Protein 3SC4 (pdb70)

Solvent-accessible surface area: 21753 Å² total; per-residue (Å²): 109,10,62,53,47,2,0,1,0,2,26,1,12,77,20,38,0,22,16,0,0,77,78,1,0,56,35,36,0,28,0,0,0,9,25,140,61,19,140,98,96,126,120,58,40,23,20,1,118,64,0,10,49,55,0,90,147,34,48,6,111,16,18,32,11,86,5,40,18,86,65,22,117,24,8,51,61,2,2,57,99,0,34,155,106,47,54,4,0,3,4,0,0,2,25,18,68,17,102,44,102,12,20,0,84,127,0,80,24,178,98,3,29,58,2,11,5,29,0,9,40,0,3,0,3,1,0,41,24,0,2,80,68,0,99,76,82,124,42,5,0,0,0,0,4,0,0,22,18,60,60,93,76,136,29,6,131,22,0,1,16,0,9,3,5,0,6,0,0,0,0,0,12,0,0,0,20,23,0,111,147,39,29,1,0,0,0,0,0,21,7,20,0,66,23,13,20,61,14,57,41,76,108,114,71,35,108,118,69,42,46,139,11,2,90,24,84,0,5,4,39,0,0,36,33,0,2,53,60,85,22,91,61,16,30,41,46,23,30,0,0,42,8,3,47,124,61,54,46,107,52,0,15,88,14,8,31,55,91,79,32,152,17,8,69,18,76,6,6,89,47,36,41,9,116,78,33,137,32,106,131,59,4,179,52,44,1,0,0,0,2,19,2,12,73,22,42,1,21,16,0,0,76,78,0,0,57,24,23,0,28,0,0,0,6,24,132,65,30,74,104,94,127,113,54,45,26,16,1,116,71,0,10,47,59,0,94,153,36,44,2,106,17,20,28,11,81,6,35,18,82,68,22,117,26,4,52,63,1,2,58,106,0,37,95,112,44,59,5,0,2,3,0,0,2,26,18,70,11,104,44,103,14,22,0,87,123,1,83,26,184,103,3,43,55,0,10,7,29,0,9,41,0,2,0,4,0,0,43,24,0,3,82,66,0,99,77,81,127,39,5,0,0,0,0,7,0,0,23,16,56,64,88,75,148,32,7,125,21,0,1,14,0,9,3,6,0,7,0,0,0,0,0,11,0,0,0,26,23,0,115,154,43,29,2,0,0,0,0,0,20,7,16,0,68,22,16,24,60,15,56,45,70,108,107,67,39,114,114,62,41,39,140,11,1,86,26,80,0,5,3,35,0,0,33,32,0,3,34,72,82,20,92,55,17,29,51,49,21,29,0,0,27,4,2,51,139,56,54,44,108,52,0,11,87,13,9,40,52,86,76,35,145,21,8,71,20,72,5,4,88,46,36,38,11,118,80,41,129,29,105

B-factor: mean 27.61, std 9.68, range [2.0, 66.62]

Structure (mmCIF, N/CA/C/O backbone):
data_3SC4
#
_entry.id   3SC4
#
_cell.length_a   111.490
_cell.length_b   111.490
_cell.length_c   124.880
_cell.angle_alpha   90.000
_cell.angle_beta   90.000
_cell.angle_gamma   120.000
#
_symmetry.space_group_name_H-M   'P 65'
#
loop_
_entity.id
_entity.type
_entity.pdbx_description
1 polymer 'Short chain dehydrogenase (A0QTM2 homolog)'
2 non-polymer 1,2-ETHANEDIOL
3 non-polymer 'CHLORIDE ION'
4 non-polymer 'UNKNOWN LIGAND'
5 non-polymer 'SULFATE ION'
6 non-polymer GLYCEROL
7 water water
#
loop_
_atom_site.group_PDB
_atom_site.id
_atom_site.type_symbol
_atom_site.label_atom_id
_atom_site.label_alt_id
_atom_site.label_comp_id
_atom_site.label_asym_id
_atom_site.label_entity_id
_atom_site.label_seq_id
_atom_site.pdbx_PDB_ins_code
_atom_site.Cartn_x
_atom_site.Cartn_y
_atom_site.Cartn_z
_atom_site.occupancy
_atom_site.B_iso_or_equiv
_atom_site.auth_seq_id
_atom_site.auth_comp_id
_atom_site.auth_asym_id
_atom_site.auth_atom_id
_atom_site.pdbx_PDB_model_num
ATOM 1 N N . SER A 1 6 ? 38.657 -35.696 52.916 1.00 45.06 2 SER A N 1
ATOM 2 C CA . SER A 1 6 ? 37.373 -34.979 53.242 1.00 45.36 2 SER A CA 1
ATOM 3 C C . SER A 1 6 ? 37.133 -33.689 52.450 1.00 43.71 2 SER A C 1
ATOM 4 O O . SER A 1 6 ? 38.074 -32.948 52.165 1.00 43.61 2 SER A O 1
ATOM 7 N N . LEU A 1 7 ? 35.854 -33.436 52.138 1.00 41.95 3 LEU A N 1
ATOM 8 C CA . LEU A 1 7 ? 35.399 -32.199 51.489 1.00 40.27 3 LEU A CA 1
ATOM 9 C C . LEU A 1 7 ? 34.459 -31.360 52.380 1.00 40.85 3 LEU A C 1
ATOM 10 O O . LEU A 1 7 ? 33.664 -30.578 51.841 1.00 39.74 3 LEU A O 1
ATOM 15 N N . ARG A 1 8 ? 34.544 -31.514 53.719 1.00 42.06 4 ARG A N 1
ATOM 16 C CA . ARG A 1 8 ? 33.770 -30.693 54.668 1.00 42.78 4 ARG A CA 1
ATOM 17 C C . ARG A 1 8 ? 33.992 -29.209 54.398 1.00 42.40 4 ARG A C 1
ATOM 18 O O . ARG A 1 8 ? 35.127 -28.782 54.193 1.00 41.93 4 ARG A O 1
ATOM 20 N N . GLY A 1 9 ? 32.902 -28.440 54.379 1.00 41.93 5 GLY A N 1
ATOM 21 C CA . GLY A 1 9 ? 32.966 -26.982 54.178 1.00 41.78 5 GLY A CA 1
ATOM 22 C C . GLY A 1 9 ? 33.402 -26.488 52.795 1.00 39.78 5 GLY A C 1
ATOM 23 O O . GLY A 1 9 ? 33.728 -25.306 52.638 1.00 39.62 5 GLY A O 1
ATOM 24 N N . LYS A 1 10 ? 33.437 -27.384 51.805 1.00 37.35 6 LYS A N 1
ATOM 25 C CA . LYS A 1 10 ? 33.740 -27.004 50.422 1.00 35.49 6 LYS A CA 1
ATOM 26 C C . LYS A 1 10 ? 32.435 -26.745 49.668 1.00 33.03 6 LYS A C 1
ATOM 27 O O . LYS A 1 10 ? 31.376 -27.273 50.030 1.00 33.30 6 LYS A O 1
ATOM 33 N N . THR A 1 11 ? 32.515 -25.922 48.635 1.00 30.18 7 THR A N 1
ATOM 34 C CA . THR A 1 11 ? 31.345 -25.550 47.861 1.00 28.46 7 THR A CA 1
ATOM 35 C C . THR A 1 11 ? 31.475 -26.028 46.423 1.00 26.31 7 THR A C 1
ATOM 36 O O . THR A 1 11 ? 32.484 -25.737 45.759 1.00 24.64 7 THR A O 1
ATOM 40 N N . MET A 1 12 ? 30.446 -26.745 45.953 1.00 25.27 8 MET A N 1
ATOM 41 C CA . MET A 1 12 ? 30.385 -27.286 44.585 1.00 24.14 8 MET A CA 1
ATOM 42 C C . MET A 1 12 ? 29.256 -26.642 43.792 1.00 23.44 8 MET A C 1
ATOM 43 O O . MET A 1 12 ? 28.153 -26.431 44.305 1.00 23.13 8 MET A O 1
ATOM 48 N N . PHE A 1 13 ? 29.568 -26.320 42.538 1.00 22.27 9 PHE A N 1
ATOM 49 C CA . PHE A 1 13 ? 28.594 -25.910 41.551 1.00 22.05 9 PHE A CA 1
ATOM 50 C C . PHE A 1 13 ? 28.504 -27.015 40.491 1.00 21.16 9 PHE A C 1
ATOM 51 O O . PHE A 1 13 ? 29.511 -27.479 39.969 1.00 20.37 9 PHE A O 1
ATOM 59 N N . ILE A 1 14 ? 27.297 -27.446 40.174 1.00 21.13 10 ILE A N 1
ATOM 60 C CA . ILE A 1 14 ? 27.130 -28.601 39.305 1.00 20.49 10 ILE A CA 1
ATOM 61 C C . ILE A 1 14 ? 25.975 -28.375 38.361 1.00 20.86 10 ILE A C 1
ATOM 62 O O . ILE A 1 14 ? 24.887 -27.960 38.773 1.00 21.32 10 ILE A O 1
ATOM 67 N N . SER A 1 15 ? 26.228 -28.614 37.083 1.00 21.69 11 SER A N 1
ATOM 68 C CA . SER A 1 15 ? 25.173 -28.618 36.056 1.00 22.39 11 SER A CA 1
ATOM 69 C C . SER A 1 15 ? 24.679 -30.041 35.920 1.00 23.62 11 SER A C 1
ATOM 70 O O . SER A 1 15 ? 25.461 -30.975 35.965 1.00 23.76 11 SER A O 1
ATOM 73 N N . GLY A 1 16 ? 23.376 -30.212 35.747 1.00 26.15 12 GLY A N 1
ATOM 74 C CA . GLY A 1 16 ? 22.806 -31.553 35.612 1.00 27.00 12 GLY A CA 1
ATOM 75 C C . GLY A 1 16 ? 22.994 -32.396 36.874 1.00 27.98 12 GLY A C 1
ATOM 76 O O . GLY A 1 16 ? 23.591 -33.488 36.798 1.00 28.99 12 GLY A O 1
ATOM 77 N N . GLY A 1 17 ? 22.521 -31.882 38.021 1.00 27.84 13 GLY A N 1
ATOM 78 C CA . GLY A 1 17 ? 22.529 -32.630 39.274 1.00 27.79 13 GLY A CA 1
ATOM 79 C C . GLY A 1 17 ? 21.152 -33.006 39.826 1.00 28.30 13 GLY A C 1
ATOM 80 O O . GLY A 1 17 ? 21.039 -33.393 40.985 1.00 29.28 13 GLY A O 1
ATOM 81 N N . SER A 1 18 ? 20.112 -32.912 39.004 1.00 27.70 14 SER A N 1
ATOM 82 C CA . SER A 1 18 ? 18.760 -33.304 39.383 1.00 28.37 14 SER A CA 1
ATOM 83 C C . SER A 1 18 ? 18.533 -34.776 39.665 1.00 27.41 14 SER A C 1
ATOM 84 O O . SER A 1 18 ? 17.588 -35.106 40.350 1.00 27.57 14 SER A O 1
ATOM 87 N N . ARG A 1 19 ? 19.345 -35.651 39.077 1.00 26.04 15 ARG A N 1
ATOM 88 C CA . ARG A 1 19 ? 19.031 -37.070 39.037 1.00 25.93 15 ARG A CA 1
ATOM 89 C C . ARG A 1 19 ? 20.254 -37.871 38.571 1.00 24.69 15 ARG A C 1
ATOM 90 O O . ARG A 1 19 ? 21.262 -37.314 38.164 1.00 23.43 15 ARG A O 1
ATOM 98 N N . GLY A 1 20 ? 20.121 -39.192 38.610 1.00 24.35 16 GLY A N 1
ATOM 99 C CA . GLY A 1 20 ? 21.129 -40.112 38.122 1.00 23.08 16 GLY A CA 1
ATOM 100 C C . GLY A 1 20 ? 22.514 -39.829 38.655 1.00 22.35 16 GLY A C 1
ATOM 101 O O . GLY A 1 20 ? 22.726 -39.684 39.871 1.00 22.90 16 GLY A O 1
ATOM 102 N N . ILE A 1 21 ? 23.454 -39.731 37.717 1.00 20.92 17 ILE A N 1
ATOM 103 C CA . ILE A 1 21 ? 24.868 -39.635 38.009 1.00 19.59 17 ILE A CA 1
ATOM 104 C C . ILE A 1 21 ? 25.187 -38.324 38.735 1.00 18.73 17 ILE A C 1
ATOM 105 O O . ILE A 1 21 ? 25.916 -38.300 39.705 1.00 18.31 17 ILE A O 1
ATOM 110 N N . GLY A 1 22 ? 24.611 -37.242 38.263 1.00 18.13 18 GLY A N 1
ATOM 111 C CA . GLY A 1 22 ? 24.873 -35.940 38.845 1.00 18.64 18 GLY A CA 1
ATOM 112 C C . GLY A 1 22 ? 24.391 -35.869 40.267 1.00 19.76 18 GLY A C 1
ATOM 113 O O . GLY A 1 22 ? 25.101 -35.363 41.139 1.00 19.13 18 GLY A O 1
ATOM 114 N N . LEU A 1 23 ? 23.180 -36.386 40.501 1.00 20.46 19 LEU A N 1
ATOM 115 C CA . LEU A 1 23 ? 22.647 -36.437 41.848 1.00 21.65 19 LEU A CA 1
ATOM 116 C C . LEU A 1 23 ? 23.531 -37.323 42.703 1.00 21.75 19 LEU A C 1
ATOM 117 O O . LEU A 1 23 ? 23.865 -36.950 43.823 1.00 22.45 19 LEU A O 1
ATOM 122 N N . ALA A 1 24 ? 23.966 -38.465 42.177 1.00 21.12 20 ALA A N 1
ATOM 123 C CA . ALA A 1 24 ? 24.802 -39.344 43.004 1.00 21.58 20 ALA A CA 1
ATOM 124 C C . ALA A 1 24 ? 26.073 -38.640 43.430 1.00 21.84 20 ALA A C 1
ATOM 125 O O . ALA A 1 24 ? 26.486 -38.769 44.589 1.00 23.33 20 ALA A O 1
ATOM 127 N N . ILE A 1 25 ? 26.678 -37.888 42.510 1.00 21.17 21 ILE A N 1
ATOM 128 C CA . ILE A 1 25 ? 27.875 -37.136 42.820 1.00 21.32 21 ILE A CA 1
ATOM 129 C C . ILE A 1 25 ? 27.575 -36.060 43.882 1.00 22.68 21 ILE A C 1
ATOM 130 O O . ILE A 1 25 ? 28.326 -35.904 44.849 1.00 23.17 21 ILE A O 1
ATOM 135 N N . ALA A 1 26 ? 26.477 -35.337 43.701 1.00 23.18 22 ALA A N 1
ATOM 136 C CA . ALA A 1 26 ? 26.104 -34.267 44.593 1.00 24.41 22 ALA A CA 1
ATOM 137 C C . ALA A 1 26 ? 25.882 -34.824 45.983 1.00 26.41 22 ALA A C 1
ATOM 138 O O . ALA A 1 26 ? 26.287 -34.220 46.968 1.00 27.21 22 ALA A O 1
ATOM 140 N N . LYS A 1 27 ? 25.248 -35.986 46.061 1.00 27.61 23 LYS A N 1
ATOM 141 C CA . LYS A 1 27 ? 24.981 -36.611 47.353 1.00 29.19 23 LYS A CA 1
ATOM 142 C C . LYS A 1 27 ? 26.257 -37.106 48.038 1.00 29.93 23 LYS A C 1
ATOM 143 O O . LYS A 1 27 ? 26.372 -37.031 49.268 1.00 31.39 23 LYS A O 1
ATOM 149 N N . ARG A 1 28 ? 27.219 -37.595 47.263 1.00 29.42 24 ARG A N 1
ATOM 150 C CA . ARG A 1 28 ? 28.471 -38.078 47.846 1.00 30.11 24 ARG A CA 1
ATOM 151 C C . ARG A 1 28 ? 29.301 -36.925 48.406 1.00 29.95 24 ARG A C 1
ATOM 152 O O . ARG A 1 28 ? 29.938 -37.051 49.428 1.00 30.97 24 ARG A O 1
ATOM 160 N N . VAL A 1 29 ? 29.281 -35.796 47.723 1.00 29.24 25 VAL A N 1
ATOM 161 C CA . VAL A 1 29 ? 30.005 -34.615 48.164 1.00 29.12 25 VAL A CA 1
ATOM 162 C C . VAL A 1 29 ? 29.296 -34.012 49.365 1.00 30.25 25 VAL A C 1
ATOM 163 O O . VAL A 1 29 ? 29.929 -33.591 50.332 1.00 32.05 25 VAL A O 1
ATOM 167 N N . ALA A 1 30 ? 27.978 -33.953 49.283 1.00 30.03 26 ALA A N 1
ATOM 168 C CA . ALA A 1 30 ? 27.157 -33.394 50.330 1.00 31.13 26 ALA A CA 1
ATOM 169 C C . ALA A 1 30 ? 27.310 -34.139 51.649 1.00 32.51 26 ALA A C 1
ATOM 170 O O . ALA A 1 30 ? 27.187 -33.522 52.697 1.00 34.11 26 ALA A O 1
ATOM 172 N N . ALA A 1 31 ? 27.600 -35.443 51.607 1.00 32.61 27 ALA A N 1
ATOM 173 C CA . ALA A 1 31 ? 27.703 -36.262 52.833 1.00 34.08 27 ALA A CA 1
ATOM 174 C C . ALA A 1 31 ? 28.860 -35.835 53.727 1.00 35.21 27 ALA A C 1
ATOM 175 O O . ALA A 1 31 ? 28.888 -36.151 54.921 1.00 37.51 27 ALA A O 1
ATOM 177 N N . ASP A 1 32 ? 29.819 -35.127 53.163 1.00 34.62 28 ASP A N 1
ATOM 178 C CA . ASP A 1 32 ? 30.928 -34.590 53.957 1.00 36.03 28 ASP A CA 1
ATOM 179 C C . ASP A 1 32 ? 30.571 -33.251 54.628 1.00 36.88 28 ASP A C 1
ATOM 180 O O . ASP A 1 32 ? 31.405 -32.666 55.316 1.00 38.03 28 ASP A O 1
ATOM 185 N N . GLY A 1 33 ? 29.333 -32.780 54.452 1.00 36.86 29 GLY A N 1
ATOM 186 C CA . GLY A 1 33 ? 28.934 -31.424 54.882 1.00 37.56 29 GLY A CA 1
ATOM 187 C C . GLY A 1 33 ? 29.334 -30.311 53.899 1.00 36.61 29 GLY A C 1
ATOM 188 O O . GLY A 1 33 ? 29.735 -29.214 54.297 1.00 37.97 29 GLY A O 1
ATOM 189 N N . ALA A 1 34 ? 29.232 -30.584 52.608 1.00 34.75 30 ALA A N 1
ATOM 190 C CA . ALA A 1 34 ? 29.577 -29.591 51.601 1.00 33.63 30 ALA A CA 1
ATOM 191 C C . ALA A 1 34 ? 28.329 -28.834 51.146 1.00 33.08 30 ALA A C 1
ATOM 192 O O . ALA A 1 34 ? 27.199 -29.290 51.318 1.00 33.41 30 ALA A O 1
ATOM 194 N N . ASN A 1 35 ? 28.542 -27.658 50.581 1.00 32.54 31 ASN A N 1
ATOM 195 C CA . ASN A 1 35 ? 27.480 -26.916 49.913 1.00 31.55 31 ASN A CA 1
ATOM 196 C C . ASN A 1 35 ? 27.426 -27.390 48.458 1.00 29.46 31 ASN A C 1
ATOM 197 O O . ASN A 1 35 ? 28.451 -27.654 47.857 1.00 28.41 31 ASN A O 1
ATOM 202 N N . VAL A 1 36 ? 26.233 -27.553 47.915 1.00 28.65 32 VAL A N 1
ATOM 203 C CA . VAL A 1 36 ? 26.081 -27.916 46.520 1.00 26.83 32 VAL A CA 1
ATOM 204 C C . VAL A 1 36 ? 25.052 -26.961 45.930 1.00 26.56 32 VAL A C 1
ATOM 205 O O . VAL A 1 36 ? 23.925 -26.870 46.414 1.00 26.65 32 VAL A O 1
ATOM 209 N N . ALA A 1 37 ? 25.487 -26.201 44.931 1.00 25.66 33 ALA A N 1
ATOM 210 C CA . ALA A 1 37 ? 24.611 -25.344 44.167 1.00 25.48 33 ALA A CA 1
ATOM 211 C C . ALA A 1 37 ? 24.373 -26.119 42.880 1.00 24.35 33 ALA A C 1
ATOM 212 O O . ALA A 1 37 ? 25.334 -26.577 42.240 1.00 22.62 33 ALA A O 1
ATOM 214 N N . LEU A 1 38 ? 23.105 -26.298 42.524 1.00 24.85 34 LEU A N 1
ATOM 215 C CA . LEU A 1 38 ? 22.749 -27.083 41.346 1.00 24.61 34 LEU A CA 1
ATOM 216 C C . LEU A 1 38 ? 21.783 -26.327 40.449 1.00 25.51 34 LEU A C 1
ATOM 217 O O . LEU A 1 38 ? 20.815 -25.709 40.916 1.00 26.09 34 LEU A O 1
ATOM 222 N N . VAL A 1 39 ? 22.085 -26.367 39.154 1.00 25.61 35 VAL A N 1
ATOM 223 C CA . VAL A 1 39 ? 21.409 -25.554 38.177 1.00 26.44 35 VAL A CA 1
ATOM 224 C C . VAL A 1 39 ? 20.695 -26.447 37.139 1.00 26.50 35 VAL A C 1
ATOM 225 O O . VAL A 1 39 ? 21.213 -27.482 36.771 1.00 26.71 35 VAL A O 1
ATOM 229 N N . ALA A 1 40 ? 19.495 -26.051 36.712 1.00 27.59 36 ALA A N 1
ATOM 230 C CA . ALA A 1 40 ? 18.750 -26.736 35.627 1.00 27.93 36 ALA A CA 1
ATOM 231 C C . ALA A 1 40 ? 17.786 -25.758 34.952 1.00 29.57 36 ALA A C 1
ATOM 232 O O . ALA A 1 40 ? 17.429 -24.720 35.512 1.00 30.51 36 ALA A O 1
ATOM 234 N N . LYS A 1 41 ? 17.377 -26.096 33.741 1.00 30.82 37 LYS A N 1
ATOM 235 C CA . LYS A 1 41 ? 16.628 -25.196 32.889 1.00 32.50 37 LYS A CA 1
ATOM 236 C C . LYS A 1 41 ? 15.255 -24.887 33.434 1.00 34.15 37 LYS A C 1
ATOM 237 O O . LYS A 1 41 ? 14.789 -23.742 33.330 1.00 35.19 37 LYS A O 1
ATOM 243 N N . SER A 1 42 ? 14.610 -25.920 33.978 1.00 34.63 38 SER A N 1
ATOM 244 C CA . SER A 1 42 ? 13.261 -25.834 34.520 1.00 36.22 38 SER A CA 1
ATOM 245 C C . SER A 1 42 ? 13.214 -26.574 35.856 1.00 36.18 38 SER A C 1
ATOM 246 O O . SER A 1 42 ? 13.963 -27.520 36.072 1.00 35.35 38 SER A O 1
ATOM 249 N N . ALA A 1 43 ? 12.320 -26.150 36.740 1.00 37.27 39 ALA A N 1
ATOM 250 C CA . ALA A 1 43 ? 12.092 -26.832 38.015 1.00 37.63 39 ALA A CA 1
ATOM 251 C C . ALA A 1 43 ? 10.771 -27.647 37.996 1.00 38.22 39 ALA A C 1
ATOM 252 O O . ALA A 1 43 ? 10.280 -28.107 39.040 1.00 38.37 39 ALA A O 1
ATOM 254 N N . GLU A 1 44 ? 10.182 -27.794 36.815 1.00 38.07 40 GLU A N 1
ATOM 255 C CA . GLU A 1 44 ? 8.924 -28.477 36.718 1.00 39.55 40 GLU A CA 1
ATOM 256 C C . GLU A 1 44 ? 9.180 -29.944 36.468 1.00 37.74 40 GLU A C 1
ATOM 257 O O . GLU A 1 44 ? 9.988 -30.300 35.616 1.00 35.69 40 GLU A O 1
ATOM 263 N N . PRO A 1 45 ? 8.473 -30.801 37.220 1.00 37.70 41 PRO A N 1
ATOM 264 C CA . PRO A 1 45 ? 8.630 -32.229 37.056 1.00 36.69 41 PRO A CA 1
ATOM 265 C C . PRO A 1 45 ? 8.251 -32.699 35.656 1.00 35.96 41 PRO A C 1
ATOM 266 O O . PRO A 1 45 ? 7.313 -32.180 35.039 1.00 35.69 41 PRO A O 1
ATOM 270 N N . HIS A 1 46 ? 9.034 -33.654 35.170 1.00 34.89 42 HIS A N 1
ATOM 271 C CA . HIS A 1 46 ? 8.817 -34.270 33.884 1.00 34.69 42 HIS A CA 1
ATOM 272 C C . HIS A 1 46 ? 8.045 -35.547 34.142 1.00 34.35 42 HIS A C 1
ATOM 273 O O . HIS A 1 46 ? 8.281 -36.213 35.149 1.00 34.58 42 HIS A O 1
ATOM 280 N N . PRO A 1 47 ? 7.131 -35.909 33.238 1.00 34.41 43 PRO A N 1
ATOM 281 C CA . PRO A 1 47 ? 6.270 -37.077 33.489 1.00 34.67 43 PRO A CA 1
ATOM 282 C C . PRO A 1 47 ? 7.000 -38.409 33.666 1.00 33.79 43 PRO A C 1
ATOM 283 O O . PRO A 1 47 ? 6.519 -39.282 34.393 1.00 33.63 43 PRO A O 1
ATOM 287 N N . LYS A 1 48 ? 8.136 -38.558 32.996 1.00 32.50 44 LYS A N 1
ATOM 288 C CA . LYS A 1 48 ? 8.848 -39.833 32.948 1.00 32.32 44 LYS A CA 1
ATOM 289 C C . LYS A 1 48 ? 10.234 -39.844 33.651 1.00 31.02 44 LYS A C 1
ATOM 290 O O . LYS A 1 48 ? 10.609 -40.841 34.296 1.00 30.66 44 LYS A O 1
ATOM 296 N N . LEU A 1 49 ? 10.976 -38.743 33.542 1.00 29.81 45 LEU A N 1
ATOM 297 C CA . LEU A 1 49 ? 12.244 -38.597 34.246 1.00 28.96 45 LEU A CA 1
ATOM 298 C C . LEU A 1 49 ? 12.006 -38.186 35.677 1.00 28.95 45 LEU A C 1
ATOM 299 O O . LEU A 1 49 ? 11.261 -37.237 35.918 1.00 30.33 45 LEU A O 1
ATOM 304 N N . PRO A 1 50 ? 12.642 -38.879 36.629 1.00 28.38 46 PRO A N 1
ATOM 305 C CA . PRO A 1 50 ? 12.447 -38.549 38.034 1.00 28.62 46 PRO A CA 1
ATOM 306 C C . PRO A 1 50 ? 13.187 -37.291 38.424 1.00 28.43 46 PRO A C 1
ATOM 307 O O . PRO A 1 50 ? 14.224 -36.981 37.852 1.00 27.13 46 PRO A O 1
ATOM 311 N N . GLY A 1 51 ? 12.640 -36.574 39.394 1.00 29.32 47 GLY A N 1
ATOM 312 C CA . GLY A 1 51 ? 13.364 -35.522 40.065 1.00 29.45 47 GLY A CA 1
ATOM 313 C C . GLY A 1 51 ? 13.214 -34.131 39.497 1.00 29.58 47 GLY A C 1
ATOM 314 O O . GLY A 1 51 ? 12.914 -33.946 38.321 1.00 29.24 47 GLY A O 1
ATOM 315 N N . THR A 1 52 ? 13.422 -33.157 40.381 1.00 30.38 48 THR A N 1
ATOM 316 C CA . THR A 1 52 ? 13.612 -31.758 40.029 1.00 30.05 48 THR A CA 1
ATOM 317 C C . THR A 1 52 ? 14.783 -31.245 40.839 1.00 29.97 48 THR A C 1
ATOM 318 O O . THR A 1 52 ? 15.259 -31.925 41.745 1.00 30.04 48 THR A O 1
ATOM 322 N N . ILE A 1 53 ? 15.234 -30.033 40.543 1.00 30.10 49 ILE A N 1
ATOM 323 C CA . ILE A 1 53 ? 16.268 -29.421 41.347 1.00 30.06 49 ILE A CA 1
ATOM 324 C C . ILE A 1 53 ? 15.836 -29.337 42.811 1.00 31.31 49 ILE A C 1
ATOM 325 O O . ILE A 1 53 ? 16.680 -29.452 43.684 1.00 31.54 49 ILE A O 1
ATOM 330 N N . TYR A 1 54 ? 14.537 -29.156 43.081 1.00 32.62 50 TYR A N 1
ATOM 331 C CA . TYR A 1 54 ? 14.043 -29.033 44.465 1.00 34.18 50 TYR A CA 1
ATOM 332 C C . TYR A 1 54 ? 14.024 -30.365 45.181 1.00 33.92 50 TYR A C 1
ATOM 333 O O . TYR A 1 54 ? 14.332 -30.464 46.366 1.00 34.88 50 TYR A O 1
ATOM 342 N N . THR A 1 55 ? 13.664 -31.399 44.463 1.00 33.24 51 THR A N 1
ATOM 343 C CA . THR A 1 55 ? 13.679 -32.742 45.029 1.00 33.38 51 THR A CA 1
ATOM 344 C C . THR A 1 55 ? 15.099 -33.166 45.330 1.00 32.02 51 THR A C 1
ATOM 345 O O . THR A 1 55 ? 15.407 -33.715 46.406 1.00 32.33 51 THR A O 1
ATOM 349 N N . ALA A 1 56 ? 15.969 -32.879 44.366 1.00 30.28 52 ALA A N 1
ATOM 350 C CA . ALA A 1 56 ? 17.401 -33.159 44.478 1.00 28.67 52 ALA A CA 1
ATOM 351 C C . ALA A 1 56 ? 17.989 -32.376 45.650 1.00 28.66 52 ALA A C 1
ATOM 352 O O . ALA A 1 56 ? 18.828 -32.890 46.383 1.00 28.04 52 ALA A O 1
ATOM 354 N N . ALA A 1 57 ? 17.532 -31.139 45.826 1.00 29.03 53 ALA A N 1
ATOM 355 C CA . ALA A 1 57 ? 17.977 -30.314 46.944 1.00 30.57 53 ALA A CA 1
ATOM 356 C C . ALA A 1 57 ? 17.643 -30.993 48.287 1.00 31.97 53 ALA A C 1
ATOM 357 O O . ALA A 1 57 ? 18.529 -31.067 49.146 1.00 32.13 53 ALA A O 1
ATOM 359 N N . LYS A 1 58 ? 16.415 -31.522 48.451 1.00 33.00 54 LYS A N 1
ATOM 360 C CA . LYS A 1 58 ? 16.022 -32.177 49.721 1.00 35.13 54 LYS A CA 1
ATOM 361 C C . LYS A 1 58 ? 16.964 -33.344 50.007 1.00 35.52 54 LYS A C 1
ATOM 362 O O . LYS A 1 58 ? 17.498 -33.454 51.109 1.00 36.69 54 LYS A O 1
ATOM 364 N N . GLU A 1 59 ? 17.205 -34.177 49.000 1.00 35.46 55 GLU A N 1
ATOM 365 C CA . GLU A 1 59 ? 18.146 -35.299 49.131 1.00 36.11 55 GLU A CA 1
ATOM 366 C C . GLU A 1 59 ? 19.573 -34.901 49.497 1.00 36.80 55 GLU A C 1
ATOM 367 O O . GLU A 1 59 ? 20.255 -35.641 50.211 1.00 37.83 55 GLU A O 1
ATOM 373 N N . ILE A 1 60 ? 20.027 -33.750 49.006 1.00 36.71 56 ILE A N 1
ATOM 374 C CA . ILE A 1 60 ? 21.354 -33.233 49.333 1.00 36.93 56 ILE A CA 1
ATOM 375 C C . ILE A 1 60 ? 21.428 -32.857 50.812 1.00 38.78 56 ILE A C 1
ATOM 376 O O . ILE A 1 60 ? 22.427 -33.118 51.494 1.00 39.42 56 ILE A O 1
ATOM 381 N N . GLU A 1 61 ? 20.373 -32.228 51.304 1.00 39.97 57 GLU A N 1
ATOM 382 C CA . GLU A 1 61 ? 20.292 -31.868 52.718 1.00 41.85 57 GLU A CA 1
ATOM 383 C C . GLU A 1 61 ? 20.180 -33.105 53.578 1.00 42.25 57 GLU A C 1
ATOM 384 O O . GLU A 1 61 ? 20.878 -33.224 54.565 1.00 42.79 57 GLU A O 1
ATOM 390 N N . GLU A 1 62 ? 19.359 -34.056 53.152 1.00 42.12 58 GLU A N 1
ATOM 391 C CA . GLU A 1 62 ? 19.224 -35.333 53.856 1.00 43.22 58 GLU A CA 1
ATOM 392 C C . GLU A 1 62 ? 20.537 -36.118 53.884 1.00 42.38 58 GLU A C 1
ATOM 393 O O . GLU A 1 62 ? 20.789 -36.870 54.811 1.00 43.55 58 GLU A O 1
ATOM 399 N N . ALA A 1 63 ? 21.386 -35.931 52.880 1.00 40.87 59 ALA A N 1
ATOM 400 C CA . ALA A 1 63 ? 22.677 -36.618 52.846 1.00 40.19 59 ALA A CA 1
ATOM 401 C C . ALA A 1 63 ? 23.706 -36.007 53.800 1.00 40.46 59 ALA A C 1
ATOM 402 O O . ALA A 1 63 ? 24.677 -36.668 54.131 1.00 39.81 59 ALA A O 1
ATOM 404 N N . GLY A 1 64 ? 23.477 -34.760 54.228 1.00 41.00 60 GLY A N 1
ATOM 405 C CA . GLY A 1 64 ? 24.351 -34.044 55.181 1.00 42.35 60 GLY A CA 1
ATOM 406 C C . GLY A 1 64 ? 24.842 -32.639 54.784 1.00 42.16 60 GLY A C 1
ATOM 407 O O . GLY A 1 64 ? 25.495 -31.959 55.570 1.00 43.37 60 GLY A O 1
ATOM 408 N N . GLY A 1 65 ? 24.548 -32.196 53.570 1.00 40.75 61 GLY A N 1
ATOM 409 C CA . GLY A 1 65 ? 25.053 -30.926 53.093 1.00 40.18 61 GLY A CA 1
ATOM 410 C C . GLY A 1 65 ? 24.004 -29.837 53.020 1.00 40.33 61 GLY A C 1
ATOM 411 O O . GLY A 1 65 ? 22.883 -29.984 53.506 1.00 41.82 61 GLY A O 1
ATOM 412 N N . GLN A 1 66 ? 24.397 -28.716 52.434 1.00 39.52 62 GLN A N 1
ATOM 413 C CA A GLN A 1 66 ? 23.485 -27.602 52.210 0.50 39.62 62 GLN A CA 1
ATOM 414 C CA B GLN A 1 66 ? 23.509 -27.592 52.222 0.50 39.45 62 GLN A CA 1
ATOM 415 C C . GLN A 1 66 ? 23.288 -27.521 50.712 1.00 37.34 62 GLN A C 1
ATOM 416 O O . GLN A 1 66 ? 24.221 -27.731 49.968 1.00 36.02 62 GLN A O 1
ATOM 427 N N . ALA A 1 67 ? 22.055 -27.250 50.284 1.00 36.26 63 ALA A N 1
ATOM 428 C CA . ALA A 1 67 ? 21.718 -27.227 48.866 1.00 34.33 63 ALA A CA 1
ATOM 429 C C . ALA A 1 67 ? 21.251 -25.850 48.433 1.00 34.03 63 ALA A C 1
ATOM 430 O O . ALA A 1 67 ? 20.604 -25.146 49.214 1.00 35.18 63 ALA A O 1
ATOM 432 N N . LEU A 1 68 ? 21.596 -25.475 47.198 1.00 31.89 64 LEU A N 1
ATOM 433 C CA . LEU A 1 68 ? 21.075 -24.264 46.557 1.00 31.78 64 LEU A CA 1
ATOM 434 C C . LEU A 1 68 ? 20.577 -24.612 45.143 1.00 30.46 64 LEU A C 1
ATOM 435 O O . LEU A 1 68 ? 21.359 -24.698 44.206 1.00 29.90 64 LEU A O 1
ATOM 440 N N . PRO A 1 69 ? 19.275 -24.862 44.993 1.00 30.00 65 PRO A N 1
ATOM 441 C CA . PRO A 1 69 ? 18.753 -25.218 43.678 1.00 28.84 65 PRO A CA 1
ATOM 442 C C . PRO A 1 69 ? 18.476 -23.961 42.864 1.00 28.67 65 PRO A C 1
ATOM 443 O O . PRO A 1 69 ? 17.899 -23.016 43.407 1.00 30.19 65 PRO A O 1
ATOM 447 N N . ILE A 1 70 ? 18.880 -23.932 41.592 1.00 27.06 66 ILE A N 1
ATOM 448 C CA . ILE A 1 70 ? 18.782 -22.710 40.793 1.00 26.96 66 ILE A CA 1
ATOM 449 C C . ILE A 1 70 ? 18.181 -22.993 39.420 1.00 26.75 66 ILE A C 1
ATOM 450 O O . ILE A 1 70 ? 18.667 -23.855 38.693 1.00 25.98 66 ILE A O 1
ATOM 455 N N . VAL A 1 71 ? 17.131 -22.266 39.069 1.00 28.01 67 VAL A N 1
ATOM 456 C CA . VAL A 1 71 ? 16.588 -22.296 37.714 1.00 28.22 67 VAL A CA 1
ATOM 457 C C . VAL A 1 71 ? 17.487 -21.478 36.808 1.00 28.58 67 VAL A C 1
ATOM 458 O O . VAL A 1 71 ? 17.624 -20.249 36.991 1.00 29.50 67 VAL A O 1
ATOM 462 N N . GLY A 1 72 ? 18.120 -22.153 35.849 1.00 28.03 68 GLY A N 1
ATOM 463 C CA . GLY A 1 72 ? 18.972 -21.476 34.863 1.00 27.75 68 GLY A CA 1
ATOM 464 C C . GLY A 1 72 ? 19.244 -22.295 33.614 1.00 27.12 68 GLY A C 1
ATOM 465 O O . GLY A 1 72 ? 19.696 -23.416 33.695 1.00 25.50 68 GLY A O 1
ATOM 466 N N . ASP A 1 73 ? 18.964 -21.708 32.454 1.00 28.48 69 ASP A N 1
ATOM 467 C CA . ASP A 1 73 ? 19.272 -22.325 31.177 1.00 28.66 69 ASP A CA 1
ATOM 468 C C . ASP A 1 73 ? 20.768 -22.185 30.865 1.00 27.72 69 ASP A C 1
ATOM 469 O O . ASP A 1 73 ? 21.261 -21.080 30.642 1.00 27.89 69 ASP A O 1
ATOM 474 N N . ILE A 1 74 ? 21.466 -23.318 30.851 1.00 26.72 70 ILE A N 1
ATOM 475 C CA . ILE A 1 74 ? 22.915 -23.369 30.609 1.00 26.89 70 ILE A CA 1
ATOM 476 C C . ILE A 1 74 ? 23.301 -22.815 29.227 1.00 27.19 70 ILE A C 1
ATOM 477 O O . ILE A 1 74 ? 24.425 -22.348 29.023 1.00 25.78 70 ILE A O 1
ATOM 482 N N . ARG A 1 75 ? 22.349 -22.868 28.289 1.00 28.55 71 ARG A N 1
ATOM 483 C CA . ARG A 1 75 ? 22.517 -22.273 26.970 1.00 29.62 71 ARG A CA 1
ATOM 484 C C . ARG A 1 75 ? 22.369 -20.762 26.961 1.00 30.53 71 ARG A C 1
ATOM 485 O O . ARG A 1 75 ? 22.568 -20.150 25.920 1.00 31.47 71 ARG A O 1
ATOM 493 N N . ASP A 1 76 ? 21.992 -20.169 28.096 1.00 30.68 72 ASP A N 1
ATOM 494 C CA . ASP A 1 76 ? 21.854 -18.730 28.227 1.00 31.36 72 ASP A CA 1
ATOM 495 C C . ASP A 1 76 ? 23.004 -18.214 29.082 1.00 31.02 72 ASP A C 1
ATOM 496 O O . ASP A 1 76 ? 23.048 -18.465 30.285 1.00 30.86 72 ASP A O 1
ATOM 501 N N . GLY A 1 77 ? 23.926 -17.478 28.471 1.00 30.49 73 GLY A N 1
ATOM 502 C CA . GLY A 1 77 ? 25.109 -16.982 29.192 1.00 29.96 73 GLY A CA 1
ATOM 503 C C . GLY A 1 77 ? 24.846 -16.183 30.458 1.00 30.31 73 GLY A C 1
ATOM 504 O O . GLY A 1 77 ? 25.556 -16.320 31.463 1.00 30.11 73 GLY A O 1
ATOM 505 N N . ASP A 1 78 ? 23.833 -15.329 30.403 1.00 30.92 74 ASP A N 1
ATOM 506 C CA . ASP A 1 78 ? 23.470 -14.481 31.533 1.00 31.12 74 ASP A CA 1
ATOM 507 C C . ASP A 1 78 ? 22.859 -15.309 32.648 1.00 29.77 74 ASP A C 1
ATOM 508 O O . ASP A 1 78 ? 23.071 -15.018 33.824 1.00 29.56 74 ASP A O 1
ATOM 513 N N . ALA A 1 79 ? 22.160 -16.381 32.283 1.00 28.26 75 ALA A N 1
ATOM 514 C CA . ALA A 1 79 ? 21.557 -17.266 33.278 1.00 27.50 75 ALA A CA 1
ATOM 515 C C . ALA A 1 79 ? 22.662 -17.991 34.010 1.00 26.40 75 ALA A C 1
ATOM 516 O O . ALA A 1 79 ? 22.591 -18.149 35.230 1.00 27.32 75 ALA A O 1
ATOM 518 N N . VAL A 1 80 ? 23.703 -18.379 33.281 1.00 25.04 76 VAL A N 1
ATOM 519 C CA . VAL A 1 80 ? 24.857 -19.066 33.874 1.00 24.42 76 VAL A CA 1
ATOM 520 C C . VAL A 1 80 ? 25.594 -18.128 34.830 1.00 25.20 76 VAL A C 1
ATOM 521 O O . VAL A 1 80 ? 25.855 -18.481 35.984 1.00 24.99 76 VAL A O 1
ATOM 525 N N . ALA A 1 81 ? 25.914 -16.933 34.338 1.00 25.74 77 ALA A N 1
ATOM 526 C CA . ALA A 1 81 ? 26.479 -15.855 35.170 1.00 26.69 77 ALA A CA 1
ATOM 527 C C . ALA A 1 81 ? 25.690 -15.625 36.449 1.00 27.30 77 ALA A C 1
ATOM 528 O O . ALA A 1 81 ? 26.263 -15.543 37.520 1.00 28.27 77 ALA A O 1
ATOM 530 N N . ALA A 1 82 ? 24.378 -15.515 36.334 1.00 27.75 78 ALA A N 1
ATOM 531 C CA . ALA A 1 82 ? 23.524 -15.242 37.506 1.00 28.47 78 ALA A CA 1
ATOM 532 C C . ALA A 1 82 ? 23.503 -16.452 38.442 1.00 27.44 78 ALA A C 1
ATOM 533 O O . ALA A 1 82 ? 23.525 -16.303 39.644 1.00 27.98 78 ALA A O 1
ATOM 535 N N . ALA A 1 83 ? 23.498 -17.651 37.891 1.00 26.25 79 ALA A N 1
ATOM 536 C CA . ALA A 1 83 ? 23.517 -18.826 38.739 1.00 26.37 79 ALA A CA 1
ATOM 537 C C . ALA A 1 83 ? 24.810 -18.871 39.568 1.00 26.64 79 ALA A C 1
ATOM 538 O O . ALA A 1 83 ? 24.764 -19.162 40.764 1.00 28.07 79 ALA A O 1
ATOM 540 N N . VAL A 1 84 ? 25.945 -18.549 38.957 1.00 26.18 80 VAL A N 1
ATOM 541 C CA . VAL A 1 84 ? 27.216 -18.562 39.678 1.00 26.33 80 VAL A CA 1
ATOM 542 C C . VAL A 1 84 ? 27.265 -17.447 40.736 1.00 27.95 80 VAL A C 1
ATOM 543 O O . VAL A 1 84 ? 27.737 -17.671 41.841 1.00 28.44 80 VAL A O 1
ATOM 547 N N . ALA A 1 85 ? 26.746 -16.264 40.401 1.00 29.48 81 ALA A N 1
ATOM 548 C CA . ALA A 1 85 ? 26.735 -15.091 41.319 1.00 31.20 81 ALA A CA 1
ATOM 549 C C . ALA A 1 85 ? 25.943 -15.418 42.558 1.00 32.36 81 ALA A C 1
ATOM 550 O O . ALA A 1 85 ? 26.401 -15.199 43.672 1.00 33.79 81 ALA A O 1
ATOM 552 N N . LYS A 1 86 ? 24.754 -15.958 42.358 1.00 32.47 82 LYS A N 1
ATOM 553 C CA . LYS A 1 86 ? 23.915 -16.382 43.467 1.00 33.79 82 LYS A CA 1
ATOM 554 C C . LYS A 1 86 ? 24.657 -17.414 44.330 1.00 32.79 82 LYS A C 1
ATOM 555 O O . LYS A 1 86 ? 24.551 -17.384 45.542 1.00 33.81 82 LYS A O 1
ATOM 561 N N . THR A 1 87 ? 25.443 -18.290 43.714 1.00 31.11 83 THR A N 1
ATOM 562 C CA . THR A 1 87 ? 26.131 -19.339 44.459 1.00 30.51 83 THR A CA 1
ATOM 563 C C . THR A 1 87 ? 27.179 -18.735 45.367 1.00 31.89 83 THR A C 1
ATOM 564 O O . THR A 1 87 ? 27.335 -19.152 46.525 1.00 32.04 83 THR A O 1
ATOM 568 N N . VAL A 1 88 ? 27.876 -17.740 44.826 1.00 32.82 84 VAL A N 1
ATOM 569 C CA . VAL A 1 88 ? 28.895 -16.984 45.553 1.00 34.29 84 VAL A CA 1
ATOM 570 C C . VAL A 1 88 ? 28.308 -16.083 46.667 1.00 36.56 84 VAL A C 1
ATOM 571 O O . VAL A 1 88 ? 28.867 -16.018 47.751 1.00 37.32 84 VAL A O 1
ATOM 575 N N . GLU A 1 89 ? 27.207 -15.382 46.401 1.00 38.20 85 GLU A N 1
ATOM 576 C CA . GLU A 1 89 ? 26.549 -14.560 47.442 1.00 41.21 85 GLU A CA 1
ATOM 577 C C . GLU A 1 89 ? 26.143 -15.478 48.601 1.00 41.38 85 GLU A C 1
ATOM 578 O O . GLU A 1 89 ? 26.229 -15.113 49.775 1.00 42.82 85 GLU A O 1
ATOM 584 N N . GLN A 1 90 ? 25.732 -16.687 48.257 1.00 40.00 86 GLN A N 1
ATOM 585 C CA . GLN A 1 90 ? 25.171 -17.606 49.231 1.00 40.74 86 GLN A CA 1
ATOM 586 C C . GLN A 1 90 ? 26.274 -18.302 50.026 1.00 39.97 86 GLN A C 1
ATOM 587 O O . GLN A 1 90 ? 26.239 -18.297 51.249 1.00 40.50 86 GLN A O 1
ATOM 593 N N . PHE A 1 91 ? 27.258 -18.876 49.332 1.00 38.49 87 PHE A N 1
ATOM 594 C CA . PHE A 1 91 ? 28.279 -19.722 49.989 1.00 38.05 87 PHE A CA 1
ATOM 595 C C . PHE A 1 91 ? 29.676 -19.145 50.037 1.00 37.97 87 PHE A C 1
ATOM 596 O O . PHE A 1 91 ? 30.514 -19.653 50.790 1.00 38.03 87 PHE A O 1
ATOM 604 N N . GLY A 1 92 ? 29.944 -18.131 49.212 1.00 37.66 88 GLY A N 1
ATOM 605 C CA . GLY A 1 92 ? 31.173 -17.343 49.326 1.00 38.16 88 GLY A CA 1
ATOM 606 C C . GLY A 1 92 ? 32.337 -17.644 48.400 1.00 37.21 88 GLY A C 1
ATOM 607 O O . GLY A 1 92 ? 33.314 -16.877 48.374 1.00 38.95 88 GLY A O 1
ATOM 608 N N . GLY A 1 93 ? 32.273 -18.715 47.622 1.00 34.86 89 GLY A N 1
ATOM 609 C CA . GLY A 1 93 ? 33.462 -19.139 46.877 1.00 33.29 89 GLY A CA 1
ATOM 610 C C . GLY A 1 93 ? 33.182 -20.510 46.301 1.00 31.42 89 GLY A C 1
ATOM 611 O O . GLY A 1 93 ? 32.260 -21.165 46.754 1.00 31.70 89 GLY A O 1
ATOM 612 N N . ILE A 1 94 ? 33.924 -20.926 45.272 1.00 28.99 90 ILE A N 1
ATOM 613 C CA . ILE A 1 94 ? 33.645 -22.200 44.619 1.00 26.21 90 ILE A CA 1
ATOM 614 C C . ILE A 1 94 ? 34.890 -23.065 44.594 1.00 25.13 90 ILE A C 1
ATOM 615 O O . ILE A 1 94 ? 35.872 -22.712 43.993 1.00 24.97 90 ILE A O 1
ATOM 620 N N . ASP A 1 95 ? 34.833 -24.200 45.263 1.00 24.66 91 ASP A N 1
ATOM 621 C CA . ASP A 1 95 ? 35.923 -25.168 45.252 1.00 24.52 91 ASP A CA 1
ATOM 622 C C . ASP A 1 95 ? 35.896 -26.207 44.131 1.00 23.31 91 ASP A C 1
ATOM 623 O O . ASP A 1 95 ? 36.959 -26.725 43.738 1.00 22.60 91 ASP A O 1
ATOM 628 N N . ILE A 1 96 ? 34.682 -26.523 43.650 1.00 22.20 92 ILE A N 1
ATOM 629 C CA . ILE A 1 96 ? 34.447 -27.622 42.736 1.00 20.56 92 ILE A CA 1
ATOM 630 C C . ILE A 1 96 ? 33.415 -27.214 41.677 1.00 20.56 92 ILE A C 1
ATOM 631 O O . ILE A 1 96 ? 32.318 -26.736 41.994 1.00 20.23 92 ILE A O 1
ATOM 636 N N . CYS A 1 97 ? 33.779 -27.419 40.411 1.00 19.90 93 CYS A N 1
ATOM 637 C CA . CYS A 1 97 ? 32.857 -27.234 39.317 1.00 19.31 93 CYS A CA 1
ATOM 638 C C . CYS A 1 97 ? 32.707 -28.564 38.606 1.00 18.52 93 CYS A C 1
ATOM 639 O O . CYS A 1 97 ? 33.700 -29.088 38.110 1.00 18.51 93 CYS A O 1
ATOM 642 N N . VAL A 1 98 ? 31.486 -29.119 38.591 1.00 17.87 94 VAL A N 1
ATOM 643 C CA . VAL A 1 98 ? 31.211 -30.335 37.858 1.00 17.21 94 VAL A CA 1
ATOM 644 C C . VAL A 1 98 ? 30.291 -30.072 36.679 1.00 17.06 94 VAL A C 1
ATOM 645 O O . VAL A 1 98 ? 29.158 -29.611 36.849 1.00 16.56 94 VAL A O 1
ATOM 649 N N . ASN A 1 99 ? 30.804 -30.361 35.479 1.00 16.95 95 ASN A N 1
ATOM 650 C CA . ASN A 1 99 ? 30.064 -30.197 34.237 1.00 16.55 95 ASN A CA 1
ATOM 651 C C . ASN A 1 99 ? 29.402 -31.524 33.856 1.00 17.51 95 ASN A C 1
ATOM 652 O O . ASN A 1 99 ? 30.042 -32.430 33.294 1.00 16.16 95 ASN A O 1
ATOM 657 N N . AS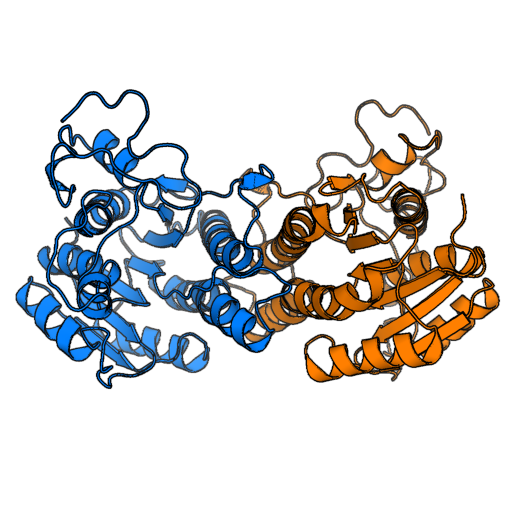N A 1 100 ? 28.119 -31.645 34.163 1.00 19.26 96 ASN A N 1
ATOM 658 C CA . ASN A 1 100 ? 27.403 -32.859 33.828 1.00 20.65 96 ASN A CA 1
ATOM 659 C C . ASN A 1 100 ? 26.186 -32.694 32.940 1.00 20.35 96 ASN A C 1
ATOM 660 O O . ASN A 1 100 ? 25.723 -33.668 32.401 1.00 20.76 96 ASN A O 1
ATOM 665 N N . ALA A 1 101 ? 25.668 -31.487 32.776 1.00 20.90 97 ALA A N 1
ATOM 666 C CA . ALA A 1 101 ? 24.538 -31.272 31.866 1.00 21.27 97 ALA A CA 1
ATOM 667 C C . ALA A 1 101 ? 24.890 -31.922 30.530 1.00 21.07 97 ALA A C 1
ATOM 668 O O . ALA A 1 101 ? 26.000 -31.763 30.013 1.00 21.36 97 ALA A O 1
ATOM 670 N N . SER A 1 102 ? 23.974 -32.700 29.994 1.00 21.09 98 SER A N 1
ATOM 671 C CA . SER A 1 102 ? 24.299 -33.489 28.826 1.00 21.33 98 SER A CA 1
ATOM 672 C C . SER A 1 102 ? 23.118 -33.629 27.921 1.00 20.41 98 SER A C 1
ATOM 673 O O . SER A 1 102 ? 22.033 -33.186 28.237 1.00 21.35 98 SER A O 1
ATOM 676 N N . ALA A 1 103 ? 23.350 -34.212 26.764 1.00 19.82 99 ALA A N 1
ATOM 677 C CA . ALA A 1 103 ? 22.295 -34.338 25.771 1.00 20.05 99 ALA A CA 1
ATOM 678 C C . ALA A 1 103 ? 22.787 -35.337 24.772 1.00 19.99 99 ALA A C 1
ATOM 679 O O . ALA A 1 103 ? 23.974 -35.347 24.457 1.00 19.93 99 ALA A O 1
ATOM 681 N N . ILE A 1 104 ? 21.870 -36.139 24.245 1.00 20.09 100 ILE A N 1
ATOM 682 C CA . ILE A 1 104 ? 22.235 -37.282 23.450 1.00 20.11 100 ILE A CA 1
ATOM 683 C C . ILE A 1 104 ? 21.256 -37.524 22.281 1.00 21.06 100 ILE A C 1
ATOM 684 O O . ILE A 1 104 ? 20.037 -37.304 22.377 1.00 21.38 100 ILE A O 1
ATOM 689 N N . ASN A 1 105 ? 21.841 -37.970 21.175 1.00 21.58 101 ASN A N 1
ATOM 690 C CA . ASN A 1 105 ? 21.147 -38.437 19.976 1.00 22.39 101 ASN A CA 1
ATOM 691 C C . ASN A 1 105 ? 22.250 -39.208 19.276 1.00 22.37 101 ASN A C 1
ATOM 692 O O . ASN A 1 105 ? 23.317 -38.675 19.084 1.00 23.23 101 ASN A O 1
ATOM 697 N N . LEU A 1 106 ? 22.022 -40.468 18.944 1.00 22.92 102 LEU A N 1
ATOM 698 C CA . LEU A 1 106 ? 23.030 -41.313 18.292 1.00 22.73 102 LEU A CA 1
ATOM 699 C C . LEU A 1 106 ? 22.875 -41.393 16.771 1.00 22.24 102 LEU A C 1
ATOM 700 O O . LEU A 1 106 ? 23.458 -42.257 16.125 1.00 22.68 102 LEU A O 1
ATOM 705 N N . GLY A 1 107 ? 22.110 -40.500 16.171 1.00 21.28 103 GLY A N 1
ATOM 706 C CA . GLY A 1 107 ? 22.050 -40.490 14.709 1.00 21.53 103 GLY A CA 1
ATOM 707 C C . GLY A 1 107 ? 23.293 -39.902 14.033 1.00 21.45 103 GLY A C 1
ATOM 708 O O . GLY A 1 107 ? 24.166 -39.253 14.675 1.00 20.30 103 GLY A O 1
ATOM 709 N N . SER A 1 108 ? 23.358 -40.115 12.727 1.00 21.62 104 SER A N 1
ATOM 710 C CA . SER A 1 108 ? 24.433 -39.618 11.908 1.00 21.82 104 SER A CA 1
ATOM 711 C C . SER A 1 108 ? 24.167 -38.187 11.488 1.00 21.96 104 SER A C 1
ATOM 712 O O . SER A 1 108 ? 23.108 -37.623 11.772 1.00 21.18 104 SER A O 1
ATOM 715 N N . ILE A 1 109 ? 25.143 -37.610 10.787 1.00 22.16 105 ILE A N 1
ATOM 716 C CA . ILE A 1 109 ? 24.997 -36.274 10.238 1.00 22.03 105 ILE A CA 1
ATOM 717 C C . ILE A 1 109 ? 23.795 -36.244 9.304 1.00 23.73 105 ILE A C 1
ATOM 718 O O . ILE A 1 109 ? 23.163 -35.206 9.164 1.00 23.58 105 ILE A O 1
ATOM 723 N N . GLU A 1 110 ? 23.469 -37.380 8.682 1.00 24.74 106 GLU A N 1
ATOM 724 C CA . GLU A 1 110 ? 22.299 -37.437 7.796 1.00 26.53 106 GLU A CA 1
ATOM 725 C C . GLU A 1 110 ? 20.965 -37.413 8.543 1.00 26.60 106 GLU A C 1
ATOM 726 O O . GLU A 1 110 ? 19.960 -37.074 7.960 1.00 27.17 106 GLU A O 1
ATOM 732 N N . GLU A 1 111 ? 20.980 -37.732 9.834 1.00 26.37 107 GLU A N 1
ATOM 733 C CA . GLU A 1 111 ? 19.761 -38.002 10.601 1.00 26.94 107 GLU A CA 1
ATOM 734 C C . GLU A 1 111 ? 19.481 -36.955 11.696 1.00 25.80 107 GLU A C 1
ATOM 735 O O . GLU A 1 111 ? 18.342 -36.838 12.136 1.00 25.47 107 GLU A O 1
ATOM 741 N N . VAL A 1 112 ? 20.519 -36.216 12.128 1.00 24.54 108 VAL A N 1
ATOM 742 C CA . VAL A 1 112 ? 20.422 -35.246 13.205 1.00 22.80 108 VAL A CA 1
ATOM 743 C C . VAL A 1 112 ? 20.372 -33.815 12.663 1.00 23.76 108 VAL A C 1
ATOM 744 O O . VAL A 1 112 ? 21.392 -33.248 12.311 1.00 23.14 108 VAL A O 1
ATOM 748 N N . PRO A 1 113 ? 19.176 -33.212 12.615 1.00 24.47 109 PRO A N 1
ATOM 749 C CA . PRO A 1 113 ? 19.093 -31.855 12.102 1.00 25.03 109 PRO A CA 1
ATOM 750 C C . PRO A 1 113 ? 19.815 -30.841 12.957 1.00 24.08 109 PRO A C 1
ATOM 751 O O . PRO A 1 113 ? 20.100 -31.088 14.124 1.00 22.22 109 PRO A O 1
ATOM 755 N N . LEU A 1 114 ? 20.081 -29.691 12.351 1.00 25.24 110 LEU A N 1
ATOM 756 C CA . LEU A 1 114 ? 20.847 -28.628 12.966 1.00 25.70 110 LEU A CA 1
ATOM 757 C C . LEU A 1 114 ? 20.289 -28.256 14.336 1.00 26.60 110 LEU A C 1
ATOM 758 O O . LEU A 1 114 ? 21.033 -28.170 15.313 1.00 25.72 110 LEU A O 1
ATOM 763 N N . LYS A 1 115 ? 18.976 -28.083 14.416 1.00 28.42 111 LYS A N 1
ATOM 764 C CA . LYS A 1 115 ? 18.327 -27.742 15.683 1.00 29.58 111 LYS A CA 1
ATOM 765 C C . LYS A 1 115 ? 18.690 -28.739 16.792 1.00 28.00 111 LYS A C 1
ATOM 766 O O . LYS A 1 115 ? 18.913 -28.361 17.936 1.00 27.81 111 LYS A O 1
ATOM 772 N N . ARG A 1 116 ? 18.767 -30.016 16.447 1.00 27.18 112 ARG A N 1
ATOM 773 C CA . ARG A 1 116 ? 19.142 -31.041 17.396 1.00 25.77 112 ARG A CA 1
ATOM 774 C C . ARG A 1 116 ? 20.626 -30.962 17.752 1.00 23.87 112 ARG A C 1
ATOM 775 O O . ARG A 1 116 ? 21.021 -31.151 18.900 1.00 21.72 112 ARG A O 1
ATOM 783 N N . PHE A 1 117 ? 21.436 -30.737 16.721 1.00 23.10 113 PHE A N 1
ATOM 784 C CA . PHE A 1 117 ? 22.871 -30.552 16.882 1.00 22.32 113 PHE A CA 1
ATOM 785 C C . PHE A 1 117 ? 23.151 -29.424 17.879 1.00 21.74 113 PHE A C 1
ATOM 786 O O . PHE A 1 117 ? 23.954 -29.583 18.802 1.00 19.83 113 PHE A O 1
ATOM 794 N N . ASP A 1 118 ? 22.456 -28.305 17.680 1.00 22.47 114 ASP A N 1
ATOM 795 C CA . ASP A 1 118 ? 22.534 -27.159 18.586 1.00 22.84 114 ASP A CA 1
ATOM 796 C C . ASP A 1 118 ? 22.246 -27.526 20.028 1.00 22.68 114 ASP A C 1
ATOM 797 O O . ASP A 1 118 ? 22.867 -27.001 20.922 1.00 23.45 114 ASP A O 1
ATOM 802 N N . LEU A 1 119 ? 21.322 -28.431 20.267 1.00 22.82 115 LEU A N 1
ATOM 803 C CA . LEU A 1 119 ? 21.009 -28.789 21.637 1.00 22.62 115 LEU A CA 1
ATOM 804 C C . LEU A 1 119 ? 22.226 -29.465 22.251 1.00 21.24 115 LEU A C 1
ATOM 805 O O . LEU A 1 119 ? 22.631 -29.152 23.372 1.00 20.52 115 LEU A O 1
ATOM 810 N N . MET A 1 120 ? 22.849 -30.367 21.502 1.00 20.88 116 MET A N 1
ATOM 811 C CA . MET A 1 120 ? 24.022 -31.080 22.032 1.00 20.06 116 MET A CA 1
ATOM 812 C C . MET A 1 120 ? 25.258 -30.156 22.127 1.00 19.00 116 MET A C 1
ATOM 813 O O . MET A 1 120 ? 25.977 -30.172 23.109 1.00 17.90 116 MET A O 1
ATOM 818 N N . ASN A 1 121 ? 25.473 -29.345 21.100 1.00 18.67 117 ASN A N 1
ATOM 819 C CA . ASN A 1 121 ? 26.588 -28.425 21.067 1.00 18.38 117 ASN A CA 1
ATOM 820 C C . ASN A 1 121 ? 26.423 -27.393 22.178 1.00 17.88 117 ASN A C 1
ATOM 821 O O . ASN A 1 121 ? 27.347 -27.166 22.982 1.00 16.60 117 ASN A O 1
ATOM 826 N N . GLY A 1 122 ? 25.214 -26.833 22.246 1.00 17.96 118 GLY A N 1
ATOM 827 C CA . GLY A 1 122 ? 24.871 -25.781 23.193 1.00 17.48 118 GLY A CA 1
ATOM 828 C C . GLY A 1 122 ? 25.065 -26.212 24.623 1.00 17.24 118 GLY A C 1
ATOM 829 O O . GLY A 1 122 ? 25.708 -25.525 25.398 1.00 17.25 118 GLY A O 1
ATOM 830 N N . ILE A 1 123 ? 24.510 -27.357 24.983 1.00 17.24 119 ILE A N 1
ATOM 831 C CA . ILE A 1 123 ? 24.508 -27.769 26.371 1.00 17.00 119 ILE A CA 1
ATOM 832 C C . ILE A 1 123 ? 25.865 -28.237 26.768 1.00 16.87 119 ILE A C 1
ATOM 833 O O . ILE A 1 123 ? 26.330 -27.949 27.868 1.00 17.67 119 ILE A O 1
ATOM 838 N N . GLN A 1 124 ? 26.524 -28.946 25.870 1.00 16.69 120 GLN A N 1
ATOM 839 C CA . GLN A 1 124 ? 27.700 -29.673 26.260 1.00 17.15 120 GLN A CA 1
ATOM 840 C C . GLN A 1 124 ? 28.999 -28.942 26.000 1.00 17.16 120 GLN A C 1
ATOM 841 O O . GLN A 1 124 ? 29.845 -28.915 26.876 1.00 17.73 120 GLN A O 1
ATOM 847 N N . VAL A 1 125 ? 29.157 -28.377 24.807 1.00 17.02 121 VAL A N 1
ATOM 848 C CA . VAL A 1 125 ? 30.419 -27.768 24.405 1.00 16.34 121 VAL A CA 1
ATOM 849 C C . VAL A 1 125 ? 30.380 -26.324 24.864 1.00 16.51 121 VAL A C 1
ATOM 850 O O . VAL A 1 125 ? 31.143 -25.911 25.726 1.00 15.97 121 VAL A O 1
ATOM 854 N N . ARG A 1 126 ? 29.422 -25.581 24.343 1.00 17.12 122 ARG A N 1
ATOM 855 C CA . ARG A 1 126 ? 29.209 -24.227 24.781 1.00 18.07 122 ARG A CA 1
ATOM 856 C C . ARG A 1 126 ? 28.898 -24.128 26.295 1.00 17.64 122 ARG A C 1
ATOM 857 O O . ARG A 1 126 ? 29.410 -23.237 27.003 1.00 17.96 122 ARG A O 1
ATOM 865 N N . GLY A 1 127 ? 28.098 -25.056 26.798 1.00 16.98 123 GLY A N 1
ATOM 866 C CA . GLY A 1 127 ? 27.731 -25.047 28.202 1.00 16.79 123 GLY A CA 1
ATOM 867 C C . GLY A 1 127 ? 28.910 -25.263 29.125 1.00 16.76 123 GLY A C 1
ATOM 868 O O . GLY A 1 127 ? 29.081 -24.550 30.118 1.00 17.84 123 GLY A O 1
ATOM 869 N N . THR A 1 128 ? 29.729 -26.253 28.815 1.00 15.97 124 THR A N 1
ATOM 870 C CA . THR A 1 128 ? 30.889 -26.545 29.634 1.00 15.52 124 THR A CA 1
ATOM 871 C C . THR A 1 128 ? 31.840 -25.361 29.618 1.00 16.12 124 THR A C 1
ATOM 872 O O . THR A 1 128 ? 32.450 -25.007 30.638 1.00 17.82 124 THR A O 1
ATOM 876 N N . TYR A 1 129 ? 31.959 -24.740 28.462 1.00 15.49 125 TYR A N 1
ATOM 877 C CA . TYR A 1 129 ? 32.732 -23.525 28.362 1.00 15.36 125 TYR A CA 1
ATOM 878 C C . TYR A 1 129 ? 32.182 -22.416 29.259 1.00 15.42 125 TYR A C 1
ATOM 879 O O . TYR A 1 129 ? 32.929 -21.845 30.063 1.00 14.83 125 TYR A O 1
ATOM 888 N N . ALA A 1 130 ? 30.886 -22.120 29.117 1.00 15.32 126 ALA A N 1
ATOM 889 C CA . ALA A 1 130 ? 30.256 -21.035 29.903 1.00 15.84 126 ALA A CA 1
ATOM 890 C C . ALA A 1 130 ? 30.309 -21.261 31.420 1.00 15.44 126 ALA A C 1
ATOM 891 O O . ALA A 1 130 ? 30.629 -20.365 32.182 1.00 15.87 126 ALA A O 1
ATOM 893 N N . VAL A 1 131 ? 29.963 -22.466 31.852 1.00 15.30 127 VAL A N 1
ATOM 894 C CA . VAL A 1 131 ? 29.908 -22.779 33.265 1.00 15.29 127 VAL A CA 1
ATOM 895 C C . VAL A 1 131 ? 31.317 -22.704 33.799 1.00 15.98 127 VAL A C 1
ATOM 896 O O . VAL A 1 131 ? 31.553 -22.036 34.797 1.00 16.90 127 VAL A O 1
ATOM 900 N N . SER A 1 132 ? 32.264 -23.331 33.111 1.00 15.65 128 SER A N 1
ATOM 901 C CA . SER A 1 132 ? 33.632 -23.331 33.600 1.00 16.36 128 SER A CA 1
ATOM 902 C C . SER A 1 132 ? 34.179 -21.923 33.653 1.00 17.48 128 SER A C 1
ATOM 903 O O . SER A 1 132 ? 34.771 -21.532 34.662 1.00 18.16 128 SER A O 1
ATOM 906 N N . GLN A 1 133 ? 33.938 -21.150 32.593 1.00 17.88 129 GLN A N 1
ATOM 907 C CA . GLN A 1 133 ? 34.446 -19.792 32.499 1.00 18.64 129 GLN A CA 1
ATOM 908 C C . GLN A 1 133 ? 33.939 -18.960 33.676 1.00 20.34 129 GLN A C 1
ATOM 909 O O . GLN A 1 133 ? 34.687 -18.185 34.294 1.00 21.12 129 GLN A O 1
ATOM 915 N N . SER A 1 134 ? 32.663 -19.105 33.978 1.00 20.56 130 SER A N 1
ATOM 916 C CA . SER A 1 134 ? 32.059 -18.282 35.009 1.00 22.13 130 SER A CA 1
ATOM 917 C C . SER A 1 134 ? 32.509 -18.687 36.419 1.00 22.73 130 SER A C 1
ATOM 918 O O . SER A 1 134 ? 32.774 -17.825 37.247 1.00 23.64 130 SER A O 1
ATOM 921 N N . CYS A 1 135 ? 32.614 -19.993 36.684 1.00 22.06 131 CYS A N 1
ATOM 922 C CA . CYS A 1 135 ? 33.099 -20.474 37.976 1.00 21.97 131 CYS A CA 1
ATOM 923 C C . CYS A 1 135 ? 34.544 -20.071 38.278 1.00 22.12 131 CYS A C 1
ATOM 924 O O . CYS A 1 135 ? 34.855 -19.718 39.401 1.00 23.10 131 CYS A O 1
ATOM 927 N N . ILE A 1 136 ? 35.413 -20.145 37.279 1.00 21.37 132 ILE A N 1
ATOM 928 C CA . ILE A 1 136 ? 36.874 -19.991 37.448 1.00 21.48 132 ILE A CA 1
ATOM 929 C C . ILE A 1 136 ? 37.389 -18.813 38.315 1.00 23.00 132 ILE A C 1
ATOM 930 O O . ILE A 1 136 ? 38.229 -19.015 39.161 1.00 23.74 132 ILE A O 1
ATOM 935 N N . PRO A 1 137 ? 36.877 -17.595 38.132 1.00 24.00 133 PRO A N 1
ATOM 936 C CA . PRO A 1 137 ? 37.376 -16.518 38.999 1.00 25.63 133 PRO A CA 1
ATOM 937 C C . PRO A 1 137 ? 37.153 -16.753 40.485 1.00 26.38 133 PRO A C 1
ATOM 938 O O . PRO A 1 137 ? 37.920 -16.299 41.305 1.00 27.12 133 PRO A O 1
ATOM 942 N N . HIS A 1 138 ? 36.115 -17.498 40.819 1.00 27.11 134 HIS A N 1
ATOM 943 C CA . HIS A 1 138 ? 35.726 -17.712 42.202 1.00 27.96 134 HIS A CA 1
ATOM 944 C C . HIS A 1 138 ? 36.364 -18.957 42.772 1.00 28.15 134 HIS A C 1
ATOM 945 O O . HIS A 1 138 ? 36.018 -19.366 43.869 1.00 29.80 134 HIS A O 1
ATOM 952 N N . MET A 1 139 ? 37.268 -19.578 42.020 1.00 27.86 135 MET A N 1
ATOM 953 C CA . MET A 1 139 ? 37.962 -20.792 42.448 1.00 28.34 135 MET A CA 1
ATOM 954 C C . MET A 1 139 ? 39.457 -20.531 42.655 1.00 29.30 135 MET A C 1
ATOM 955 O O . MET A 1 139 ? 40.173 -21.383 43.172 1.00 29.65 135 MET A O 1
ATOM 960 N N . LYS A 1 140 ? 39.928 -19.378 42.206 1.00 30.29 136 LYS A N 1
ATOM 961 C CA . LYS A 1 140 ? 41.323 -18.977 42.365 1.00 31.92 136 LYS A CA 1
ATOM 962 C C A LYS A 1 140 ? 41.923 -18.889 43.768 0.50 33.71 136 LYS A C 1
ATOM 963 C C B LYS A 1 140 ? 41.554 -18.755 43.865 0.50 33.11 136 LYS A C 1
ATOM 964 O O A LYS A 1 140 ? 43.122 -19.111 43.928 0.50 34.55 136 LYS A O 1
ATOM 965 O O B LYS A 1 140 ? 40.743 -18.096 44.507 0.50 33.10 136 LYS A O 1
ATOM 971 N N A GLY A 1 141 ? 41.134 -18.605 44.787 0.50 34.94 137 GLY A N 1
ATOM 972 N N B GLY A 1 141 ? 42.620 -19.326 44.425 0.50 34.16 137 GLY A N 1
ATOM 973 C CA A GLY A 1 141 ? 41.732 -18.479 46.118 0.50 37.10 137 GLY A CA 1
ATOM 974 C CA B GLY A 1 141 ? 42.964 -19.121 45.838 0.50 35.87 137 GLY A CA 1
ATOM 975 C C A GLY A 1 141 ? 41.935 -19.786 46.880 0.50 37.55 137 GLY A C 1
ATOM 976 C C B GLY A 1 141 ? 42.119 -19.893 46.853 0.50 37.01 137 GLY A C 1
ATOM 977 O O A GLY A 1 141 ? 42.662 -19.824 47.868 0.50 38.78 137 GLY A O 1
ATOM 978 O O B GLY A 1 141 ? 42.159 -19.594 48.044 0.50 38.33 137 GLY A O 1
ATOM 979 N N . ARG A 1 142 ? 41.331 -20.865 46.392 1.00 36.41 138 ARG A N 1
ATOM 980 C CA . ARG A 1 142 ? 40.822 -21.897 47.277 1.00 36.79 138 ARG A CA 1
ATOM 981 C C . ARG A 1 142 ? 41.877 -22.979 47.534 1.00 36.77 138 ARG A C 1
ATOM 982 O O . ARG A 1 142 ? 42.954 -22.992 46.900 1.00 35.64 138 ARG A O 1
ATOM 990 N N . ASP A 1 143 ? 41.598 -23.853 48.501 1.00 37.01 139 ASP A N 1
ATOM 991 C CA . ASP A 1 143 ? 42.637 -24.758 48.979 1.00 37.99 139 ASP A CA 1
ATOM 992 C C . ASP A 1 143 ? 43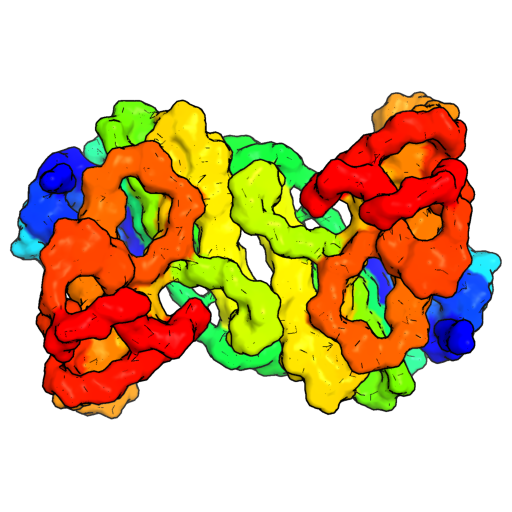.029 -25.718 47.865 1.00 36.26 139 ASP A C 1
ATOM 993 O O . ASP A 1 143 ? 44.217 -25.949 47.622 1.00 36.38 139 ASP A O 1
ATOM 998 N N . ASN A 1 144 ? 42.024 -26.260 47.175 1.00 34.31 140 ASN A N 1
ATOM 999 C CA . ASN A 1 144 ? 42.242 -27.379 46.275 1.00 32.61 140 ASN A CA 1
ATOM 1000 C C . ASN A 1 144 ? 41.221 -27.458 45.113 1.00 29.82 140 ASN A C 1
ATOM 1001 O O . ASN A 1 144 ? 40.553 -28.469 44.912 1.00 28.87 140 ASN A O 1
ATOM 1006 N N . PRO A 1 145 ? 41.117 -26.385 44.328 1.00 27.53 141 PRO A N 1
ATOM 1007 C CA . PRO A 1 145 ? 40.034 -26.286 43.347 1.00 24.95 141 PRO A CA 1
ATOM 1008 C C . PRO A 1 145 ? 40.126 -27.313 42.221 1.00 23.03 141 PRO A C 1
ATOM 1009 O O . PRO A 1 145 ? 41.196 -27.511 41.678 1.00 22.16 141 PRO A O 1
ATOM 1013 N N . HIS A 1 146 ? 39.002 -27.951 41.901 1.00 21.36 142 HIS A N 1
ATOM 1014 C CA . HIS A 1 146 ? 38.891 -28.880 40.791 1.00 20.33 142 HIS A CA 1
ATOM 1015 C C . HIS A 1 146 ? 37.713 -28.552 39.881 1.00 19.09 142 HIS A C 1
ATOM 1016 O O . HIS A 1 146 ? 36.620 -28.256 40.359 1.00 20.21 142 HIS A O 1
ATOM 1023 N N . ILE A 1 147 ? 37.926 -28.664 38.575 1.00 17.22 143 ILE A N 1
ATOM 1024 C CA . ILE A 1 147 ? 36.856 -28.714 37.620 1.00 15.18 143 ILE A CA 1
ATOM 1025 C C . ILE A 1 147 ? 36.822 -30.162 37.126 1.00 15.31 143 ILE A C 1
ATOM 1026 O O . ILE A 1 147 ? 37.858 -30.749 36.792 1.00 14.63 143 ILE A O 1
ATOM 1031 N N . LEU A 1 148 ? 35.631 -30.755 37.112 1.00 15.25 144 LEU A N 1
ATOM 1032 C CA . LEU A 1 148 ? 35.468 -32.151 36.696 1.00 15.19 144 LEU A CA 1
ATOM 1033 C C . LEU A 1 148 ? 34.363 -32.218 35.672 1.00 14.86 144 LEU A C 1
ATOM 1034 O O . LEU A 1 148 ? 33.224 -31.755 35.918 1.00 14.84 144 LEU A O 1
ATOM 1039 N N . THR A 1 149 ? 34.713 -32.765 34.508 1.00 14.96 145 THR A N 1
ATOM 1040 C CA . THR A 1 149 ? 33.851 -32.722 33.337 1.00 14.47 145 THR A CA 1
ATOM 1041 C C . THR A 1 149 ? 33.559 -34.141 32.904 1.00 14.21 145 THR A C 1
ATOM 1042 O O . THR A 1 149 ? 34.469 -34.915 32.714 1.00 14.98 145 THR A O 1
ATOM 1046 N N . LEU A 1 150 ? 32.281 -34.484 32.773 1.00 14.41 146 LEU A N 1
ATOM 1047 C CA . LEU A 1 150 ? 31.861 -35.867 32.583 1.00 14.41 146 LEU A CA 1
ATOM 1048 C C . LEU A 1 150 ? 31.773 -36.187 31.107 1.00 14.48 146 LEU A C 1
ATOM 1049 O O . LEU A 1 150 ? 30.752 -35.946 30.460 1.00 14.96 146 LEU A O 1
ATOM 1054 N N . SER A 1 151 ? 32.877 -36.726 30.576 1.00 14.60 147 SER A N 1
ATOM 1055 C CA . SER A 1 151 ? 33.086 -36.834 29.138 1.00 13.86 147 SER A CA 1
ATOM 1056 C C . SER A 1 151 ? 34.282 -37.753 28.905 1.00 14.88 147 SER A C 1
ATOM 1057 O O . SER A 1 151 ? 35.063 -38.009 29.856 1.00 15.27 147 SER A O 1
ATOM 1060 N N . PRO A 1 152 ? 34.423 -38.282 27.669 1.00 14.72 148 PRO A N 1
ATOM 1061 C CA . PRO A 1 152 ? 35.303 -39.408 27.436 1.00 15.58 148 PRO A CA 1
ATOM 1062 C C . PRO A 1 152 ? 36.681 -39.035 27.000 1.00 15.88 148 PRO A C 1
ATOM 1063 O O . PRO A 1 152 ? 36.880 -37.918 26.543 1.00 16.22 148 PRO A O 1
ATOM 1067 N N . PRO A 1 153 ? 37.639 -39.969 27.128 1.00 16.35 149 PRO A N 1
ATOM 1068 C CA . PRO A 1 153 ? 38.936 -39.809 26.472 1.00 16.82 149 PRO A CA 1
ATOM 1069 C C . PRO A 1 153 ? 38.714 -39.607 24.987 1.00 16.59 149 PRO A C 1
ATOM 1070 O O . PRO A 1 153 ? 37.720 -40.118 24.456 1.00 16.29 149 PRO A O 1
ATOM 1074 N N . ILE A 1 154 ? 39.618 -38.861 24.353 1.00 16.50 150 ILE A N 1
ATOM 1075 C CA . ILE A 1 154 ? 39.572 -38.612 22.923 1.00 16.94 150 ILE A CA 1
ATOM 1076 C C . ILE A 1 154 ? 40.220 -39.789 22.218 1.00 18.33 150 ILE A C 1
ATOM 1077 O O . ILE A 1 154 ? 41.404 -40.007 22.357 1.00 17.66 150 ILE A O 1
ATOM 1082 N N . ARG A 1 155 ? 39.431 -40.532 21.457 1.00 19.81 151 ARG A N 1
ATOM 1083 C CA . ARG A 1 155 ? 39.933 -41.649 20.708 1.00 21.91 151 ARG A CA 1
ATOM 1084 C C . ARG A 1 155 ? 39.738 -41.411 19.213 1.00 22.45 151 ARG A C 1
ATOM 1085 O O . ARG A 1 155 ? 38.617 -41.194 18.750 1.00 22.06 151 ARG A O 1
ATOM 1093 N N . LEU A 1 156 ? 40.836 -41.495 18.470 1.00 23.87 152 LEU A N 1
ATOM 1094 C CA . LEU A 1 156 ? 40.887 -41.036 17.077 1.00 25.12 152 LEU A CA 1
ATOM 1095 C C . LEU A 1 156 ? 40.800 -42.135 16.041 1.00 26.83 152 LEU A C 1
ATOM 1096 O O . LEU A 1 156 ? 40.727 -41.840 14.859 1.00 27.35 152 LEU A O 1
ATOM 1101 N N . GLU A 1 157 ? 40.835 -43.387 16.480 1.00 28.29 153 GLU A N 1
ATOM 1102 C CA . GLU A 1 157 ? 40.634 -44.517 15.584 1.00 30.64 153 GLU A CA 1
ATOM 1103 C C . GLU A 1 157 ? 39.225 -44.402 14.953 1.00 30.24 153 GLU A C 1
ATOM 1104 O O . GLU A 1 157 ? 38.249 -44.130 15.634 1.00 28.44 153 GLU A O 1
ATOM 1110 N N . PRO A 1 158 ? 39.126 -44.602 13.638 1.00 31.77 154 PRO A N 1
ATOM 1111 C CA . PRO A 1 158 ? 37.891 -44.518 12.867 1.00 31.92 154 PRO A CA 1
ATOM 1112 C C . PRO A 1 158 ? 36.636 -45.014 13.561 1.00 31.27 154 PRO A C 1
ATOM 1113 O O . PRO A 1 158 ? 35.596 -44.370 13.487 1.00 30.82 154 PRO A O 1
ATOM 1117 N N . LYS A 1 159 ? 36.716 -46.150 14.230 1.00 31.61 155 LYS A N 1
ATOM 1118 C CA . LYS A 1 159 ? 35.518 -46.737 14.809 1.00 31.73 155 LYS A CA 1
ATOM 1119 C C . LYS A 1 159 ? 34.917 -45.926 15.950 1.00 29.60 155 LYS A C 1
ATOM 1120 O O . LYS A 1 159 ? 33.757 -46.132 16.301 1.00 30.01 155 LYS A O 1
ATOM 1126 N N . TRP A 1 160 ? 35.693 -45.006 16.533 1.00 27.67 156 TRP A N 1
ATOM 1127 C CA . TRP A 1 160 ? 35.216 -44.175 17.629 1.00 25.44 156 TRP A CA 1
ATOM 1128 C C . TRP A 1 160 ? 34.642 -42.843 17.173 1.00 24.61 156 TRP A C 1
ATOM 1129 O O . TRP A 1 160 ? 34.070 -42.095 17.988 1.00 22.34 156 TRP A O 1
ATOM 1140 N N . LEU A 1 161 ? 34.822 -42.525 15.890 1.00 25.04 157 LEU A N 1
ATOM 1141 C CA . LEU A 1 161 ? 34.473 -41.215 15.384 1.00 25.06 157 LEU A CA 1
ATOM 1142 C C . LEU A 1 161 ? 33.025 -41.171 14.909 1.00 26.38 157 LEU A C 1
ATOM 1143 O O . LEU A 1 161 ? 32.636 -40.326 14.126 1.00 26.95 157 LEU A O 1
ATOM 1148 N N . ARG A 1 162 ? 32.203 -42.078 15.401 1.00 28.33 158 ARG A N 1
ATOM 1149 C CA . ARG A 1 162 ? 30.787 -41.943 15.188 1.00 29.42 158 ARG A CA 1
ATOM 1150 C C . ARG A 1 162 ? 29.926 -42.363 16.384 1.00 28.48 158 ARG A C 1
ATOM 1151 O O . ARG A 1 162 ? 30.393 -43.026 17.300 1.00 29.54 158 ARG A O 1
ATOM 1159 N N . PRO A 1 163 ? 28.664 -41.920 16.417 1.00 27.07 159 PRO A N 1
ATOM 1160 C CA . PRO A 1 163 ? 28.005 -41.029 15.482 1.00 25.54 159 PRO A CA 1
ATOM 1161 C C . PRO A 1 163 ? 28.533 -39.607 15.627 1.00 23.87 159 PRO A C 1
ATOM 1162 O O . PRO A 1 163 ? 28.768 -39.120 16.734 1.00 22.38 159 PRO A O 1
ATOM 1166 N N . THR A 1 164 ? 28.713 -38.952 14.496 1.00 22.94 160 THR A N 1
ATOM 1167 C CA . THR A 1 164 ? 29.404 -37.691 14.444 1.00 21.65 160 THR A CA 1
ATOM 1168 C C . THR A 1 164 ? 28.842 -36.621 15.363 1.00 19.35 160 THR A C 1
ATOM 1169 O O . THR A 1 164 ? 29.572 -36.057 16.150 1.00 18.04 160 THR A O 1
ATOM 1173 N N . PRO A 1 165 ? 27.542 -36.355 15.303 1.00 18.74 161 PRO A N 1
ATOM 1174 C CA . PRO A 1 165 ? 27.086 -35.237 16.096 1.00 17.48 161 PRO A CA 1
ATOM 1175 C C . PRO A 1 165 ? 27.388 -35.362 17.573 1.00 16.35 161 PRO A C 1
ATOM 1176 O O . PRO A 1 165 ? 27.851 -34.403 18.196 1.00 16.00 161 PRO A O 1
ATOM 1180 N N . TYR A 1 166 ? 27.112 -36.533 18.131 1.00 15.71 162 TYR A N 1
ATOM 1181 C CA . TYR A 1 166 ? 27.301 -36.756 19.551 1.00 15.06 162 TYR A CA 1
ATOM 1182 C C . TYR A 1 166 ? 28.781 -36.818 19.936 1.00 14.74 162 TYR A C 1
ATOM 1183 O O . TYR A 1 166 ? 29.169 -36.327 20.992 1.00 13.76 162 TYR A O 1
ATOM 1192 N N . MET A 1 167 ? 29.579 -37.468 19.090 1.00 15.42 163 MET A N 1
ATOM 1193 C CA . MET A 1 167 ? 31.018 -37.523 19.273 1.00 15.54 163 MET A CA 1
ATOM 1194 C C . MET A 1 167 ? 31.600 -36.103 19.270 1.00 15.13 163 MET A C 1
ATOM 1195 O O . MET A 1 167 ? 32.454 -35.807 20.084 1.00 15.42 163 MET A O 1
ATOM 1200 N N . MET A 1 168 ? 31.129 -35.224 18.390 1.00 14.72 164 MET A N 1
ATOM 1201 C CA . MET A 1 168 ? 31.615 -33.837 18.389 1.00 14.61 164 MET A CA 1
ATOM 1202 C C . MET A 1 168 ? 31.363 -33.178 19.724 1.00 14.91 164 MET A C 1
ATOM 1203 O O . MET A 1 168 ? 32.170 -32.399 20.219 1.00 15.38 164 MET A O 1
ATOM 1208 N N . ALA A 1 169 ? 30.209 -33.466 20.297 1.00 14.93 165 ALA A N 1
ATOM 1209 C CA . ALA A 1 169 ? 29.769 -32.768 21.485 1.00 14.44 165 ALA A CA 1
ATOM 1210 C C . ALA A 1 169 ? 30.550 -33.290 22.667 1.00 13.67 165 ALA A C 1
ATOM 1211 O O . ALA A 1 169 ? 31.114 -32.496 23.440 1.00 13.58 165 ALA A O 1
ATOM 1213 N N . LYS A 1 170 ? 30.600 -34.612 22.808 1.00 12.86 166 LYS A N 1
ATOM 1214 C CA . LYS A 1 170 ? 31.265 -35.178 23.953 1.00 12.92 166 LYS A CA 1
ATOM 1215 C C . LYS A 1 170 ? 32.773 -34.906 23.899 1.00 12.82 166 LYS A C 1
ATOM 1216 O O . LYS A 1 170 ? 33.365 -34.603 24.944 1.00 12.58 166 LYS A O 1
ATOM 1222 N N . TYR A 1 171 ? 33.376 -35.042 22.711 1.00 12.66 167 TYR A N 1
ATOM 1223 C CA . TYR A 1 171 ? 34.798 -34.737 22.509 1.00 12.63 167 TYR A CA 1
ATOM 1224 C C . TYR A 1 171 ? 35.049 -33.231 22.705 1.00 12.33 167 TYR A C 1
ATOM 1225 O O . TYR A 1 171 ? 36.039 -32.832 23.292 1.00 12.28 167 TYR A O 1
ATOM 1234 N N . GLY A 1 172 ? 34.158 -32.386 22.222 1.00 12.25 168 GLY A N 1
ATOM 1235 C CA . GLY A 1 172 ? 34.325 -30.962 22.446 1.00 13.14 168 GLY A CA 1
ATOM 1236 C C . GLY A 1 172 ? 34.358 -30.644 23.937 1.00 13.62 168 GLY A C 1
ATOM 1237 O O . GLY A 1 172 ? 35.181 -29.861 24.410 1.00 14.29 168 GLY A O 1
ATOM 1238 N N . MET A 1 173 ? 33.467 -31.292 24.674 1.00 13.92 169 MET A N 1
ATOM 1239 C CA . MET A 1 173 ? 33.440 -31.224 26.123 1.00 13.38 169 MET A CA 1
ATOM 1240 C C . MET A 1 173 ? 34.801 -31.568 26.711 1.00 13.41 169 MET A C 1
ATOM 1241 O O . MET A 1 173 ? 35.342 -30.834 27.556 1.00 13.66 169 MET A O 1
ATOM 1246 N N . THR A 1 174 ? 35.375 -32.674 26.263 1.00 13.05 170 THR A N 1
ATOM 1247 C CA . THR A 1 174 ? 36.677 -33.082 26.780 1.00 12.64 170 THR A CA 1
ATOM 1248 C C . THR A 1 174 ? 37.772 -32.084 26.366 1.00 12.89 170 THR A C 1
ATOM 1249 O O . THR A 1 174 ? 38.607 -31.709 27.181 1.00 13.35 170 THR A O 1
ATOM 1253 N N . LEU A 1 175 ? 37.750 -31.602 25.132 1.00 12.60 171 LEU A N 1
ATOM 1254 C CA . LEU A 1 175 ? 38.798 -30.684 24.689 1.00 13.22 171 LEU A CA 1
ATOM 1255 C C . LEU A 1 175 ? 38.794 -29.407 25.545 1.00 13.86 171 LEU A C 1
ATOM 1256 O O . LEU A 1 175 ? 39.840 -28.920 25.928 1.00 12.92 171 LEU A O 1
ATOM 1261 N N . CYS A 1 176 ? 37.593 -28.930 25.897 1.00 14.76 172 CYS A N 1
ATOM 1262 C CA . CYS A 1 176 ? 37.413 -27.783 26.783 1.00 14.97 172 CYS A CA 1
ATOM 1263 C C . CYS A 1 176 ? 38.057 -28.050 28.154 1.00 15.63 172 CYS A C 1
ATOM 1264 O O . CYS A 1 176 ? 38.856 -27.247 28.666 1.00 16.24 172 CYS A O 1
ATOM 1267 N N . ALA A 1 177 ? 37.719 -29.194 28.740 1.00 15.22 173 ALA A N 1
ATOM 1268 C CA . ALA A 1 177 ? 38.278 -29.574 30.012 1.00 15.21 173 ALA A CA 1
ATOM 1269 C C . ALA A 1 177 ? 39.817 -29.607 29.934 1.00 15.84 173 ALA A C 1
ATOM 1270 O O . ALA A 1 177 ? 40.511 -29.140 30.845 1.00 16.03 173 ALA A O 1
ATOM 1272 N N . LEU A 1 178 ? 40.346 -30.145 28.836 1.00 16.24 174 LEU A N 1
ATOM 1273 C CA . LEU A 1 178 ? 41.792 -30.309 28.689 1.00 16.86 174 LEU A CA 1
ATOM 1274 C C . LEU A 1 178 ? 42.521 -28.990 28.416 1.00 17.09 174 LEU A C 1
ATOM 1275 O O . LEU A 1 178 ? 43.632 -28.767 28.910 1.00 16.64 174 LEU A O 1
ATOM 1280 N N . GLY A 1 179 ? 41.878 -28.113 27.660 1.00 16.86 175 GLY A N 1
ATOM 1281 C CA . GLY A 1 179 ? 42.394 -26.771 27.445 1.00 17.71 175 GLY A CA 1
ATOM 1282 C C . GLY A 1 179 ? 42.434 -25.936 28.731 1.00 18.64 175 GLY A C 1
ATOM 1283 O O . GLY A 1 179 ? 43.480 -25.349 29.090 1.00 18.73 175 GLY A O 1
ATOM 1284 N N . ILE A 1 180 ? 41.300 -25.889 29.426 1.00 18.34 176 ILE A N 1
ATOM 1285 C CA . ILE A 1 180 ? 41.259 -25.300 30.751 1.00 19.22 176 ILE A CA 1
ATOM 1286 C C . ILE A 1 180 ? 42.427 -25.832 31.600 1.00 19.11 176 ILE A C 1
ATOM 1287 O O . ILE A 1 180 ? 43.095 -25.063 32.252 1.00 19.49 176 ILE A O 1
ATOM 1292 N N . ALA A 1 181 ? 42.689 -27.133 31.574 1.00 19.00 177 ALA A N 1
ATOM 1293 C CA . ALA A 1 181 ? 43.784 -27.683 32.391 1.00 19.69 177 ALA A CA 1
ATOM 1294 C C . ALA A 1 181 ? 45.084 -26.917 32.135 1.00 20.63 177 ALA A C 1
ATOM 1295 O O . ALA A 1 181 ? 45.788 -26.522 33.069 1.00 21.35 177 ALA A O 1
ATOM 1297 N N . GLU A 1 182 ? 45.399 -26.679 30.867 1.00 20.46 178 GLU A N 1
ATOM 1298 C CA . GLU A 1 182 ? 46.633 -25.990 30.553 1.00 20.91 178 GLU A CA 1
ATOM 1299 C C . GLU A 1 182 ? 46.536 -24.531 30.888 1.00 20.59 178 GLU A C 1
ATOM 1300 O O . GLU A 1 182 ? 47.465 -23.930 31.418 1.00 21.04 178 GLU A O 1
ATOM 1306 N N . GLU A 1 183 ? 45.409 -23.927 30.581 1.00 19.92 179 GLU A N 1
ATOM 1307 C CA . GLU A 1 183 ? 45.331 -22.491 30.743 1.00 19.59 179 GLU A CA 1
ATOM 1308 C C . GLU A 1 183 ? 45.260 -22.111 32.223 1.00 20.71 179 GLU A C 1
ATOM 1309 O O . GLU A 1 183 ? 45.742 -21.046 32.637 1.00 21.39 179 GLU A O 1
ATOM 1315 N N . LEU A 1 184 ? 44.720 -22.994 33.042 1.00 20.91 180 LEU A N 1
ATOM 1316 C CA . LEU A 1 184 ? 44.522 -22.632 34.416 1.00 22.36 180 LEU A CA 1
ATOM 1317 C C . LEU A 1 184 ? 45.563 -23.283 35.328 1.00 23.74 180 LEU A C 1
ATOM 1318 O O . LEU A 1 184 ? 45.490 -23.153 36.540 1.00 23.98 180 LEU A O 1
ATOM 1323 N N . ARG A 1 185 ? 46.572 -23.915 34.742 1.00 24.80 181 ARG A N 1
ATOM 1324 C CA . ARG A 1 185 ? 47.577 -24.626 35.519 1.00 26.83 181 ARG A CA 1
ATOM 1325 C C . ARG A 1 185 ? 48.330 -23.697 36.494 1.00 28.00 181 ARG A C 1
ATOM 1326 O O . ARG A 1 185 ? 48.497 -24.028 37.655 1.00 28.19 181 ARG A O 1
ATOM 1334 N N . ASP A 1 186 ? 48.760 -22.528 36.022 1.00 28.78 182 ASP A N 1
ATOM 1335 C CA . ASP A 1 186 ? 49.432 -21.542 36.889 1.00 30.30 182 ASP A CA 1
ATOM 1336 C C . ASP A 1 186 ? 48.583 -21.133 38.090 1.00 30.14 182 ASP A C 1
ATOM 1337 O O . ASP A 1 186 ? 49.132 -20.879 39.156 1.00 30.53 182 ASP A O 1
ATOM 1342 N N . ALA A 1 187 ? 47.254 -21.153 37.923 1.00 29.18 183 ALA A N 1
ATOM 1343 C CA . ALA A 1 187 ? 46.309 -20.615 38.895 1.00 29.09 183 ALA A CA 1
ATOM 1344 C C . ALA A 1 187 ? 45.985 -21.378 40.206 1.00 29.75 183 ALA A C 1
ATOM 1345 O O . ALA A 1 187 ? 45.354 -20.787 41.093 1.00 31.89 183 ALA A O 1
ATOM 1347 N N . GLY A 1 188 ? 46.331 -22.642 40.425 1.00 29.38 184 GLY A N 1
ATOM 1348 C CA . GLY A 1 188 ? 46.298 -23.745 39.536 1.00 27.63 184 GLY A CA 1
ATOM 1349 C C . GLY A 1 188 ? 44.979 -24.437 39.949 1.00 26.93 184 GLY A C 1
ATOM 1350 O O . GLY A 1 188 ? 44.811 -24.954 41.081 1.00 26.70 184 GLY A O 1
ATOM 1351 N N . ILE A 1 189 ? 44.021 -24.363 39.034 1.00 24.55 185 ILE A N 1
ATOM 1352 C CA . ILE A 1 189 ? 42.734 -25.004 39.162 1.00 23.49 185 ILE A CA 1
ATOM 1353 C C . ILE A 1 189 ? 42.872 -26.279 38.349 1.00 22.09 185 ILE A C 1
ATOM 1354 O O . ILE A 1 189 ? 43.262 -26.224 37.183 1.00 21.65 185 ILE A O 1
ATOM 1359 N N . ALA A 1 190 ? 42.620 -27.430 38.959 1.00 21.00 186 ALA A N 1
ATOM 1360 C CA . ALA A 1 190 ? 42.684 -28.684 38.192 1.00 20.11 186 ALA A CA 1
ATOM 1361 C C . ALA A 1 190 ? 41.474 -28.756 37.243 1.00 18.81 186 ALA A C 1
ATOM 1362 O O . ALA A 1 190 ? 40.394 -28.235 37.567 1.00 17.53 186 ALA A O 1
ATOM 1364 N N . SER A 1 191 ? 41.685 -29.366 36.066 1.00 18.05 187 SER A N 1
ATOM 1365 C CA . SER A 1 191 ? 40.605 -29.737 35.140 1.00 16.46 187 SER A CA 1
ATOM 1366 C C . SER A 1 191 ? 40.844 -31.135 34.622 1.00 16.19 187 SER A C 1
ATOM 1367 O O . SER A 1 191 ? 41.849 -31.396 33.971 1.00 16.26 187 SER A O 1
ATOM 1370 N N . ASN A 1 192 ? 39.910 -32.035 34.905 1.00 15.97 188 ASN A N 1
ATOM 1371 C CA . ASN A 1 192 ? 39.992 -33.421 34.452 1.00 15.85 188 ASN A CA 1
ATOM 1372 C C . ASN A 1 192 ? 38.635 -33.889 33.877 1.00 15.38 188 ASN A C 1
ATOM 1373 O O . ASN A 1 192 ? 37.577 -33.307 34.190 1.00 14.36 188 ASN A O 1
ATOM 1378 N N . THR A 1 193 ? 38.660 -34.968 33.086 1.00 14.88 189 THR A N 1
ATOM 1379 C CA . THR A 1 193 ? 37.434 -35.597 32.651 1.00 14.12 189 THR A CA 1
ATOM 1380 C C . THR A 1 193 ? 37.288 -36.993 33.257 1.00 15.45 189 THR A C 1
ATOM 1381 O O . THR A 1 193 ? 38.252 -37.643 33.618 1.00 15.93 189 THR A O 1
ATOM 1385 N N . LEU A 1 194 ? 36.055 -37.458 33.386 1.00 15.69 190 LEU A N 1
ATOM 1386 C CA . LEU A 1 194 ? 35.816 -38.735 34.008 1.00 16.10 190 LEU A CA 1
ATOM 1387 C C . LEU A 1 194 ? 34.669 -39.448 33.285 1.00 16.14 190 LEU A C 1
ATOM 1388 O O . LEU A 1 194 ? 33.600 -38.839 33.004 1.00 15.98 190 LEU A O 1
ATOM 1393 N N . TRP A 1 195 ? 34.888 -40.728 32.990 1.00 15.95 191 TRP A N 1
ATOM 1394 C CA . TRP A 1 195 ? 33.974 -41.477 32.159 1.00 16.33 191 TRP A CA 1
ATOM 1395 C C . TRP A 1 195 ? 33.854 -42.918 32.676 1.00 17.30 191 TRP A C 1
ATOM 1396 O O . TRP A 1 195 ? 34.819 -43.490 33.145 1.00 18.03 191 TRP A O 1
ATOM 1407 N N . PRO A 1 196 ? 32.660 -43.499 32.627 1.00 17.59 192 PRO A N 1
ATOM 1408 C CA . PRO A 1 196 ? 32.523 -44.834 33.174 1.00 18.68 192 PRO A CA 1
ATOM 1409 C C . PRO A 1 196 ? 32.783 -45.888 32.125 1.00 19.21 192 PRO A C 1
ATOM 1410 O O . PRO A 1 196 ? 32.485 -45.676 30.956 1.00 19.00 192 PRO A O 1
ATOM 1414 N N . ARG A 1 197 ? 33.322 -47.027 32.529 1.00 20.22 193 ARG A N 1
ATOM 1415 C CA . ARG A 1 197 ? 33.669 -48.054 31.544 1.00 21.06 193 ARG A CA 1
ATOM 1416 C C . ARG A 1 197 ? 32.444 -48.759 30.982 1.00 21.45 193 ARG A C 1
ATOM 1417 O O . ARG A 1 197 ? 32.482 -49.250 29.849 1.00 22.15 193 ARG A O 1
ATOM 1425 N N . THR A 1 198 ? 31.381 -48.842 31.776 1.00 21.28 194 THR A N 1
ATOM 1426 C CA . THR A 1 198 ? 30.173 -49.557 31.382 1.00 21.99 194 THR A CA 1
ATOM 1427 C C . THR A 1 198 ? 29.058 -48.539 31.264 1.00 21.47 194 THR A C 1
ATOM 1428 O O . THR A 1 198 ? 29.282 -47.373 31.574 1.00 21.93 194 THR A O 1
ATOM 1432 N N . THR A 1 199 ? 27.869 -48.961 30.835 1.00 21.75 195 THR A N 1
ATOM 1433 C CA . THR A 1 199 ? 26.699 -48.089 30.900 1.00 21.70 195 THR A CA 1
ATOM 1434 C C . THR A 1 199 ? 26.279 -48.028 32.348 1.00 22.78 195 THR A C 1
ATOM 1435 O O . THR A 1 199 ? 26.469 -48.984 33.087 1.00 24.36 195 THR A O 1
ATOM 1439 N N . VAL A 1 200 ? 25.733 -46.896 32.759 1.00 22.83 196 VAL A N 1
ATOM 1440 C CA . VAL A 1 200 ? 25.297 -46.714 34.124 1.00 23.18 196 VAL A CA 1
ATOM 1441 C C . VAL A 1 200 ? 23.774 -46.681 34.142 1.00 23.52 196 VAL A C 1
ATOM 1442 O O . VAL A 1 200 ? 23.163 -45.809 33.526 1.00 24.02 196 VAL A O 1
ATOM 1446 N N . ALA A 1 201 ? 23.160 -47.628 34.842 1.00 23.95 197 ALA A N 1
ATOM 1447 C CA . ALA A 1 201 ? 21.687 -47.730 34.892 1.00 23.92 197 ALA A CA 1
ATOM 1448 C C . ALA A 1 201 ? 21.139 -46.847 35.982 1.00 23.84 197 ALA A C 1
ATOM 1449 O O . ALA A 1 201 ? 21.464 -47.051 37.142 1.00 25.42 197 ALA A O 1
ATOM 1451 N N . THR A 1 202 ? 20.286 -45.899 35.633 1.00 23.05 198 THR A N 1
ATOM 1452 C CA . THR A 1 202 ? 19.751 -44.964 36.614 1.00 22.78 198 THR A CA 1
ATOM 1453 C C . THR A 1 202 ? 18.251 -45.110 36.724 1.00 23.36 198 THR A C 1
ATOM 1454 O O . THR A 1 202 ? 17.626 -45.792 35.938 1.00 24.45 198 THR A O 1
ATOM 1458 N N . ALA A 1 203 ? 17.655 -44.449 37.693 1.00 23.80 199 ALA A N 1
ATOM 1459 C CA . ALA A 1 203 ? 16.205 -44.571 37.888 1.00 24.17 199 ALA A CA 1
ATOM 1460 C C . ALA A 1 203 ? 15.445 -44.235 36.595 1.00 23.40 199 ALA A C 1
ATOM 1461 O O . ALA A 1 203 ? 14.471 -44.903 36.232 1.00 24.73 199 ALA A O 1
ATOM 1463 N N . ALA A 1 204 ? 15.913 -43.221 35.888 1.00 21.92 200 ALA A N 1
ATOM 1464 C CA . ALA A 1 204 ? 15.279 -42.798 34.661 1.00 21.66 200 ALA A CA 1
ATOM 1465 C C . ALA A 1 204 ? 15.119 -43.939 33.655 1.00 21.51 200 ALA A C 1
ATOM 1466 O O . ALA A 1 204 ? 14.099 -44.029 32.971 1.00 21.09 200 ALA A O 1
ATOM 1468 N N . VAL A 1 205 ? 16.137 -44.793 33.567 1.00 21.51 201 VAL A N 1
ATOM 1469 C CA . VAL A 1 205 ? 16.107 -45.956 32.679 1.00 21.65 201 VAL A CA 1
ATOM 1470 C C . VAL A 1 205 ? 14.980 -46.897 33.056 1.00 23.11 201 VAL A C 1
ATOM 1471 O O . VAL A 1 205 ? 14.242 -47.317 32.184 1.00 23.68 201 VAL A O 1
ATOM 1475 N N . GLN A 1 206 ? 14.847 -47.234 34.337 1.00 24.70 202 GLN A N 1
ATOM 1476 C CA . GLN A 1 206 ? 13.763 -48.158 34.772 1.00 26.92 202 GLN A CA 1
ATOM 1477 C C . GLN A 1 206 ? 12.404 -47.527 34.461 1.00 26.42 202 GLN A C 1
ATOM 1478 O O . GLN A 1 206 ? 11.493 -48.187 33.978 1.00 26.39 202 GLN A O 1
ATOM 1484 N N . ASN A 1 207 ? 12.276 -46.244 34.764 1.00 26.09 203 ASN A N 1
ATOM 1485 C CA . ASN A 1 207 ? 11.039 -45.518 34.479 1.00 26.98 203 ASN A CA 1
ATOM 1486 C C . ASN A 1 207 ? 10.617 -45.635 33.002 1.00 27.37 203 ASN A C 1
ATOM 1487 O O . ASN A 1 207 ? 9.452 -45.874 32.706 1.00 27.53 203 ASN A O 1
ATOM 1492 N N . LEU A 1 208 ? 11.561 -45.471 32.084 1.00 27.46 204 LEU A N 1
ATOM 1493 C CA . LEU A 1 208 ? 11.234 -45.489 30.661 1.00 28.86 204 LEU A CA 1
ATOM 1494 C C . LEU A 1 208 ? 10.950 -46.889 30.105 1.00 30.56 204 LEU A C 1
ATOM 1495 O O . LEU A 1 208 ? 10.251 -47.011 29.107 1.00 30.27 204 LEU A O 1
ATOM 1500 N N . LEU A 1 209 ? 11.501 -47.925 30.752 1.00 32.37 205 LEU A N 1
ATOM 1501 C CA . LEU A 1 209 ? 11.149 -49.325 30.465 1.00 34.43 205 LEU A CA 1
ATOM 1502 C C . LEU A 1 209 ? 9.801 -49.728 31.051 1.00 36.87 205 LEU A C 1
ATOM 1503 O O . LEU A 1 209 ? 9.150 -50.651 30.546 1.00 37.20 205 LEU A O 1
ATOM 1508 N N . GLY A 1 210 ? 9.393 -49.061 32.123 1.00 39.27 206 GLY A N 1
ATOM 1509 C CA . GLY A 1 210 ? 8.079 -49.300 32.732 1.00 42.34 206 GLY A CA 1
ATOM 1510 C C . GLY A 1 210 ? 8.060 -50.359 33.816 1.00 45.23 206 GLY A C 1
ATOM 1511 O O . GLY A 1 210 ? 7.001 -50.671 34.368 1.00 46.95 206 GLY A O 1
ATOM 1512 N N . GLY A 1 211 ? 9.221 -50.928 34.119 1.00 47.59 207 GLY A N 1
ATOM 1513 C CA . GLY A 1 211 ? 9.348 -51.942 35.166 1.00 50.24 207 GLY A CA 1
ATOM 1514 C C . GLY A 1 211 ? 10.586 -51.649 35.988 1.00 51.37 207 GLY A C 1
ATOM 1515 O O . GLY A 1 211 ? 11.556 -51.083 35.475 1.00 51.20 207 GLY A O 1
ATOM 1516 N N . ASP A 1 212 ? 10.551 -51.998 37.266 1.00 54.00 208 ASP A N 1
ATOM 1517 C CA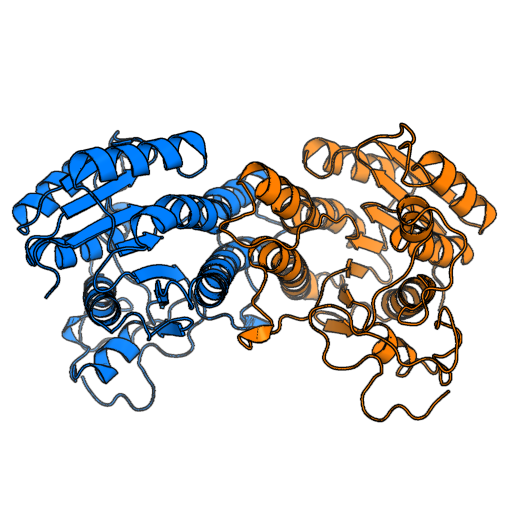 . ASP A 1 212 ? 11.764 -52.007 38.090 1.00 55.22 208 ASP A CA 1
ATOM 1518 C C . ASP A 1 212 ? 12.350 -53.420 37.866 1.00 56.78 208 ASP A C 1
ATOM 1519 O O . ASP A 1 212 ? 11.934 -54.396 38.529 1.00 58.02 208 ASP A O 1
ATOM 1521 N N . GLU A 1 213 ? 13.248 -53.517 36.874 1.00 56.63 209 GLU A N 1
ATOM 1522 C CA . GLU A 1 213 ? 13.933 -54.761 36.534 1.00 57.29 209 GLU A CA 1
ATOM 1523 C C . GLU A 1 213 ? 15.417 -54.470 36.267 1.00 55.94 209 GLU A C 1
ATOM 1524 O O . GLU A 1 213 ? 15.754 -53.785 35.311 1.00 55.07 209 GLU A O 1
ATOM 1530 N N . ALA A 1 214 ? 16.276 -55.004 37.143 1.00 55.48 210 ALA A N 1
ATOM 1531 C CA . ALA A 1 214 ? 17.715 -54.726 37.171 1.00 54.04 210 ALA A CA 1
ATOM 1532 C C . ALA A 1 214 ? 18.439 -55.088 35.862 1.00 52.66 210 ALA A C 1
ATOM 1533 O O . ALA A 1 214 ? 18.022 -55.989 35.101 1.00 52.92 210 ALA A O 1
ATOM 1535 N N . MET A 1 215 ? 19.533 -54.355 35.642 1.00 49.92 211 MET A N 1
ATOM 1536 C CA . MET A 1 215 ? 20.171 -54.214 34.337 1.00 47.89 211 MET A CA 1
ATOM 1537 C C . MET A 1 215 ? 21.533 -54.884 34.374 1.00 46.59 211 MET A C 1
ATOM 1538 O O . MET A 1 215 ? 22.530 -54.285 34.785 1.00 45.26 211 MET A O 1
ATOM 1543 N N . ALA A 1 216 ? 21.550 -56.138 33.932 1.00 45.75 212 ALA A N 1
ATOM 1544 C CA . ALA A 1 216 ? 22.650 -57.044 34.212 1.00 45.11 212 ALA A CA 1
ATOM 1545 C C . ALA A 1 216 ? 23.961 -56.576 33.599 1.00 42.99 212 ALA A C 1
ATOM 1546 O O . ALA A 1 216 ? 25.028 -56.865 34.136 1.00 43.26 212 ALA A O 1
ATOM 1548 N N . ARG A 1 217 ? 23.881 -55.830 32.511 1.00 40.35 213 ARG A N 1
ATOM 1549 C CA . ARG A 1 217 ? 25.072 -55.381 31.816 1.00 39.33 213 ARG A CA 1
ATOM 1550 C C . ARG A 1 217 ? 25.627 -54.031 32.298 1.00 36.72 213 ARG A C 1
ATOM 1551 O O . ARG A 1 217 ? 26.646 -53.543 31.759 1.00 35.33 213 ARG A O 1
ATOM 1559 N N . SER A 1 218 ? 24.973 -53.448 33.309 1.00 34.53 214 SER A N 1
ATOM 1560 C CA . SER A 1 218 ? 25.254 -52.085 33.742 1.00 32.50 214 SER A CA 1
ATOM 1561 C C . SER A 1 218 ? 25.780 -51.998 35.165 1.00 31.84 214 SER A C 1
ATOM 1562 O O . SER A 1 218 ? 25.640 -52.940 35.964 1.00 33.36 214 SER A O 1
ATOM 1565 N N . ARG A 1 219 ? 26.355 -50.844 35.481 1.00 29.58 215 ARG A N 1
ATOM 1566 C CA . ARG A 1 219 ? 26.723 -50.519 36.841 1.00 28.98 215 ARG A CA 1
ATOM 1567 C C . ARG A 1 219 ? 25.858 -49.411 37.464 1.00 27.84 215 ARG A C 1
ATOM 1568 O O . ARG A 1 219 ? 25.164 -48.658 36.760 1.00 25.99 215 ARG A O 1
ATOM 1576 N N . LYS A 1 220 ? 25.896 -49.352 38.798 1.00 27.97 216 LYS A N 1
ATOM 1577 C CA . LYS A 1 220 ? 25.189 -48.346 39.575 1.00 27.96 216 LYS A CA 1
ATOM 1578 C C . LYS A 1 220 ? 25.905 -47.003 39.473 1.00 26.55 216 LYS A C 1
ATOM 1579 O O . LYS A 1 220 ? 27.094 -46.945 39.175 1.00 26.77 216 LYS A O 1
ATOM 1585 N N . PRO A 1 221 ? 25.178 -45.909 39.703 1.00 25.42 217 PRO A N 1
ATOM 1586 C CA . PRO A 1 221 ? 25.785 -44.598 39.549 1.00 24.22 217 PRO A CA 1
ATOM 1587 C C . PRO A 1 221 ? 26.816 -44.271 40.615 1.00 24.68 217 PRO A C 1
ATOM 1588 O O . PRO A 1 221 ? 27.612 -43.336 40.449 1.00 24.12 217 PRO A O 1
ATOM 1592 N N . GLU A 1 222 ? 26.817 -45.042 41.701 1.00 25.62 218 GLU A N 1
ATOM 1593 C CA . GLU A 1 222 ? 27.851 -44.932 42.718 1.00 26.02 218 GLU A CA 1
ATOM 1594 C C . GLU A 1 222 ? 29.248 -45.079 42.143 1.00 24.90 218 GLU A C 1
ATOM 1595 O O . GLU A 1 222 ? 30.162 -44.501 42.689 1.00 25.62 218 GLU A O 1
ATOM 1601 N N . VAL A 1 223 ? 29.436 -45.861 41.082 1.00 23.84 219 VAL A N 1
ATOM 1602 C CA . VAL A 1 223 ? 30.766 -46.001 40.490 1.00 23.32 219 VAL A CA 1
ATOM 1603 C C . VAL A 1 223 ? 31.248 -44.643 39.983 1.00 22.72 219 VAL A C 1
ATOM 1604 O O . VAL A 1 223 ? 32.454 -44.388 39.938 1.00 22.22 219 VAL A O 1
ATOM 1608 N N . TYR A 1 224 ? 30.286 -43.787 39.607 1.00 21.75 220 TYR A N 1
ATOM 1609 C CA . TYR A 1 224 ? 30.581 -42.467 39.104 1.00 20.90 220 TYR A CA 1
ATOM 1610 C C . TYR A 1 224 ? 30.824 -41.565 40.284 1.00 20.93 220 TYR A C 1
ATOM 1611 O O . TYR A 1 224 ? 31.816 -40.834 40.321 1.00 20.83 220 TYR A O 1
ATOM 1620 N N . ALA A 1 225 ? 29.918 -41.625 41.247 1.00 21.12 221 ALA A N 1
ATOM 1621 C CA . ALA A 1 225 ? 29.985 -40.761 42.425 1.00 21.59 221 ALA A CA 1
ATOM 1622 C C . ALA A 1 225 ? 31.283 -40.982 43.204 1.00 22.68 221 ALA A C 1
ATOM 1623 O O . ALA A 1 225 ? 31.983 -40.030 43.561 1.00 22.95 221 ALA A O 1
ATOM 1625 N N . ASP A 1 226 ? 31.605 -42.242 43.463 1.00 23.63 222 ASP A N 1
ATOM 1626 C CA . ASP A 1 226 ? 32.788 -42.587 44.254 1.00 24.64 222 ASP A CA 1
ATOM 1627 C C . ASP A 1 226 ? 34.078 -42.237 43.526 1.00 24.08 222 ASP A C 1
ATOM 1628 O O . ASP A 1 226 ? 35.011 -41.763 44.147 1.00 25.19 222 ASP A O 1
ATOM 1633 N N . ALA A 1 227 ? 34.143 -42.502 42.225 1.00 23.40 223 ALA A N 1
ATOM 1634 C CA . ALA A 1 227 ? 35.307 -42.146 41.419 1.00 22.28 223 ALA A CA 1
ATOM 1635 C C . ALA A 1 227 ? 35.461 -40.636 41.381 1.00 21.61 223 ALA A C 1
ATOM 1636 O O . ALA A 1 227 ? 36.572 -40.124 41.430 1.00 22.03 223 ALA A O 1
ATOM 1638 N N . ALA A 1 228 ? 34.356 -39.910 41.311 1.00 21.02 224 ALA A N 1
ATOM 1639 C CA . ALA A 1 228 ? 34.437 -38.452 41.327 1.00 21.12 224 ALA A CA 1
ATOM 1640 C C . ALA A 1 228 ? 35.054 -37.975 42.640 1.00 22.24 224 ALA A C 1
ATOM 1641 O O . ALA A 1 228 ? 35.948 -37.107 42.649 1.00 22.16 224 ALA A O 1
ATOM 1643 N N . TYR A 1 229 ? 34.582 -38.566 43.737 1.00 22.91 225 TYR A N 1
ATOM 1644 C CA . TYR A 1 229 ? 35.051 -38.217 45.064 1.00 24.05 225 TYR A CA 1
ATOM 1645 C C . TYR A 1 229 ? 36.558 -38.450 45.169 1.00 24.30 225 TYR A C 1
ATOM 1646 O O . TYR A 1 229 ? 37.275 -37.635 45.761 1.00 24.60 225 TYR A O 1
ATOM 1655 N N . VAL A 1 230 ? 37.055 -39.549 44.609 1.00 23.89 226 VAL A N 1
ATOM 1656 C CA . VAL A 1 230 ? 38.496 -39.762 44.649 1.00 25.00 226 VAL A CA 1
ATOM 1657 C C . VAL A 1 230 ? 39.240 -38.653 43.889 1.00 24.74 226 VAL A C 1
ATOM 1658 O O . VAL A 1 230 ? 40.137 -38.038 44.449 1.00 25.46 226 VAL A O 1
ATOM 1662 N N . VAL A 1 231 ? 38.828 -38.362 42.657 1.00 23.33 227 VAL A N 1
ATOM 1663 C CA . VAL A 1 231 ? 39.494 -37.344 41.869 1.00 22.88 227 VAL A CA 1
ATOM 1664 C C . VAL A 1 231 ? 39.437 -35.986 42.543 1.00 23.51 227 VAL A C 1
ATOM 1665 O O . VAL A 1 231 ? 40.404 -35.222 42.492 1.00 24.21 227 VAL A O 1
ATOM 1669 N N . LEU A 1 232 ? 38.308 -35.666 43.162 1.00 23.77 228 LEU A N 1
ATOM 1670 C CA . LEU A 1 232 ? 38.102 -34.319 43.720 1.00 24.05 228 LEU A CA 1
ATOM 1671 C C . LEU A 1 232 ? 38.908 -34.075 44.992 1.00 26.26 228 LEU A C 1
ATOM 1672 O O . LEU A 1 232 ? 39.023 -32.928 45.434 1.00 26.97 228 LEU A O 1
ATOM 1677 N N . ASN A 1 233 ? 39.450 -35.148 45.580 1.00 27.89 229 ASN A N 1
ATOM 1678 C CA . ASN A 1 233 ? 40.325 -35.060 46.759 1.00 29.73 229 ASN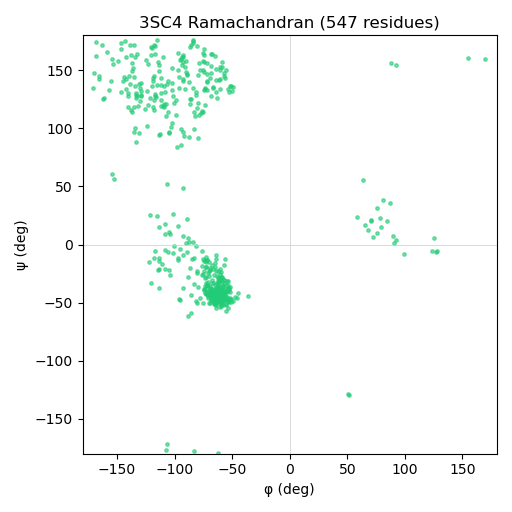 A CA 1
ATOM 1679 C C . ASN A 1 233 ? 41.800 -35.167 46.421 1.00 30.65 229 ASN A C 1
ATOM 1680 O O . ASN A 1 233 ? 42.646 -35.082 47.312 1.00 31.88 229 ASN A O 1
ATOM 1685 N N . LYS A 1 234 ? 42.121 -35.357 45.144 1.00 30.38 230 LYS A N 1
ATOM 1686 C CA . LYS A 1 234 ? 43.513 -35.333 44.739 1.00 31.63 230 LYS A CA 1
ATOM 1687 C C . LYS A 1 234 ? 43.984 -33.890 44.716 1.00 31.10 230 LYS A C 1
ATOM 1688 O O . LYS A 1 234 ? 43.175 -32.971 44.679 1.00 30.28 230 LYS A O 1
ATOM 1694 N N . PRO A 1 235 ? 45.293 -33.679 44.814 1.00 31.79 231 PRO A N 1
ATOM 1695 C CA . PRO A 1 235 ? 45.763 -32.291 44.753 1.00 31.62 231 PRO A CA 1
ATOM 1696 C C . PRO A 1 235 ? 45.467 -31.668 43.408 1.00 29.61 231 PRO A C 1
ATOM 1697 O O . PRO A 1 235 ? 45.435 -32.362 42.410 1.00 29.16 231 PRO A O 1
ATOM 1701 N N . SER A 1 236 ? 45.277 -30.360 43.399 1.00 28.78 232 SER A N 1
ATOM 1702 C CA . SER A 1 236 ? 45.064 -29.595 42.185 1.00 27.64 232 SER A CA 1
ATOM 1703 C C . SER A 1 236 ? 46.164 -29.726 41.103 1.00 26.80 232 SER A C 1
ATOM 1704 O O . SER A 1 236 ? 45.962 -29.288 39.958 1.00 25.81 232 SER A O 1
ATOM 1707 N N . SER A 1 237 ? 47.307 -30.305 41.457 1.00 26.64 233 SER A N 1
ATOM 1708 C CA . SER A 1 237 ? 48.349 -30.599 40.481 1.00 26.85 233 SER A CA 1
ATOM 1709 C C . SER A 1 237 ? 47.943 -31.710 39.507 1.00 26.18 233 SER A C 1
ATOM 1710 O O . SER A 1 237 ? 48.475 -31.775 38.406 1.00 25.01 233 SER A O 1
ATOM 1713 N N . TYR A 1 238 ? 46.978 -32.541 39.919 1.00 26.37 234 TYR A N 1
ATOM 1714 C CA . TYR A 1 238 ? 46.451 -33.634 39.111 1.00 26.32 234 TYR A CA 1
ATOM 1715 C C . TYR A 1 238 ? 45.390 -33.072 38.174 1.00 24.96 234 TYR A C 1
ATOM 1716 O O . TYR A 1 238 ? 44.232 -32.860 38.560 1.00 24.73 234 TYR A O 1
ATOM 1725 N N . THR A 1 239 ? 45.800 -32.842 36.934 1.00 23.84 235 THR A N 1
ATOM 1726 C CA . THR A 1 239 ? 45.017 -32.069 36.007 1.00 22.03 235 THR A CA 1
ATOM 1727 C C . THR A 1 239 ? 45.351 -32.505 34.585 1.00 21.10 235 THR A C 1
ATOM 1728 O O . THR A 1 239 ? 46.422 -33.015 34.323 1.00 21.29 235 THR A O 1
ATOM 1732 N N . GLY A 1 240 ? 44.424 -32.303 33.666 1.00 19.60 236 GLY A N 1
ATOM 1733 C CA . GLY A 1 240 ? 44.681 -32.633 32.281 1.00 19.19 236 GLY A CA 1
ATOM 1734 C C . GLY A 1 240 ? 44.575 -34.116 31.973 1.00 19.25 236 GLY A C 1
ATOM 1735 O O . GLY A 1 240 ? 45.143 -34.569 30.989 1.00 19.23 236 GLY A O 1
ATOM 1736 N N . ASN A 1 241 ? 43.845 -34.859 32.806 1.00 19.04 237 ASN A N 1
ATOM 1737 C CA . ASN A 1 241 ? 43.667 -36.285 32.620 1.00 18.99 237 ASN A CA 1
ATOM 1738 C C . ASN A 1 241 ? 42.281 -36.615 32.102 1.00 18.12 237 ASN A C 1
ATOM 1739 O O . ASN A 1 241 ? 41.286 -36.022 32.519 1.00 17.02 237 ASN A O 1
ATOM 1744 N N . THR A 1 242 ? 42.211 -37.579 31.195 1.00 18.26 238 THR A N 1
ATOM 1745 C CA . THR A 1 242 ? 40.909 -38.108 30.762 1.00 17.17 238 THR A CA 1
ATOM 1746 C C . THR A 1 242 ? 40.731 -39.465 31.403 1.00 17.94 238 THR A C 1
ATOM 1747 O O . THR A 1 242 ? 41.221 -40.476 30.902 1.00 18.61 238 THR A O 1
ATOM 1751 N N . LEU A 1 243 ? 40.017 -39.469 32.517 1.00 18.30 239 LEU A N 1
ATOM 1752 C CA . LEU A 1 243 ? 39.955 -40.608 33.436 1.00 18.86 239 LEU A CA 1
ATOM 1753 C C . LEU A 1 243 ? 38.765 -41.545 33.204 1.00 18.90 239 LEU A C 1
ATOM 1754 O O . LEU A 1 243 ? 37.779 -41.176 32.566 1.00 18.44 239 LEU A O 1
ATOM 1759 N N . LEU A 1 244 ? 38.891 -42.776 33.706 1.00 19.89 240 LEU A N 1
ATOM 1760 C CA . LEU A 1 244 ? 37.809 -43.783 33.668 1.00 19.66 240 LEU A CA 1
ATOM 1761 C C . LEU A 1 244 ? 37.458 -44.172 35.097 1.00 19.85 240 LEU A C 1
ATOM 1762 O O . LEU A 1 244 ? 38.340 -44.372 35.908 1.00 21.27 240 LEU A O 1
ATOM 1767 N N . CYS A 1 245 ? 36.188 -44.275 35.428 1.00 19.56 241 CYS A N 1
ATOM 1768 C CA . CYS A 1 245 ? 35.804 -44.433 36.832 1.00 20.33 241 CYS A CA 1
ATOM 1769 C C . CYS A 1 245 ? 36.506 -45.583 37.519 1.00 21.44 241 CYS A C 1
ATOM 1770 O O . CYS A 1 245 ? 37.147 -45.416 38.556 1.00 21.60 241 CYS A O 1
ATOM 1773 N N . GLU A 1 246 ? 36.369 -46.753 36.919 1.00 22.31 242 GLU A N 1
ATOM 1774 C CA . GLU A 1 246 ? 36.843 -47.979 37.508 1.00 24.18 242 GLU A CA 1
ATOM 1775 C C . GLU A 1 246 ? 38.355 -47.974 37.711 1.00 25.38 242 GLU A C 1
ATOM 1776 O O . GLU A 1 246 ? 38.849 -48.517 38.706 1.00 27.19 242 GLU A O 1
ATOM 1782 N N . ASP A 1 247 ? 39.086 -47.348 36.799 1.00 24.84 243 ASP A N 1
ATOM 1783 C CA . ASP A 1 247 ? 40.536 -47.297 36.908 1.00 25.75 243 ASP A CA 1
ATOM 1784 C C . ASP A 1 247 ? 40.940 -46.395 38.066 1.00 26.14 243 ASP A C 1
ATOM 1785 O O . ASP A 1 247 ? 41.831 -46.732 38.848 1.00 27.54 243 ASP A O 1
ATOM 1790 N N . VAL A 1 248 ? 40.255 -45.265 38.203 1.00 25.48 244 VAL A N 1
ATOM 1791 C CA . VAL A 1 248 ? 40.512 -44.356 39.294 1.00 25.41 244 VAL A CA 1
ATOM 1792 C C . VAL A 1 248 ? 40.308 -45.094 40.595 1.00 27.24 244 VAL A C 1
ATOM 1793 O O . VAL A 1 248 ? 41.084 -44.930 41.521 1.00 28.25 244 VAL A O 1
ATOM 1797 N N . LEU A 1 249 ? 39.283 -45.942 40.641 1.00 28.01 245 LEU A N 1
ATOM 1798 C CA . LEU A 1 249 ? 38.916 -46.617 41.866 1.00 29.17 245 LEU A CA 1
ATOM 1799 C C . LEU A 1 249 ? 39.932 -47.689 42.256 1.00 31.87 245 LEU A C 1
ATOM 1800 O O . LEU A 1 249 ? 40.307 -47.792 43.438 1.00 33.43 245 LEU A O 1
ATOM 1805 N N . LEU A 1 250 ? 40.379 -48.492 41.295 1.00 32.79 246 LEU A N 1
ATOM 1806 C CA . LEU A 1 250 ? 41.438 -49.453 41.591 1.00 34.89 246 LEU A CA 1
ATOM 1807 C C . LEU A 1 250 ? 42.707 -48.752 42.080 1.00 36.07 246 LEU A C 1
ATOM 1808 O O . LEU A 1 250 ? 43.304 -49.191 43.057 1.00 36.77 246 LEU A O 1
ATOM 1813 N N . GLU A 1 251 ? 43.101 -47.659 41.410 1.00 36.33 247 GLU A N 1
ATOM 1814 C CA . GLU A 1 251 ? 44.286 -46.856 41.818 1.00 37.94 247 GLU A CA 1
ATOM 1815 C C . GLU A 1 251 ? 44.187 -46.397 43.286 1.00 37.47 247 GLU A C 1
ATOM 1816 O O . GLU A 1 251 ? 45.173 -46.429 44.008 1.00 38.37 247 GLU A O 1
ATOM 1822 N N . SER A 1 252 ? 42.989 -46.007 43.717 1.00 36.14 248 SER A N 1
ATOM 1823 C CA . SER A 1 252 ? 42.756 -45.551 45.089 1.00 36.64 248 SER A CA 1
ATOM 1824 C C . SER A 1 252 ? 42.773 -46.667 46.151 1.00 38.19 248 SER A C 1
ATOM 1825 O O . SER A 1 252 ? 42.830 -46.353 47.336 1.00 39.06 248 SER A O 1
ATOM 1828 N N . GLY A 1 253 ? 42.683 -47.938 45.739 1.00 38.35 249 GLY A N 1
ATOM 1829 C CA . GLY A 1 253 ? 42.745 -49.072 46.673 1.00 40.16 249 GLY A CA 1
ATOM 1830 C C . GLY A 1 253 ? 41.568 -50.046 46.665 1.00 40.17 249 GLY A C 1
ATOM 1831 O O . GLY A 1 253 ? 41.593 -51.066 47.367 1.00 41.84 249 GLY A O 1
ATOM 1832 N N . VAL A 1 254 ? 40.530 -49.737 45.893 1.00 38.73 250 VAL A N 1
ATOM 1833 C CA . VAL A 1 254 ? 39.359 -50.613 45.792 1.00 38.47 250 VAL A CA 1
ATOM 1834 C C . VAL A 1 254 ? 39.828 -51.889 45.104 1.00 39.59 250 VAL A C 1
ATOM 1835 O O . VAL A 1 254 ? 40.631 -51.839 44.173 1.00 40.15 250 VAL A O 1
ATOM 1839 N N . THR A 1 255 ? 39.415 -53.038 45.618 1.00 40.81 251 THR A N 1
ATOM 1840 C CA . THR A 1 255 ? 39.782 -54.312 45.002 1.00 41.58 251 THR A CA 1
ATOM 1841 C C . THR A 1 255 ? 38.551 -55.075 44.531 1.00 41.88 251 THR A C 1
ATOM 1842 O O . THR A 1 255 ? 38.688 -56.053 43.802 1.00 43.22 251 THR A O 1
ATOM 1846 N N . ASP A 1 256 ? 37.361 -54.641 44.940 1.00 41.01 252 ASP A N 1
ATOM 1847 C CA . ASP A 1 256 ? 36.142 -55.326 44.566 1.00 41.21 252 ASP A CA 1
ATOM 1848 C C . ASP A 1 256 ? 35.209 -54.342 43.872 1.00 39.04 252 ASP A C 1
ATOM 1849 O O . ASP A 1 256 ? 34.541 -53.538 44.523 1.00 38.27 252 ASP A O 1
ATOM 1854 N N . LEU A 1 257 ? 35.165 -54.425 42.547 1.00 37.79 253 LEU A N 1
ATOM 1855 C CA . LEU A 1 257 ? 34.315 -53.553 41.761 1.00 35.75 253 LEU A CA 1
ATOM 1856 C C . LEU A 1 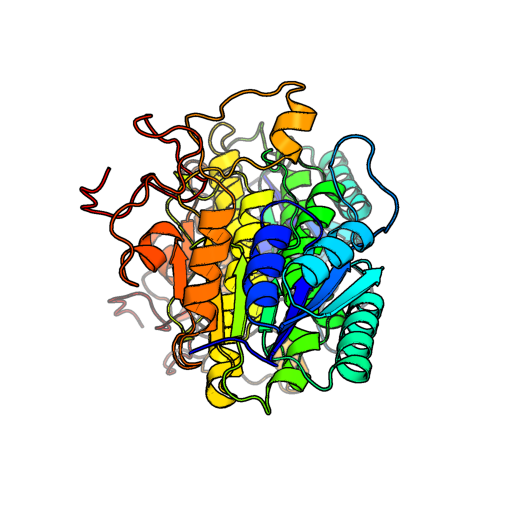257 ? 32.873 -54.079 41.648 1.00 35.49 253 LEU A C 1
ATOM 1857 O O . LEU A 1 257 ? 31.987 -53.332 41.209 1.00 33.39 253 LEU A O 1
ATOM 1862 N N . SER A 1 258 ? 32.635 -55.342 42.041 1.00 36.26 254 SER A N 1
ATOM 1863 C CA . SER A 1 258 ? 31.286 -55.962 41.921 1.00 36.19 254 SER A CA 1
ATOM 1864 C C . SER A 1 258 ? 30.182 -55.248 42.722 1.00 35.38 254 SER A C 1
ATOM 1865 O O . SER A 1 258 ? 29.011 -55.387 42.412 1.00 34.62 254 SER A O 1
ATOM 1868 N N . VAL A 1 259 ? 30.578 -54.480 43.736 1.00 35.53 255 VAL A N 1
ATOM 1869 C CA . VAL A 1 259 ? 29.668 -53.675 44.542 1.00 35.35 255 VAL A CA 1
ATOM 1870 C C . VAL A 1 259 ? 28.998 -52.566 43.737 1.00 34.20 255 VAL A C 1
ATOM 1871 O O . VAL A 1 259 ? 28.047 -51.950 44.207 1.00 34.46 255 VAL A O 1
ATOM 1875 N N . TYR A 1 260 ? 29.542 -52.274 42.561 1.00 33.59 256 TYR A N 1
ATOM 1876 C CA . TYR A 1 260 ? 28.979 -51.287 41.635 1.00 32.21 256 TYR A CA 1
ATOM 1877 C C . TYR A 1 260 ? 28.144 -51.959 40.576 1.00 32.66 256 TYR A C 1
ATOM 1878 O O . TYR A 1 260 ? 27.447 -51.276 39.833 1.00 31.96 256 TYR A O 1
ATOM 1887 N N . ASP A 1 261 ? 28.223 -53.286 40.483 1.00 34.19 257 ASP A N 1
ATOM 1888 C CA . ASP A 1 261 ? 27.442 -54.008 39.488 1.00 34.89 257 ASP A CA 1
ATOM 1889 C C . ASP A 1 261 ? 25.964 -54.043 39.911 1.00 35.48 257 ASP A C 1
ATOM 1890 O O . ASP A 1 261 ? 25.628 -54.297 41.087 1.00 36.04 257 ASP A O 1
ATOM 1895 N N . CYS A 1 262 ? 25.089 -53.765 38.949 1.00 35.34 258 CYS A N 1
ATOM 1896 C CA . CYS A 1 262 ? 23.660 -53.885 39.180 1.00 35.53 258 CYS A CA 1
ATOM 1897 C C . CYS A 1 262 ? 23.354 -55.323 39.509 1.00 37.39 258 CYS A C 1
ATOM 1898 O O . CYS A 1 262 ? 22.534 -55.583 40.369 1.00 38.40 258 CYS A O 1
ATOM 1901 N N . VAL A 1 263 ? 24.013 -56.251 38.816 1.00 38.47 259 VAL A N 1
ATOM 1902 C CA . VAL A 1 263 ? 23.873 -57.679 39.102 1.00 40.19 259 VAL A CA 1
ATOM 1903 C C . VAL A 1 263 ? 25.243 -58.334 39.113 1.00 41.13 259 VAL A C 1
ATOM 1904 O O . VAL A 1 263 ? 25.765 -58.691 38.066 1.00 41.03 259 VAL A O 1
ATOM 1908 N N . PRO A 1 264 ? 25.829 -58.492 40.307 1.00 42.37 260 PRO A N 1
ATOM 1909 C CA . PRO A 1 264 ? 27.121 -59.179 40.432 1.00 43.98 260 PRO A CA 1
ATOM 1910 C C . PRO A 1 264 ? 27.158 -60.551 39.735 1.00 45.59 260 PRO A C 1
ATOM 1911 O O . PRO A 1 264 ? 26.199 -61.316 39.839 1.00 46.31 260 PRO A O 1
ATOM 1915 N N . GLY A 1 265 ? 28.254 -60.825 39.022 1.00 46.55 261 GLY A N 1
ATOM 1916 C CA . GLY A 1 265 ? 28.471 -62.097 38.333 1.00 48.36 261 GLY A CA 1
ATOM 1917 C C . GLY A 1 265 ? 27.961 -62.160 36.898 1.00 48.47 261 GLY A C 1
ATOM 1918 O O . GLY A 1 265 ? 27.968 -63.238 36.285 1.00 48.99 261 GLY A O 1
ATOM 1919 N N . SER A 1 266 ? 27.509 -61.017 36.364 1.00 47.39 262 SER A N 1
ATOM 1920 C CA . SER A 1 266 ? 27.085 -60.924 34.959 1.00 46.96 262 SER A CA 1
ATOM 1921 C C . SER A 1 266 ? 28.239 -60.546 34.042 1.00 46.67 262 SER A C 1
ATOM 1922 O O . SER A 1 266 ? 29.239 -59.965 34.474 1.00 45.99 262 SER A O 1
ATOM 1925 N N . GLU A 1 267 ? 28.086 -60.877 32.766 1.00 47.21 263 GLU A N 1
ATOM 1926 C CA . GLU A 1 267 ? 28.946 -60.324 31.723 1.00 46.88 263 GLU A CA 1
ATOM 1927 C C . GLU A 1 267 ? 28.480 -58.860 31.503 1.00 43.86 263 GLU A C 1
ATOM 1928 O O . GLU A 1 267 ? 27.334 -58.608 31.087 1.00 43.74 263 GLU A O 1
ATOM 1934 N N . LEU A 1 268 ? 29.362 -57.914 31.843 1.00 40.94 264 LEU A N 1
ATOM 1935 C CA . LEU A 1 268 ? 29.078 -56.482 31.741 1.00 37.58 264 LEU A CA 1
ATOM 1936 C C . LEU A 1 268 ? 29.234 -55.979 30.311 1.00 35.80 264 LEU A C 1
ATOM 1937 O O . LEU A 1 268 ? 30.079 -56.478 29.574 1.00 35.39 264 LEU A O 1
ATOM 1942 N N . GLY A 1 269 ? 28.411 -55.001 29.925 1.00 33.59 265 GLY A N 1
ATOM 1943 C CA . GLY A 1 269 ? 28.583 -54.298 28.654 1.00 32.49 265 GLY A CA 1
ATOM 1944 C C . GLY A 1 269 ? 29.606 -53.161 28.787 1.00 31.16 265 GLY A C 1
ATOM 1945 O O . GLY A 1 269 ? 30.072 -52.858 29.901 1.00 31.23 265 GLY A O 1
ATOM 1946 N N . VAL A 1 270 ? 29.940 -52.531 27.660 1.00 29.45 266 VAL A N 1
ATOM 1947 C CA . VAL A 1 270 ? 30.889 -51.416 27.618 1.00 27.96 266 VAL A CA 1
ATOM 1948 C C . VAL A 1 270 ? 30.228 -50.121 27.225 1.00 26.25 266 VAL A C 1
ATOM 1949 O O . VAL A 1 270 ? 29.287 -50.096 26.444 1.00 26.57 266 VAL A O 1
ATOM 1953 N N . ASP A 1 271 ? 30.769 -49.032 27.750 1.00 24.78 267 ASP A N 1
ATOM 1954 C CA . ASP A 1 271 ? 30.323 -47.672 27.446 1.00 23.10 267 ASP A CA 1
ATOM 1955 C C . ASP A 1 271 ? 30.828 -47.325 26.043 1.00 22.80 267 ASP A C 1
ATOM 1956 O O . ASP A 1 271 ? 31.728 -47.976 25.513 1.00 22.92 267 ASP A O 1
ATOM 1961 N N . LEU A 1 272 ? 30.262 -46.295 25.437 1.00 21.92 268 LEU A N 1
ATOM 1962 C CA . LEU A 1 272 ? 30.876 -45.730 24.250 1.00 21.94 268 LEU A CA 1
ATOM 1963 C C . LEU A 1 272 ? 32.301 -45.302 24.580 1.00 21.51 268 LEU A C 1
ATOM 1964 O O . LEU A 1 272 ? 32.589 -44.907 25.712 1.00 20.46 268 LEU A O 1
ATOM 1969 N N . TRP A 1 273 ? 33.183 -45.401 23.594 1.00 21.54 269 TRP A N 1
ATOM 1970 C CA . TRP A 1 273 ? 34.580 -44.999 23.736 1.00 21.82 269 TRP A CA 1
ATOM 1971 C C . TRP A 1 273 ? 35.418 -45.810 24.712 1.00 23.36 269 TRP A C 1
ATOM 1972 O O . TRP A 1 273 ? 36.512 -45.379 25.077 1.00 23.66 269 TRP A O 1
ATOM 1983 N N . VAL A 1 274 ? 34.934 -46.992 25.091 1.00 25.03 270 VAL A N 1
ATOM 1984 C CA . VAL A 1 274 ? 35.673 -47.916 25.936 1.00 26.86 270 VAL A CA 1
ATOM 1985 C C . VAL A 1 274 ? 35.678 -49.350 25.343 1.00 29.23 270 VAL A C 1
ATOM 1986 O O . VAL A 1 274 ? 34.638 -49.839 24.858 1.00 29.43 270 VAL A O 1
ATOM 1990 N N . ASP A 1 275 ? 36.841 -50.010 25.403 1.00 31.19 271 ASP A N 1
ATOM 1991 C CA . ASP A 1 275 ? 37.019 -51.413 24.930 1.00 33.77 271 ASP A CA 1
ATOM 1992 C C . ASP A 1 275 ? 36.538 -52.505 25.883 1.00 33.69 271 ASP A C 1
ATOM 1993 O O . ASP A 1 275 ? 36.053 -53.550 25.440 1.00 34.63 271 ASP A O 1
ATOM 1998 N N . SER A 1 276 ? 36.731 -52.272 27.183 1.00 32.53 272 SER A N 1
ATOM 1999 C CA . SER A 1 276 ? 36.548 -53.303 28.207 1.00 32.69 272 SER A CA 1
ATOM 2000 C C . SER A 1 276 ? 35.782 -52.777 29.407 1.00 30.87 272 SER A C 1
ATOM 2001 O O . SER A 1 276 ? 35.986 -51.632 29.823 1.00 29.74 272 SER A O 1
ATOM 2004 N N . PRO A 1 277 ? 34.938 -53.628 30.002 1.00 30.39 273 PRO A N 1
ATOM 2005 C CA . PRO A 1 277 ? 34.147 -53.221 31.162 1.00 29.66 273 PRO A CA 1
ATOM 2006 C C . PRO A 1 277 ? 34.980 -53.018 32.414 1.00 29.49 273 PRO A C 1
ATOM 2007 O O . PRO A 1 277 ? 34.573 -52.269 33.293 1.00 28.08 273 PRO A O 1
ATOM 2011 N N . ASN A 1 278 ? 36.152 -53.643 32.462 1.00 30.67 274 ASN A N 1
ATOM 2012 C CA . ASN A 1 278 ? 37.048 -53.538 33.605 1.00 31.45 274 ASN A CA 1
ATOM 2013 C C . ASN A 1 278 ? 38.414 -53.040 33.222 1.00 32.07 274 ASN A C 1
ATOM 2014 O O . ASN A 1 278 ? 38.850 -53.231 32.093 1.00 32.62 274 ASN A O 1
ATOM 2019 N N . PRO A 1 279 ? 39.118 -52.437 34.179 1.00 32.77 275 PRO A N 1
ATOM 2020 C CA . PRO A 1 279 ? 40.493 -52.050 33.942 1.00 33.81 275 PRO A CA 1
ATOM 2021 C C . PRO A 1 279 ? 41.377 -53.251 33.610 1.00 36.26 275 PRO A C 1
ATOM 2022 O O . PRO A 1 279 ? 41.086 -54.369 34.050 1.00 37.57 275 PRO A O 1
ATOM 2026 N N . PRO A 1 280 ? 42.463 -53.020 32.853 1.00 37.43 276 PRO A N 1
ATOM 2027 C CA . PRO A 1 280 ? 43.402 -54.061 32.493 1.00 39.14 276 PRO A CA 1
ATOM 2028 C C . PRO A 1 280 ? 43.873 -54.897 33.694 1.00 41.17 276 PRO A C 1
ATOM 2029 O O . PRO A 1 280 ? 44.194 -54.357 34.754 1.00 40.60 276 PRO A O 1
ATOM 2033 N N . GLY A 1 281 ? 43.903 -56.216 33.520 1.00 43.41 277 GLY A N 1
ATOM 2034 C CA . GLY A 1 281 ? 44.401 -57.108 34.561 1.00 45.78 277 GLY A CA 1
ATOM 2035 C C . GLY A 1 281 ? 43.658 -57.006 35.890 1.00 46.11 277 GLY A C 1
ATOM 2036 O O . GLY A 1 281 ? 44.213 -57.335 36.943 1.00 47.47 277 GLY A O 1
ATOM 2037 N N . TYR A 1 282 ? 42.409 -56.530 35.852 1.00 45.28 278 TYR A N 1
ATOM 2038 C CA . TYR A 1 282 ? 41.530 -56.616 37.014 1.00 44.89 278 TYR A CA 1
ATOM 2039 C C . TYR A 1 282 ? 41.116 -58.062 37.116 1.00 47.16 278 TYR A C 1
ATOM 2040 O O . TYR A 1 282 ? 40.511 -58.589 36.165 1.00 47.12 278 TYR A O 1
ATOM 2049 N N . THR A 1 283 ? 41.454 -58.687 38.246 1.00 49.21 279 THR A N 1
ATOM 2050 C CA . THR A 1 283 ? 41.088 -60.081 38.522 1.00 51.69 279 THR A CA 1
ATOM 2051 C C . THR A 1 283 ? 40.250 -60.195 39.801 1.00 52.15 279 THR A C 1
ATOM 2052 O O . THR A 1 283 ? 40.226 -61.242 40.446 1.00 54.24 279 THR A O 1
ATOM 2056 N N . GLY A 1 284 ? 39.557 -59.117 40.157 1.00 50.59 280 GLY A N 1
ATOM 2057 C CA . GLY A 1 284 ? 38.621 -59.129 41.271 1.00 50.76 280 GLY A CA 1
ATOM 2058 C C . GLY A 1 284 ? 37.265 -59.673 40.836 1.00 50.63 280 GLY A C 1
ATOM 2059 O O . GLY A 1 284 ? 37.090 -60.067 39.680 1.00 50.39 280 GLY A O 1
ATOM 2060 N N . PRO A 1 285 ? 36.289 -59.693 41.755 1.00 50.72 281 PRO A N 1
ATOM 2061 C CA . PRO A 1 285 ? 34.989 -60.309 41.458 1.00 51.09 281 PRO A CA 1
ATOM 2062 C C . PRO A 1 285 ? 34.066 -59.413 40.599 1.00 49.12 281 PRO A C 1
ATOM 2063 O O . PRO A 1 285 ? 33.113 -59.861 39.956 1.00 48.32 281 PRO A O 1
ATOM 2068 N N . MET B 1 5 ? 43.872 -36.636 -14.669 1.00 50.09 1 MET B N 1
ATOM 2069 C CA . MET B 1 5 ? 42.612 -36.130 -14.003 1.00 49.16 1 MET B CA 1
ATOM 2070 C C . MET B 1 5 ? 42.558 -34.574 -13.913 1.00 47.81 1 MET B C 1
ATOM 2071 O O . MET B 1 5 ? 43.579 -33.863 -14.037 1.00 47.60 1 MET B O 1
ATOM 2073 N N . SER B 1 6 ? 41.335 -34.085 -13.684 1.00 46.20 2 SER B N 1
ATOM 2074 C CA . SER B 1 6 ? 40.913 -32.727 -14.026 1.00 44.69 2 SER B CA 1
ATOM 2075 C C . SER B 1 6 ? 39.532 -32.481 -13.386 1.00 43.36 2 SER B C 1
ATOM 2076 O O . SER B 1 6 ? 38.713 -33.405 -13.277 1.00 43.56 2 SER B O 1
ATOM 2079 N N . LEU B 1 7 ? 39.264 -31.239 -12.991 1.00 40.99 3 LEU B N 1
ATOM 2080 C CA . LEU B 1 7 ? 37.988 -30.885 -12.376 1.00 39.40 3 LEU B CA 1
ATOM 2081 C C . LEU B 1 7 ? 37.064 -30.202 -13.377 1.00 40.33 3 LEU B C 1
ATOM 2082 O O . LEU B 1 7 ? 36.176 -29.428 -13.008 1.00 39.45 3 LEU B O 1
ATOM 2087 N N . ARG B 1 8 ? 37.264 -30.513 -14.654 1.00 42.06 4 ARG B N 1
ATOM 2088 C CA . ARG B 1 8 ? 36.502 -29.891 -15.727 1.00 43.44 4 ARG B CA 1
ATOM 2089 C C . ARG B 1 8 ? 35.041 -30.289 -15.575 1.00 42.93 4 ARG B C 1
ATOM 2090 O O . ARG B 1 8 ? 34.740 -31.465 -15.368 1.00 42.94 4 ARG B O 1
ATOM 2098 N N . GLY B 1 9 ? 34.149 -29.301 -15.634 1.00 42.14 5 GLY B N 1
ATOM 2099 C CA . GLY B 1 9 ? 32.708 -29.548 -15.521 1.00 42.23 5 GLY B CA 1
ATOM 2100 C C . GLY B 1 9 ? 32.208 -29.915 -14.129 1.00 40.40 5 GLY B C 1
ATOM 2101 O O . GLY B 1 9 ? 31.032 -30.251 -13.950 1.00 40.83 5 GLY B O 1
ATOM 2102 N N . LYS B 1 10 ? 33.089 -29.847 -13.138 1.00 37.87 6 LYS B N 1
ATOM 2103 C CA . LYS B 1 10 ? 32.718 -30.205 -11.794 1.00 36.18 6 LYS B CA 1
ATOM 2104 C C . LYS B 1 10 ? 32.263 -28.953 -11.042 1.00 34.07 6 LYS B C 1
ATOM 2105 O O . LYS B 1 10 ? 32.599 -27.827 -11.434 1.00 34.27 6 LYS B O 1
ATOM 2111 N N . THR B 1 11 ? 31.465 -29.153 -9.995 1.00 31.67 7 THR B N 1
ATOM 2112 C CA . THR B 1 11 ? 30.897 -28.057 -9.235 1.00 29.87 7 THR B CA 1
ATOM 2113 C C . THR B 1 11 ? 31.400 -28.046 -7.802 1.00 27.70 7 THR B C 1
ATOM 2114 O O . THR B 1 11 ? 31.291 -29.045 -7.114 1.00 27.03 7 THR B O 1
ATOM 2118 N N . MET B 1 12 ? 31.933 -26.906 -7.360 1.00 26.46 8 MET B N 1
ATOM 2119 C CA . MET B 1 12 ? 32.352 -26.701 -5.966 1.00 25.17 8 MET B CA 1
ATOM 2120 C C . MET B 1 12 ? 31.459 -25.744 -5.181 1.00 24.64 8 MET B C 1
ATOM 2121 O O . MET B 1 12 ? 31.091 -24.683 -5.677 1.00 25.16 8 MET B O 1
ATOM 2126 N N . PHE B 1 13 ? 31.140 -26.124 -3.945 1.00 23.82 9 PHE B N 1
ATOM 2127 C CA . PHE B 1 13 ? 30.528 -25.233 -2.968 1.00 23.27 9 PHE B CA 1
ATOM 2128 C C . PHE B 1 13 ? 31.566 -24.880 -1.902 1.00 22.23 9 PHE B C 1
ATOM 2129 O O . PHE B 1 13 ? 32.075 -25.760 -1.221 1.00 22.11 9 PHE B O 1
ATOM 2137 N N . ILE B 1 14 ? 31.867 -23.604 -1.739 1.00 21.83 10 ILE B N 1
ATOM 2138 C CA . ILE B 1 14 ? 32.894 -23.201 -0.795 1.00 21.21 10 ILE B CA 1
ATOM 2139 C C . ILE B 1 14 ? 32.377 -22.113 0.145 1.00 21.47 10 ILE B C 1
ATOM 2140 O O . ILE B 1 14 ? 31.777 -21.133 -0.296 1.00 21.43 10 ILE B O 1
ATOM 2145 N N . SER B 1 15 ? 32.543 -22.351 1.448 1.00 21.26 11 SER B N 1
ATOM 2146 C CA . SER B 1 15 ? 32.267 -21.350 2.458 1.00 21.78 11 SER B CA 1
ATOM 2147 C C . SER B 1 15 ? 33.508 -20.482 2.549 1.00 22.31 11 SER B C 1
ATOM 2148 O O . SER B 1 15 ? 34.655 -20.970 2.576 1.00 22.49 11 SER B O 1
ATOM 2151 N N A GLY B 1 16 ? 33.227 -19.194 2.653 0.50 22.82 12 GLY B N 1
ATOM 2152 N N B GLY B 1 16 ? 33.334 -19.175 2.532 0.50 22.93 12 GLY B N 1
ATOM 2153 C CA A GLY B 1 16 ? 34.199 -18.161 2.406 0.50 23.07 12 GLY B CA 1
ATOM 2154 C CA B GLY B 1 16 ? 34.485 -18.277 2.672 0.50 22.96 12 GLY B CA 1
ATOM 2155 C C A GLY B 1 16 ? 34.385 -18.055 0.909 0.50 23.46 12 GLY B C 1
ATOM 2156 C C B GLY B 1 16 ? 35.490 -18.269 1.526 0.50 23.07 12 GLY B C 1
ATOM 2157 O O A GLY B 1 16 ? 33.424 -18.076 0.124 0.50 23.03 12 GLY B O 1
ATOM 2158 O O B GLY B 1 16 ? 36.674 -18.523 1.738 0.50 22.29 12 GLY B O 1
ATOM 2159 N N A GLY B 1 17 ? 35.643 -17.967 0.523 0.50 23.27 13 GLY B N 1
ATOM 2160 N N B GLY B 1 17 ? 35.033 -17.951 0.320 0.50 23.79 13 GLY B N 1
ATOM 2161 C CA A GLY B 1 17 ? 35.975 -17.993 -0.861 0.50 24.30 13 GLY B CA 1
ATOM 2162 C CA B GLY B 1 17 ? 35.913 -17.984 -0.839 0.50 24.42 13 GLY B CA 1
ATOM 2163 C C . GLY B 1 17 ? 36.294 -16.628 -1.391 1.00 25.03 13 GLY B C 1
ATOM 2164 O O . GLY B 1 17 ? 36.839 -16.523 -2.477 1.00 26.14 13 GLY B O 1
ATOM 2165 N N . SER B 1 18 ? 36.012 -15.584 -0.620 1.00 25.90 14 SER B N 1
ATOM 2166 C CA . SER B 1 18 ? 36.082 -14.214 -1.120 1.00 26.74 14 SER B CA 1
ATOM 2167 C C . SER B 1 18 ? 37.465 -13.567 -1.112 1.00 25.96 14 SER B C 1
ATOM 2168 O O . SER B 1 18 ? 37.647 -12.505 -1.685 1.00 27.25 14 SER B O 1
ATOM 2171 N N . ARG B 1 19 ? 38.432 -14.185 -0.449 1.00 25.10 15 ARG B N 1
ATOM 2172 C CA . ARG B 1 19 ? 39.789 -13.631 -0.363 1.00 24.87 15 ARG B CA 1
ATOM 2173 C C . ARG B 1 19 ? 40.804 -14.704 0.081 1.00 23.62 15 ARG B C 1
ATOM 2174 O O . ARG B 1 19 ? 40.444 -15.829 0.419 1.00 21.95 15 ARG B O 1
ATOM 2182 N N . GLY B 1 20 ? 42.075 -14.352 0.031 1.00 23.04 16 GLY B N 1
ATOM 2183 C CA . GLY B 1 20 ? 43.110 -15.197 0.606 1.00 22.34 16 GLY B CA 1
ATOM 2184 C C . GLY B 1 20 ? 43.071 -16.637 0.163 1.00 21.28 16 GLY B C 1
ATOM 2185 O O . GLY B 1 20 ? 42.998 -16.909 -1.034 1.00 21.87 16 GLY B O 1
ATOM 2186 N N . ILE B 1 21 ? 43.104 -17.542 1.146 1.00 19.98 17 ILE B N 1
ATOM 2187 C CA . ILE B 1 21 ? 43.213 -18.996 0.941 1.00 19.05 17 ILE B CA 1
ATOM 2188 C C . ILE B 1 21 ? 42.021 -19.560 0.170 1.00 18.32 17 ILE B C 1
ATOM 2189 O O . ILE B 1 21 ? 42.189 -20.357 -0.749 1.00 18.25 17 ILE B O 1
ATOM 2194 N N . GLY B 1 22 ? 40.819 -19.166 0.561 1.00 17.65 18 GLY B N 1
ATOM 2195 C CA . GLY B 1 22 ? 39.606 -19.609 -0.129 1.00 18.22 18 GLY B CA 1
ATOM 2196 C C . GLY B 1 22 ? 39.560 -19.159 -1.580 1.00 19.38 18 GLY B C 1
ATOM 2197 O O . GLY B 1 22 ? 39.289 -19.937 -2.491 1.00 19.10 18 GLY B O 1
ATOM 2198 N N . LEU B 1 23 ? 39.836 -17.886 -1.797 1.00 20.26 19 LEU B N 1
ATOM 2199 C CA . LEU B 1 23 ? 39.947 -17.407 -3.145 1.00 21.88 19 LEU B CA 1
ATOM 2200 C C . LEU B 1 23 ? 40.975 -18.229 -3.918 1.00 21.76 19 LEU B C 1
ATOM 2201 O O . LEU B 1 23 ? 40.672 -18.694 -4.995 1.00 23.08 19 LEU B O 1
ATOM 2206 N N . ALA B 1 24 ? 42.151 -18.480 -3.368 1.00 21.13 20 ALA B N 1
ATOM 2207 C CA . ALA B 1 24 ? 43.170 -19.212 -4.159 1.00 21.13 20 ALA B CA 1
ATOM 2208 C C . ALA B 1 24 ? 42.711 -20.618 -4.520 1.00 21.30 20 ALA B C 1
ATOM 2209 O O . ALA B 1 24 ? 43.054 -21.122 -5.576 1.00 22.68 20 ALA B O 1
ATOM 2211 N N . ILE B 1 25 ? 41.950 -21.261 -3.642 1.00 21.21 21 ILE B N 1
ATOM 2212 C CA . ILE B 1 25 ? 41.430 -22.606 -3.915 1.00 21.26 21 ILE B CA 1
ATOM 2213 C C . ILE B 1 25 ? 40.379 -22.518 -5.005 1.00 22.52 21 ILE B C 1
ATOM 2214 O O . ILE B 1 25 ? 40.438 -23.257 -5.986 1.00 23.13 21 ILE B O 1
ATOM 2219 N N . ALA B 1 26 ? 39.431 -21.610 -4.821 1.00 22.98 22 ALA B N 1
ATOM 2220 C CA . ALA B 1 26 ? 38.419 -21.325 -5.822 1.00 24.30 22 ALA B CA 1
ATOM 2221 C C . ALA B 1 26 ? 39.056 -21.065 -7.190 1.00 25.74 22 ALA B C 1
ATOM 2222 O O . ALA B 1 26 ? 38.664 -21.669 -8.181 1.00 26.56 22 ALA B O 1
ATOM 2224 N N . LYS B 1 27 ? 40.055 -20.201 -7.241 1.00 26.11 23 LYS B N 1
ATOM 2225 C CA . LYS B 1 27 ? 40.716 -19.897 -8.515 1.00 27.87 23 LYS B CA 1
ATOM 2226 C C . LYS B 1 27 ? 41.351 -21.133 -9.150 1.00 28.42 23 LYS B C 1
ATOM 2227 O O . LYS B 1 27 ? 41.186 -21.386 -10.342 1.00 29.35 23 LYS B O 1
ATOM 2233 N N . ARG B 1 28 ? 42.037 -21.938 -8.351 1.00 28.36 24 ARG B N 1
ATOM 2234 C CA . ARG B 1 28 ? 42.694 -23.123 -8.896 1.00 28.96 24 ARG B CA 1
ATOM 2235 C C . ARG B 1 28 ? 41.705 -24.094 -9.502 1.00 29.19 24 ARG B C 1
ATOM 2236 O O . ARG B 1 28 ? 41.939 -24.643 -10.567 1.00 30.38 24 ARG B O 1
ATOM 2244 N N . VAL B 1 29 ? 40.599 -24.302 -8.813 1.00 28.70 25 VAL B N 1
ATOM 2245 C CA . VAL B 1 29 ? 39.571 -25.213 -9.290 1.00 28.85 25 VAL B CA 1
ATOM 2246 C C . VAL B 1 29 ? 38.885 -24.623 -10.529 1.00 29.86 25 VAL B C 1
ATOM 2247 O O . VAL B 1 29 ? 38.630 -25.325 -11.489 1.00 30.70 25 VAL B O 1
ATOM 2251 N N . ALA B 1 30 ? 38.593 -23.330 -10.486 1.00 29.74 26 ALA B N 1
ATOM 2252 C CA . ALA B 1 30 ? 38.028 -22.619 -11.625 1.00 30.62 26 ALA B CA 1
ATOM 2253 C C . ALA B 1 30 ? 38.884 -22.760 -12.877 1.00 31.37 26 ALA B C 1
ATOM 2254 O O . ALA B 1 30 ? 38.349 -22.834 -13.960 1.00 32.58 26 ALA B O 1
ATOM 2256 N N . ALA B 1 31 ? 40.208 -22.806 -12.731 1.00 31.49 27 ALA B N 1
ATOM 2257 C CA . ALA B 1 31 ? 41.123 -22.789 -13.888 1.00 32.28 27 ALA B CA 1
ATOM 2258 C C . ALA B 1 31 ? 40.981 -24.016 -14.779 1.00 33.64 27 ALA B C 1
ATOM 2259 O O . ALA B 1 31 ? 41.347 -23.964 -15.950 1.00 35.01 27 ALA B O 1
ATOM 2261 N N . ASP B 1 32 ? 40.454 -25.112 -14.219 1.00 33.19 28 ASP B N 1
ATOM 2262 C CA . ASP B 1 32 ? 40.123 -26.306 -14.983 1.00 33.82 28 ASP B CA 1
ATOM 2263 C C . ASP B 1 32 ? 38.767 -26.181 -15.704 1.00 34.92 28 ASP B C 1
ATOM 2264 O O . ASP B 1 32 ? 38.345 -27.098 -16.406 1.00 36.01 28 ASP B O 1
ATOM 2269 N N . GLY B 1 33 ? 38.064 -25.069 -15.533 1.00 34.94 29 GLY B N 1
ATOM 2270 C CA . GLY B 1 33 ? 36.726 -24.916 -16.129 1.00 35.96 29 GLY B CA 1
ATOM 2271 C C . GLY B 1 33 ? 35.605 -25.449 -15.250 1.00 35.70 29 GLY B C 1
ATOM 2272 O O . GLY B 1 33 ? 34.609 -25.996 -15.749 1.00 36.80 29 GLY B O 1
ATOM 2273 N N . ALA B 1 34 ? 35.776 -25.285 -13.935 1.00 34.01 30 ALA B N 1
ATOM 2274 C CA . ALA B 1 34 ? 34.823 -25.780 -12.942 1.00 33.24 30 ALA B CA 1
ATOM 2275 C C . ALA B 1 34 ? 33.826 -24.684 -12.606 1.00 32.62 30 ALA B C 1
ATOM 2276 O O . ALA B 1 34 ? 34.076 -23.509 -12.868 1.00 32.31 30 ALA B O 1
ATOM 2278 N N . ASN B 1 35 ? 32.698 -25.088 -12.034 1.00 32.17 31 ASN B N 1
ATOM 2279 C CA . ASN B 1 35 ? 31.761 -24.156 -11.414 1.00 31.97 31 ASN B CA 1
ATOM 2280 C C . ASN B 1 35 ? 32.089 -24.019 -9.915 1.00 30.32 31 ASN B C 1
ATOM 2281 O O . ASN B 1 35 ? 32.497 -24.989 -9.274 1.00 29.34 31 ASN B O 1
ATOM 2286 N N . VAL B 1 36 ? 31.943 -22.805 -9.383 1.00 29.50 32 VAL B N 1
ATOM 2287 C CA . VAL B 1 36 ? 32.197 -22.536 -7.987 1.00 27.89 32 VAL B CA 1
ATOM 2288 C C . VAL B 1 36 ? 31.123 -21.626 -7.411 1.00 28.00 32 VAL B C 1
ATOM 2289 O O . VAL B 1 36 ? 30.985 -20.496 -7.823 1.00 28.83 32 VAL B O 1
ATOM 2293 N N . ALA B 1 37 ? 30.352 -22.127 -6.461 1.00 27.79 33 ALA B N 1
ATOM 2294 C CA . ALA B 1 37 ? 29.435 -21.294 -5.685 1.00 27.60 33 ALA B CA 1
ATOM 2295 C C . ALA B 1 37 ? 30.151 -20.930 -4.404 1.00 26.43 33 ALA B C 1
ATOM 2296 O O . ALA B 1 37 ? 30.791 -21.783 -3.789 1.00 25.59 33 ALA B O 1
ATOM 2298 N N . LEU B 1 38 ? 30.082 -19.657 -4.028 1.00 26.81 34 LEU B N 1
ATOM 2299 C CA . LEU B 1 38 ? 30.771 -19.164 -2.843 1.00 25.87 34 LEU B CA 1
ATOM 2300 C C . LEU B 1 38 ? 29.758 -18.415 -2.010 1.00 26.43 34 LEU B C 1
ATOM 2301 O O . LEU B 1 38 ? 28.976 -17.615 -2.536 1.00 26.78 34 LEU B O 1
ATOM 2306 N N . VAL B 1 39 ? 29.739 -18.716 -0.717 1.00 26.43 35 VAL B N 1
ATOM 2307 C CA . VAL B 1 39 ? 28.773 -18.110 0.187 1.00 27.53 35 VAL B CA 1
ATOM 2308 C C . VAL B 1 39 ? 29.499 -17.263 1.251 1.00 27.47 35 VAL B C 1
ATOM 2309 O O . VAL B 1 39 ? 30.458 -17.742 1.866 1.00 28.08 35 VAL B O 1
ATOM 2313 N N . ALA B 1 40 ? 29.068 -16.014 1.438 1.00 28.20 36 ALA B N 1
ATOM 2314 C CA . ALA B 1 40 ? 29.547 -15.152 2.542 1.00 28.56 36 ALA B CA 1
ATOM 2315 C C . ALA B 1 40 ? 28.398 -14.373 3.197 1.00 30.20 36 ALA B C 1
ATOM 2316 O O . ALA B 1 40 ? 27.312 -14.248 2.627 1.00 31.20 36 ALA B O 1
ATOM 2318 N N . LYS B 1 41 ? 28.651 -13.857 4.393 1.00 31.37 37 LYS B N 1
ATOM 2319 C CA . LYS B 1 41 ? 27.635 -13.211 5.194 1.00 33.35 37 LYS B CA 1
ATOM 2320 C C . LYS B 1 41 ? 27.150 -11.915 4.569 1.00 35.01 37 LYS B C 1
ATOM 2321 O O . LYS B 1 41 ? 25.949 -11.639 4.575 1.00 35.70 37 LYS B O 1
ATOM 2327 N N . SER B 1 42 ? 28.083 -11.137 4.026 1.00 35.97 38 SER B N 1
ATOM 2328 C CA . SER B 1 42 ? 27.787 -9.819 3.456 1.00 37.84 38 SER B CA 1
ATOM 2329 C C . SER B 1 42 ? 28.530 -9.638 2.127 1.00 38.21 38 SER B C 1
ATOM 2330 O O . SER B 1 42 ? 29.550 -10.280 1.870 1.00 37.93 38 SER B O 1
ATOM 2333 N N . ALA B 1 43 ? 27.989 -8.760 1.298 1.00 39.50 39 ALA B N 1
ATOM 2334 C CA . ALA B 1 43 ? 28.528 -8.423 0.001 1.00 40.23 39 ALA B CA 1
ATOM 2335 C C . ALA B 1 43 ? 29.189 -7.035 0.024 1.00 40.94 39 ALA B C 1
ATOM 2336 O O . ALA B 1 43 ? 29.782 -6.611 -0.976 1.00 41.66 39 ALA B O 1
ATOM 2338 N N . GLU B 1 44 ? 29.056 -6.315 1.139 1.00 41.00 40 GLU B N 1
ATOM 2339 C CA . GLU B 1 44 ? 29.642 -4.972 1.264 1.00 41.33 40 GLU B CA 1
ATOM 2340 C C . GLU B 1 44 ? 31.164 -5.085 1.440 1.00 39.54 40 GLU B C 1
ATOM 2341 O O . GLU B 1 44 ? 31.638 -5.865 2.240 1.00 37.71 40 GLU B O 1
ATOM 2343 N N . PRO B 1 45 ? 31.933 -4.286 0.693 1.00 39.46 41 PRO B N 1
ATOM 2344 C CA . PRO B 1 45 ? 33.382 -4.297 0.908 1.00 38.23 41 PRO B CA 1
ATOM 2345 C C . PRO B 1 45 ? 33.769 -3.875 2.334 1.00 37.23 41 PRO B C 1
ATOM 2346 O O . PRO B 1 45 ? 33.127 -3.006 2.929 1.00 37.90 41 PRO B O 1
ATOM 2350 N N . HIS B 1 46 ? 34.790 -4.513 2.882 1.00 35.51 42 HIS B N 1
ATOM 2351 C CA . HIS B 1 46 ? 35.331 -4.118 4.171 1.00 34.95 42 HIS B CA 1
ATOM 2352 C C . HIS B 1 46 ? 36.414 -3.082 3.925 1.00 34.39 42 HIS B C 1
ATOM 2353 O O . HIS B 1 46 ? 37.116 -3.170 2.957 1.00 33.84 42 HIS B O 1
ATOM 2360 N N . PRO B 1 47 ? 36.567 -2.107 4.820 1.00 34.61 43 PRO B N 1
ATOM 2361 C CA . PRO B 1 47 ? 37.574 -1.067 4.545 1.00 34.58 43 PRO B CA 1
ATOM 2362 C C . PRO B 1 47 ? 39.041 -1.533 4.552 1.00 33.52 43 PRO B C 1
ATOM 2363 O O . PRO B 1 47 ? 39.902 -0.855 3.972 1.00 33.31 43 PRO B O 1
ATOM 2367 N N . LYS B 1 48 ? 39.317 -2.661 5.196 1.00 32.05 44 LYS B N 1
ATOM 2368 C CA . LYS B 1 48 ? 40.686 -3.127 5.387 1.00 31.64 44 LYS B CA 1
ATOM 2369 C C . LYS B 1 48 ? 40.986 -4.510 4.776 1.00 29.83 44 LYS B C 1
ATOM 2370 O O . LYS B 1 48 ? 42.090 -4.757 4.319 1.00 29.02 44 LYS B O 1
ATOM 2376 N N . LEU B 1 49 ? 40.010 -5.400 4.770 1.00 28.76 45 LEU B N 1
ATOM 2377 C CA . LEU B 1 49 ? 40.124 -6.690 4.089 1.00 28.22 45 LEU B CA 1
ATOM 2378 C C . LEU B 1 49 ? 39.716 -6.607 2.598 1.00 28.36 45 LEU B C 1
ATOM 2379 O O . LEU B 1 49 ? 38.603 -6.178 2.279 1.00 29.06 45 LEU B O 1
ATOM 2384 N N . PRO B 1 50 ? 40.592 -7.040 1.681 1.00 28.06 46 PRO B N 1
ATOM 2385 C CA . PRO B 1 50 ? 40.263 -6.900 0.261 1.00 28.65 46 PRO B CA 1
ATOM 2386 C C . PRO B 1 50 ? 39.174 -7.860 -0.144 1.00 28.72 46 PRO B C 1
ATOM 2387 O O . PRO B 1 50 ? 39.008 -8.876 0.508 1.00 27.74 46 PRO B O 1
ATOM 2391 N N . GLY B 1 51 ? 38.455 -7.541 -1.212 1.00 29.55 47 GLY B N 1
ATOM 2392 C CA . GLY B 1 51 ? 37.555 -8.472 -1.852 1.00 29.60 47 GLY B CA 1
ATOM 2393 C C . GLY B 1 51 ? 36.146 -8.498 -1.306 1.00 30.08 47 GLY B C 1
ATOM 2394 O O . GLY B 1 51 ? 35.898 -8.088 -0.186 1.00 29.87 47 GLY B 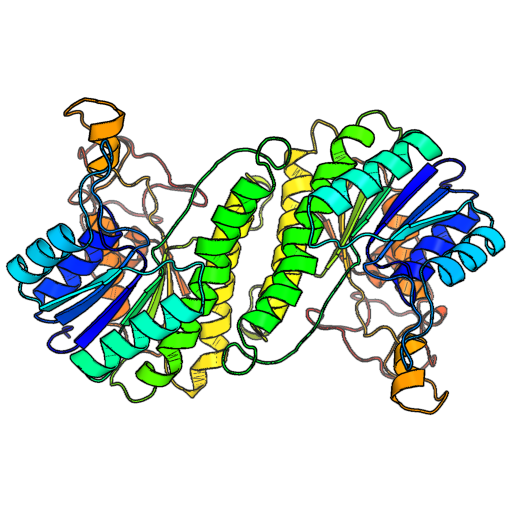O 1
ATOM 2395 N N . THR B 1 52 ? 35.224 -8.940 -2.160 1.00 30.97 48 THR B N 1
ATOM 2396 C CA . THR B 1 52 ? 33.867 -9.345 -1.784 1.00 30.90 48 THR B CA 1
ATOM 2397 C C . THR B 1 52 ? 33.567 -10.599 -2.605 1.00 30.60 48 THR B C 1
ATOM 2398 O O . THR B 1 52 ? 34.342 -10.942 -3.505 1.00 30.73 48 THR B O 1
ATOM 2402 N N . ILE B 1 53 ? 32.456 -11.272 -2.330 1.00 30.46 49 ILE B N 1
ATOM 2403 C CA . ILE B 1 53 ? 32.036 -12.393 -3.191 1.00 30.73 49 ILE B CA 1
ATOM 2404 C C . ILE B 1 53 ? 31.938 -11.993 -4.673 1.00 31.92 49 ILE B C 1
ATOM 2405 O O . ILE B 1 53 ? 32.282 -12.787 -5.537 1.00 32.63 49 ILE B O 1
ATOM 2410 N N . TYR B 1 54 ? 31.534 -10.765 -4.969 1.00 32.77 50 TYR B N 1
ATOM 2411 C CA . TYR B 1 54 ? 31.424 -10.318 -6.366 1.00 34.44 50 TYR B CA 1
ATOM 2412 C C . TYR B 1 54 ? 32.780 -10.187 -7.056 1.00 34.02 50 TYR B C 1
ATOM 2413 O O . TYR B 1 54 ? 32.951 -10.682 -8.172 1.00 33.95 50 TYR B O 1
ATOM 2422 N N . THR B 1 55 ? 33.752 -9.556 -6.397 1.00 33.37 51 THR B N 1
ATOM 2423 C CA . THR B 1 55 ? 35.096 -9.480 -6.977 1.00 33.39 51 THR B CA 1
ATOM 2424 C C . THR B 1 55 ? 35.737 -10.857 -7.010 1.00 32.35 51 THR B C 1
ATOM 2425 O O . THR B 1 55 ? 36.498 -11.158 -7.932 1.00 33.82 51 THR B O 1
ATOM 2429 N N . ALA B 1 56 ? 35.437 -11.701 -6.026 1.00 30.95 52 ALA B N 1
ATOM 2430 C CA . ALA B 1 56 ? 35.854 -13.113 -6.086 1.00 29.78 52 ALA B CA 1
ATOM 2431 C C . ALA B 1 56 ? 35.277 -13.764 -7.330 1.00 29.79 52 ALA B C 1
ATOM 2432 O O . ALA B 1 56 ? 35.972 -14.478 -8.047 1.00 28.50 52 ALA B O 1
ATOM 2434 N N . ALA B 1 57 ? 34.002 -13.487 -7.594 1.00 30.65 53 ALA B N 1
ATOM 2435 C CA . ALA B 1 57 ? 33.339 -14.078 -8.755 1.00 31.80 53 ALA B CA 1
ATOM 2436 C C . ALA B 1 57 ? 34.048 -13.669 -10.036 1.00 32.79 53 ALA B C 1
ATOM 2437 O O . ALA B 1 57 ? 34.354 -14.534 -10.855 1.00 33.23 53 ALA B O 1
ATOM 2439 N N . LYS B 1 58 ? 34.387 -12.389 -10.190 1.00 33.85 54 LYS B N 1
ATOM 2440 C CA . LYS B 1 58 ? 35.075 -11.968 -11.423 1.00 35.50 54 LYS B CA 1
ATOM 2441 C C . LYS B 1 58 ? 36.370 -12.772 -11.555 1.00 35.28 54 LYS B C 1
ATOM 2442 O O . LYS B 1 58 ? 36.633 -13.361 -12.604 1.00 36.07 54 LYS B O 1
ATOM 2444 N N . GLU B 1 59 ? 37.152 -12.845 -10.488 1.00 35.00 55 GLU B N 1
ATOM 2445 C CA . GLU B 1 59 ? 38.437 -13.558 -10.569 1.00 35.40 55 GLU B CA 1
ATOM 2446 C C . GLU B 1 59 ? 38.228 -15.032 -10.942 1.00 35.80 55 GLU B C 1
ATOM 2447 O O . GLU B 1 59 ? 38.983 -15.576 -11.764 1.00 36.40 55 GLU B O 1
ATOM 2453 N N . ILE B 1 60 ? 37.194 -15.661 -10.381 1.00 35.64 56 ILE B N 1
ATOM 2454 C CA . ILE B 1 60 ? 36.861 -17.042 -10.754 1.00 36.19 56 ILE B CA 1
ATOM 2455 C C . ILE B 1 60 ? 36.611 -17.163 -12.265 1.00 37.82 56 ILE B C 1
ATOM 2456 O O . ILE B 1 60 ? 37.074 -18.108 -12.900 1.00 37.56 56 ILE B O 1
ATOM 2461 N N . GLU B 1 61 ? 35.883 -16.201 -12.831 1.00 39.54 57 GLU B N 1
ATOM 2462 C CA . GLU B 1 61 ? 35.531 -16.235 -14.262 1.00 41.71 57 GLU B CA 1
ATOM 2463 C C . GLU B 1 61 ? 36.745 -15.978 -15.133 1.00 42.08 57 GLU B C 1
ATOM 2464 O O . GLU B 1 61 ? 36.990 -16.712 -16.085 1.00 42.78 57 GLU B O 1
ATOM 2470 N N . GLU B 1 62 ? 37.526 -14.965 -14.772 1.00 42.15 58 GLU B N 1
ATOM 2471 C CA . GLU B 1 62 ? 38.787 -14.654 -15.460 1.00 42.84 58 GLU B CA 1
ATOM 2472 C C . GLU B 1 62 ? 39.797 -15.822 -15.413 1.00 41.71 58 GLU B C 1
ATOM 2473 O O . GLU B 1 62 ? 40.693 -15.914 -16.257 1.00 42.40 58 GLU B O 1
ATOM 2479 N N . ALA B 1 63 ? 39.660 -16.703 -14.425 1.00 40.15 59 ALA B N 1
ATOM 2480 C CA . ALA B 1 63 ? 40.506 -17.891 -14.319 1.00 38.91 59 ALA B CA 1
ATOM 2481 C C . ALA B 1 63 ? 40.029 -19.008 -15.244 1.00 39.30 59 ALA B C 1
ATOM 2482 O O . ALA B 1 63 ? 40.810 -19.904 -15.589 1.00 38.79 59 ALA B O 1
ATOM 2484 N N . GLY B 1 64 ? 38.749 -18.964 -15.625 1.00 39.93 60 GLY B N 1
ATOM 2485 C CA . GLY B 1 64 ? 38.167 -19.914 -16.600 1.00 40.91 60 GLY B CA 1
ATOM 2486 C C . GLY B 1 64 ? 36.930 -20.675 -16.149 1.00 40.82 60 GLY B C 1
ATOM 2487 O O . GLY B 1 64 ? 36.439 -21.556 -16.855 1.00 41.52 60 GLY B O 1
ATOM 2488 N N . GLY B 1 65 ? 36.420 -20.344 -14.968 1.00 39.98 61 GLY B N 1
ATOM 2489 C CA . GLY B 1 65 ? 35.289 -21.065 -14.394 1.00 39.26 61 GLY B CA 1
ATOM 2490 C C . GLY B 1 65 ? 34.037 -20.233 -14.434 1.00 39.59 61 GLY B C 1
ATOM 2491 O O . GLY B 1 65 ? 34.024 -19.118 -14.970 1.00 39.91 61 GLY B O 1
ATOM 2492 N N . GLN B 1 66 ? 32.979 -20.796 -13.862 1.00 39.47 62 GLN B N 1
ATOM 2493 C CA . GLN B 1 66 ? 31.701 -20.108 -13.719 1.00 40.14 62 GLN B CA 1
ATOM 2494 C C . GLN B 1 66 ? 31.512 -19.859 -12.216 1.00 37.94 62 GLN B C 1
ATOM 2495 O O . GLN B 1 66 ? 31.817 -20.725 -11.394 1.00 37.15 62 GLN B O 1
ATOM 2501 N N . ALA B 1 67 ? 31.050 -18.664 -11.860 1.00 36.89 63 ALA B N 1
ATOM 2502 C CA . ALA B 1 67 ? 30.946 -18.261 -10.463 1.00 35.19 63 ALA B CA 1
ATOM 2503 C C . ALA B 1 67 ? 29.509 -17.973 -10.077 1.00 35.06 63 ALA B C 1
ATOM 2504 O O . ALA B 1 67 ? 28.739 -17.446 -10.866 1.00 36.08 63 ALA B O 1
ATOM 2506 N N . LEU B 1 68 ? 29.160 -18.331 -8.845 1.00 33.67 64 LEU B N 1
ATOM 2507 C CA . LEU B 1 68 ? 27.845 -18.042 -8.295 1.00 33.42 64 LEU B CA 1
ATOM 2508 C C . LEU B 1 68 ? 28.051 -17.480 -6.889 1.00 31.84 64 LEU B C 1
ATOM 2509 O O . LEU B 1 68 ? 28.076 -18.224 -5.916 1.00 30.90 64 LEU B O 1
ATOM 2514 N N . PRO B 1 69 ? 28.230 -16.162 -6.785 1.00 31.15 65 PRO B N 1
ATOM 2515 C CA . PRO B 1 69 ? 28.351 -15.578 -5.462 1.00 30.01 65 PRO B CA 1
ATOM 2516 C C . PRO B 1 69 ? 26.997 -15.557 -4.807 1.00 29.98 65 PRO B C 1
ATOM 2517 O O . PRO B 1 69 ? 26.036 -15.182 -5.440 1.00 31.31 65 PRO B O 1
ATOM 2521 N N . ILE B 1 70 ? 26.929 -15.973 -3.551 1.00 28.92 66 ILE B N 1
ATOM 2522 C CA . ILE B 1 70 ? 25.674 -16.051 -2.802 1.00 28.57 66 ILE B CA 1
ATOM 2523 C C . ILE B 1 70 ? 25.885 -15.335 -1.463 1.00 28.11 66 ILE B C 1
ATOM 2524 O O . ILE B 1 70 ? 26.857 -15.603 -0.747 1.00 25.80 66 ILE B O 1
ATOM 2529 N N . VAL B 1 71 ? 24.987 -14.413 -1.145 1.00 29.37 67 VAL B N 1
ATOM 2530 C CA . VAL B 1 71 ? 24.941 -13.833 0.183 1.00 29.66 67 VAL B CA 1
ATOM 2531 C C . VAL B 1 71 ? 24.225 -14.778 1.146 1.00 29.97 67 VAL B C 1
ATOM 2532 O O . VAL B 1 71 ? 23.070 -15.148 0.918 1.00 30.65 67 VAL B O 1
ATOM 2536 N N . GLY B 1 72 ? 24.922 -15.176 2.214 1.00 29.18 68 GLY B N 1
ATOM 2537 C CA . GLY B 1 72 ? 24.305 -15.983 3.259 1.00 28.99 68 GLY B CA 1
ATOM 2538 C C . GLY B 1 72 ? 25.156 -16.162 4.496 1.00 27.77 68 GLY B C 1
ATOM 2539 O O . GLY B 1 72 ? 26.313 -16.454 4.413 1.00 26.31 68 GLY B O 1
ATOM 2540 N N . ASP B 1 73 ? 24.539 -16.005 5.650 1.00 29.19 69 ASP B N 1
ATOM 2541 C CA . ASP B 1 73 ? 25.190 -16.207 6.941 1.00 28.95 69 ASP B CA 1
ATOM 2542 C C . ASP B 1 73 ? 25.270 -17.711 7.254 1.00 28.28 69 ASP B C 1
ATOM 2543 O O . ASP B 1 73 ? 24.250 -18.370 7.505 1.00 28.49 69 ASP B O 1
ATOM 2548 N N . ILE B 1 74 ? 26.482 -18.241 7.251 1.00 27.68 70 ILE B N 1
ATOM 2549 C CA . ILE B 1 74 ? 26.725 -19.659 7.578 1.00 28.10 70 ILE B CA 1
ATOM 2550 C C . ILE B 1 74 ? 26.197 -20.063 8.967 1.00 28.34 70 ILE B C 1
ATOM 2551 O O . ILE B 1 74 ? 26.079 -21.242 9.259 1.00 27.39 70 ILE B O 1
ATOM 2556 N N . ARG B 1 75 ? 25.940 -19.077 9.827 1.00 29.36 71 ARG B N 1
ATOM 2557 C CA A ARG B 1 75 ? 25.395 -19.342 11.150 0.50 29.79 71 ARG B CA 1
ATOM 2558 C CA B ARG B 1 75 ? 25.397 -19.315 11.158 0.50 29.52 71 ARG B CA 1
ATOM 2559 C C . ARG B 1 75 ? 23.884 -19.468 11.115 1.00 30.72 71 ARG B C 1
ATOM 2560 O O . ARG B 1 75 ? 23.286 -19.869 12.100 1.00 31.58 71 ARG B O 1
ATOM 2575 N N . ASP B 1 76 ? 23.269 -19.142 9.975 1.00 31.27 72 ASP B N 1
ATOM 2576 C CA . ASP B 1 76 ? 21.822 -19.282 9.796 1.00 31.88 72 ASP B CA 1
ATOM 2577 C C . ASP B 1 76 ? 21.611 -20.495 8.908 1.00 31.06 72 ASP B C 1
ATOM 2578 O O . ASP B 1 76 ? 22.011 -20.504 7.743 1.00 30.94 72 ASP B O 1
ATOM 2583 N N . GLY B 1 77 ? 20.996 -21.520 9.477 1.00 30.27 73 GLY B N 1
ATOM 2584 C CA . GLY B 1 77 ? 20.859 -22.810 8.824 1.00 30.38 73 GLY B CA 1
ATOM 2585 C C . GLY B 1 77 ? 19.980 -22.765 7.594 1.00 31.58 73 GLY B C 1
ATOM 2586 O O . GLY B 1 77 ? 20.206 -23.498 6.626 1.00 31.78 73 GLY B O 1
ATOM 2587 N N . ASP B 1 78 ? 18.972 -21.901 7.631 1.00 32.37 74 ASP B N 1
ATOM 2588 C CA . ASP B 1 78 ? 18.099 -21.709 6.478 1.00 33.41 74 ASP B CA 1
ATOM 2589 C C . ASP B 1 78 ? 18.870 -21.053 5.342 1.00 32.31 74 ASP B C 1
ATOM 2590 O O . ASP B 1 78 ? 18.740 -21.475 4.199 1.00 32.24 74 ASP B O 1
ATOM 2595 N N . ALA B 1 79 ? 19.704 -20.060 5.666 1.00 30.95 75 ALA B N 1
ATOM 2596 C CA . ALA B 1 79 ? 20.505 -19.382 4.643 1.00 30.59 75 ALA B CA 1
ATOM 2597 C C . ALA B 1 79 ? 21.455 -20.370 3.994 1.00 29.68 75 ALA B C 1
ATOM 2598 O O . ALA B 1 79 ? 21.665 -20.317 2.773 1.00 30.24 75 ALA B O 1
ATOM 2600 N N . VAL B 1 80 ? 21.991 -21.294 4.797 1.00 28.37 76 VAL B N 1
ATOM 2601 C CA . VAL B 1 80 ? 22.857 -22.328 4.265 1.00 27.41 76 VAL B CA 1
ATOM 2602 C C . VAL B 1 80 ? 22.081 -23.214 3.305 1.00 28.26 76 VAL B C 1
ATOM 2603 O O . VAL B 1 80 ? 22.540 -23.465 2.170 1.00 28.91 76 VAL B O 1
ATOM 2607 N N . ALA B 1 81 ? 20.904 -23.667 3.732 1.00 28.60 77 ALA B N 1
ATOM 2608 C CA . ALA B 1 81 ? 20.052 -24.511 2.875 1.00 29.39 77 ALA B CA 1
ATOM 2609 C C . ALA B 1 81 ? 19.726 -23.779 1.582 1.00 30.25 77 ALA B C 1
ATOM 2610 O O . ALA B 1 81 ? 19.785 -24.370 0.500 1.00 31.13 77 ALA B O 1
ATOM 2612 N N . ALA B 1 82 ? 19.386 -22.497 1.692 1.00 30.18 78 ALA B N 1
ATOM 2613 C CA . ALA B 1 82 ? 19.037 -21.701 0.512 1.00 31.08 78 ALA B CA 1
ATOM 2614 C C . ALA B 1 82 ? 20.237 -21.544 -0.415 1.00 30.60 78 ALA B C 1
ATOM 2615 O O . ALA B 1 82 ? 20.083 -21.634 -1.632 1.00 31.37 78 ALA B O 1
ATOM 2617 N N . ALA B 1 83 ? 21.438 -21.377 0.139 1.00 29.27 79 ALA B N 1
ATOM 2618 C CA . ALA B 1 83 ? 22.618 -21.264 -0.725 1.00 28.84 79 ALA B CA 1
ATOM 2619 C C . ALA B 1 83 ? 22.913 -22.581 -1.464 1.00 28.89 79 ALA B C 1
ATOM 2620 O O . ALA B 1 83 ? 23.282 -22.582 -2.641 1.00 29.46 79 ALA B O 1
ATOM 2622 N N . VAL B 1 84 ? 22.723 -23.708 -0.796 1.00 28.57 80 VAL B N 1
ATOM 2623 C CA . VAL B 1 84 ? 22.971 -25.001 -1.451 1.00 28.61 80 VAL B CA 1
ATOM 2624 C C . VAL B 1 84 ? 21.933 -25.295 -2.561 1.00 30.28 80 VAL B C 1
ATOM 2625 O O . VAL B 1 84 ? 22.303 -25.648 -3.696 1.00 30.19 80 VAL B O 1
ATOM 2629 N N . ALA B 1 85 ? 20.653 -25.111 -2.228 1.00 31.41 81 ALA B N 1
ATOM 2630 C CA . ALA B 1 85 ? 19.546 -25.195 -3.205 1.00 33.21 81 ALA B CA 1
ATOM 2631 C C . ALA B 1 85 ? 19.777 -24.292 -4.410 1.00 34.64 81 ALA B C 1
ATOM 2632 O O . ALA B 1 85 ? 19.429 -24.653 -5.533 1.00 36.42 81 ALA B O 1
ATOM 2634 N N . LYS B 1 86 ? 20.344 -23.115 -4.181 1.00 34.72 82 LYS B N 1
ATOM 2635 C CA . LYS B 1 86 ? 20.591 -22.190 -5.268 1.00 36.31 82 LYS B CA 1
ATOM 2636 C C . LYS B 1 86 ? 21.736 -22.715 -6.132 1.00 35.77 82 LYS B C 1
ATOM 2637 O O . LYS B 1 86 ? 21.703 -22.591 -7.356 1.00 37.04 82 LYS B O 1
ATOM 2643 N N . THR B 1 87 ? 22.718 -23.340 -5.497 1.00 33.99 83 THR B N 1
ATOM 2644 C CA . THR B 1 87 ? 23.842 -23.927 -6.212 1.00 33.30 83 THR B CA 1
ATOM 2645 C C . THR B 1 87 ? 23.340 -25.090 -7.092 1.00 35.07 83 THR B C 1
ATOM 2646 O O . THR B 1 87 ? 23.709 -25.204 -8.272 1.00 35.68 83 THR B O 1
ATOM 2650 N N . VAL B 1 88 ? 22.483 -25.933 -6.514 1.00 35.64 84 VAL B N 1
ATOM 2651 C CA . VAL B 1 88 ? 21.931 -27.080 -7.213 1.00 36.55 84 VAL B CA 1
ATOM 2652 C C . VAL B 1 88 ? 21.040 -26.680 -8.392 1.00 38.95 84 VAL B C 1
ATOM 2653 O O . VAL B 1 88 ? 21.189 -27.252 -9.460 1.00 39.37 84 VAL B O 1
ATOM 2657 N N . GLU B 1 89 ? 20.151 -25.697 -8.214 1.00 40.37 85 GLU B N 1
ATOM 2658 C CA . GLU B 1 89 ? 19.261 -25.213 -9.303 1.00 42.64 85 GLU B CA 1
ATOM 2659 C C . GLU B 1 89 ? 20.047 -24.611 -10.468 1.00 43.24 85 GLU B C 1
ATOM 2660 O O . GLU B 1 89 ? 19.630 -24.687 -11.607 1.00 44.78 85 GLU B O 1
ATOM 2662 N N . GLN B 1 90 ? 21.189 -24.018 -10.163 1.00 42.40 86 GLN B N 1
ATOM 2663 C CA . GLN B 1 90 ? 22.027 -23.354 -11.155 1.00 42.75 86 GLN B CA 1
ATOM 2664 C C . GLN B 1 90 ? 22.978 -24.345 -11.842 1.00 42.06 86 GLN B C 1
ATOM 2665 O O . GLN B 1 90 ? 23.131 -24.294 -13.057 1.00 43.01 86 GLN B O 1
ATOM 2671 N N . PHE B 1 91 ? 23.609 -25.240 -11.074 1.00 40.21 87 PHE B N 1
ATOM 2672 C CA . PHE B 1 91 ? 24.676 -26.118 -11.616 1.00 39.56 87 PHE B CA 1
ATOM 2673 C C . PHE B 1 91 ? 24.354 -27.605 -11.654 1.00 39.70 87 PHE B C 1
ATOM 2674 O O . PHE B 1 91 ? 25.079 -28.378 -12.285 1.00 39.52 87 PHE B O 1
ATOM 2682 N N . GLY B 1 92 ? 23.311 -28.020 -10.948 1.00 39.91 88 GLY B N 1
ATOM 2683 C CA . GLY B 1 92 ? 22.779 -29.368 -11.112 1.00 40.87 88 GLY B CA 1
ATOM 2684 C C . GLY B 1 92 ? 23.321 -30.441 -10.184 1.00 40.00 88 GLY B C 1
ATOM 2685 O O . GLY B 1 92 ? 22.925 -31.610 -10.330 1.00 41.50 88 GLY B O 1
ATOM 2686 N N . GLY B 1 93 ? 24.179 -30.086 -9.220 1.00 37.37 89 GLY B N 1
ATOM 2687 C CA . GLY B 1 93 ? 24.794 -31.116 -8.375 1.00 36.07 89 GLY B CA 1
ATOM 2688 C C . GLY B 1 93 ? 26.118 -30.653 -7.799 1.00 34.06 89 GLY B C 1
ATOM 2689 O O . GLY B 1 93 ? 26.718 -29.698 -8.313 1.00 35.03 89 GLY B O 1
ATOM 2690 N N . ILE B 1 94 ? 26.574 -31.298 -6.726 1.00 31.09 90 ILE B N 1
ATOM 2691 C CA . ILE B 1 94 ? 27.750 -30.821 -6.031 1.00 28.41 90 ILE B CA 1
ATOM 2692 C C . ILE B 1 94 ? 28.819 -31.901 -5.959 1.00 27.47 90 ILE B C 1
ATOM 2693 O O . ILE B 1 94 ? 28.614 -32.968 -5.399 1.00 27.07 90 ILE B O 1
ATOM 2698 N N . ASP B 1 95 ? 29.971 -31.593 -6.524 1.00 26.45 91 ASP B N 1
ATOM 2699 C CA . ASP B 1 95 ? 31.091 -32.511 -6.534 1.00 26.60 91 ASP B CA 1
ATOM 2700 C C . ASP B 1 95 ? 32.023 -32.296 -5.363 1.00 25.44 91 ASP B C 1
ATOM 2701 O O . ASP B 1 95 ? 32.576 -33.260 -4.843 1.00 25.80 91 ASP B O 1
ATOM 2706 N N . ILE B 1 96 ? 32.212 -31.023 -4.995 1.00 24.11 92 ILE B N 1
ATOM 2707 C CA . ILE B 1 96 ? 33.191 -30.613 -4.028 1.00 22.39 92 ILE B CA 1
ATOM 2708 C C . ILE B 1 96 ? 32.572 -29.625 -3.016 1.00 21.98 92 ILE B C 1
ATOM 2709 O O . ILE B 1 96 ? 31.917 -28.654 -3.392 1.00 21.94 92 ILE B O 1
ATOM 2714 N N . CYS B 1 97 ? 32.751 -29.927 -1.732 1.00 20.83 93 CYS B N 1
ATOM 2715 C CA . CYS B 1 97 ? 32.362 -29.053 -0.651 1.00 20.21 93 CYS B CA 1
ATOM 2716 C C . CYS B 1 97 ? 33.625 -28.687 0.115 1.00 19.00 93 CYS B C 1
ATOM 2717 O O . CYS B 1 97 ? 34.287 -29.569 0.658 1.00 18.52 93 CYS B O 1
ATOM 2720 N N . VAL B 1 98 ? 33.993 -27.412 0.111 1.00 18.28 94 VAL B N 1
ATOM 2721 C CA . VAL B 1 98 ? 35.145 -26.962 0.876 1.00 17.54 94 VAL B CA 1
ATOM 2722 C C . VAL B 1 98 ? 34.673 -26.110 2.034 1.00 17.13 94 VAL B C 1
ATOM 2723 O O . VAL B 1 98 ? 34.057 -25.093 1.832 1.00 16.82 94 VAL B O 1
ATOM 2727 N N . ASN B 1 99 ? 34.973 -26.547 3.249 1.00 17.14 95 ASN B N 1
ATOM 2728 C CA . ASN B 1 99 ? 34.681 -25.784 4.454 1.00 17.08 95 ASN B CA 1
ATOM 2729 C C . ASN B 1 99 ? 35.886 -24.944 4.825 1.00 17.61 95 ASN B C 1
ATOM 2730 O O . ASN B 1 99 ? 36.834 -25.433 5.451 1.00 16.07 95 ASN B O 1
ATOM 2735 N N . ASN B 1 100 ? 35.840 -23.680 4.404 1.00 19.80 96 ASN B N 1
ATOM 2736 C CA . ASN B 1 100 ? 36.934 -22.726 4.637 1.00 21.17 96 ASN B CA 1
ATOM 2737 C C . ASN B 1 100 ? 36.564 -21.555 5.563 1.00 20.74 96 ASN B C 1
ATOM 2738 O O . ASN B 1 100 ? 37.431 -20.972 6.138 1.00 21.05 96 ASN B O 1
ATOM 2743 N N . ALA B 1 101 ? 35.296 -21.227 5.727 1.00 21.39 97 ALA B N 1
ATOM 2744 C CA . ALA B 1 101 ? 34.903 -20.119 6.607 1.00 21.93 97 ALA B CA 1
ATOM 2745 C C . ALA B 1 101 ? 35.543 -20.300 7.972 1.00 22.19 97 ALA B C 1
ATOM 2746 O O . ALA B 1 101 ? 35.570 -21.406 8.510 1.00 22.32 97 ALA B O 1
ATOM 2748 N N . SER B 1 102 ? 36.071 -19.216 8.528 1.00 22.58 98 SER B N 1
ATOM 2749 C CA . SER B 1 102 ? 36.816 -19.322 9.755 1.00 22.50 98 SER B CA 1
ATOM 2750 C C . SER B 1 102 ? 36.664 -18.122 10.642 1.00 21.35 98 SER B C 1
ATOM 2751 O O . SER B 1 102 ? 36.095 -17.118 10.270 1.00 21.95 98 SER B O 1
ATOM 2754 N N . ALA B 1 103 ? 37.132 -18.278 11.859 1.00 20.10 99 ALA B N 1
ATOM 2755 C CA . ALA B 1 103 ? 37.087 -17.224 12.835 1.00 19.89 99 ALA B CA 1
ATOM 2756 C C . ALA B 1 103 ? 38.205 -17.516 13.833 1.00 19.24 99 ALA B C 1
ATOM 2757 O O . ALA B 1 103 ? 38.441 -18.666 14.191 1.00 18.03 99 ALA B O 1
ATOM 2759 N N . ILE B 1 104 ? 38.884 -16.471 14.271 1.00 19.39 100 ILE B N 1
ATOM 2760 C CA . ILE B 1 104 ? 40.069 -16.634 15.086 1.00 19.74 100 ILE B CA 1
ATOM 2761 C C . ILE B 1 104 ? 40.121 -15.614 16.232 1.00 20.49 100 ILE B C 1
ATOM 2762 O O . ILE B 1 104 ? 39.742 -14.474 16.069 1.00 20.34 100 ILE B O 1
ATOM 2767 N N . ASN B 1 105 ? 40.520 -16.096 17.403 1.00 20.62 101 ASN B N 1
ATOM 2768 C CA . ASN B 1 105 ? 40.883 -15.297 18.553 1.00 21.33 101 ASN B CA 1
ATOM 2769 C C . ASN B 1 105 ? 41.781 -16.238 19.363 1.00 21.20 101 ASN B C 1
ATOM 2770 O O . ASN B 1 105 ? 41.428 -17.402 19.539 1.00 20.63 101 ASN B O 1
ATOM 2775 N N . LEU B 1 106 ? 42.935 -15.743 19.817 1.00 20.83 102 LEU B N 1
ATOM 2776 C CA . LEU B 1 106 ? 43.957 -16.624 20.379 1.00 20.99 102 LEU B CA 1
ATOM 2777 C C . LEU B 1 106 ? 44.045 -16.444 21.892 1.00 20.37 102 LEU B C 1
ATOM 2778 O O . LEU B 1 106 ? 45.040 -16.832 22.523 1.00 20.78 102 LEU B O 1
ATOM 2783 N N . GLY B 1 107 ? 43.011 -15.854 22.480 1.00 19.14 103 GLY B N 1
ATOM 2784 C CA . GLY B 1 107 ? 42.987 -15.664 23.927 1.00 19.03 103 GLY B CA 1
ATOM 2785 C C . GLY B 1 107 ? 42.572 -16.928 24.651 1.00 18.61 103 GLY B C 1
ATOM 2786 O O . GLY B 1 107 ? 42.117 -17.898 24.027 1.00 17.52 103 GLY B O 1
ATOM 2787 N N . SER B 1 108 ? 42.715 -16.898 25.972 1.00 18.99 104 SER B N 1
ATOM 2788 C CA . SER B 1 108 ? 42.318 -17.989 26.828 1.00 19.34 104 SER B CA 1
ATOM 2789 C C . SER B 1 108 ? 40.833 -17.926 27.177 1.00 19.60 104 SER B C 1
ATOM 2790 O O . SER B 1 108 ? 40.153 -16.977 26.841 1.00 20.03 104 SER B O 1
ATOM 2793 N N . ILE B 1 109 ? 40.342 -18.948 27.877 1.00 19.61 105 ILE B N 1
ATOM 2794 C CA . ILE B 1 109 ? 38.976 -18.974 28.379 1.00 18.78 105 ILE B CA 1
ATOM 2795 C C . ILE B 1 109 ? 38.688 -17.770 29.284 1.00 20.49 105 ILE B C 1
ATOM 2796 O O . ILE B 1 109 ? 37.552 -17.279 29.375 1.00 20.87 105 ILE B O 1
ATOM 2801 N N . GLU B 1 110 ? 39.718 -17.298 29.971 1.00 21.67 106 GLU B N 1
ATOM 2802 C CA . GLU B 1 110 ? 39.581 -16.136 30.831 1.00 23.20 106 GLU B CA 1
ATOM 2803 C C . GLU B 1 110 ? 39.394 -14.847 30.030 1.00 23.85 106 GLU B C 1
ATOM 2804 O O . GLU B 1 110 ? 38.839 -13.914 30.546 1.00 25.28 106 GLU B O 1
ATOM 2810 N N . GLU B 1 111 ? 39.856 -14.812 28.783 1.00 23.82 107 GLU B N 1
ATOM 2811 C CA . G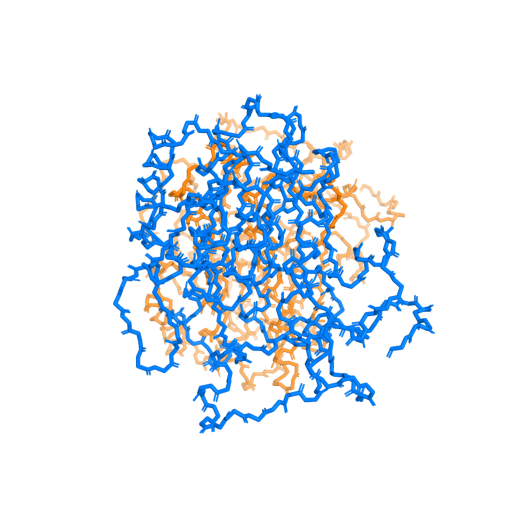LU B 1 111 ? 39.892 -13.597 27.961 1.00 24.52 107 GLU B CA 1
ATOM 2812 C C . GLU B 1 111 ? 38.830 -13.531 26.866 1.00 24.27 107 GLU B C 1
ATOM 2813 O O . GLU B 1 111 ? 38.535 -12.429 26.389 1.00 25.33 107 GLU B O 1
ATOM 2819 N N . VAL B 1 112 ? 38.282 -14.689 26.449 1.00 22.99 108 VAL B N 1
ATOM 2820 C CA . VAL B 1 112 ? 37.383 -14.775 25.296 1.00 21.44 108 VAL B CA 1
ATOM 2821 C C . VAL B 1 112 ? 35.931 -14.892 25.781 1.00 22.09 108 VAL B C 1
ATOM 2822 O O . VAL B 1 112 ? 35.508 -15.943 26.263 1.00 22.29 108 VAL B O 1
ATOM 2826 N N . PRO B 1 113 ? 35.156 -13.799 25.682 1.00 22.61 109 PRO B N 1
ATOM 2827 C CA . PRO B 1 113 ? 33.770 -13.920 26.181 1.00 22.99 109 PRO B CA 1
ATOM 2828 C C . PRO B 1 113 ? 32.921 -14.861 25.349 1.00 22.42 109 PRO B C 1
ATOM 2829 O O . PRO B 1 113 ? 33.261 -15.196 24.204 1.00 21.67 109 PRO B O 1
ATOM 2833 N N . LEU B 1 114 ? 31.810 -15.252 25.925 1.00 22.68 110 LEU B N 1
ATOM 2834 C CA . LEU B 1 114 ? 30.912 -16.201 25.311 1.00 23.34 110 LEU B CA 1
ATOM 2835 C C . LEU B 1 114 ? 30.504 -15.774 23.887 1.00 23.94 110 LEU B C 1
ATOM 2836 O O . LEU B 1 114 ? 30.419 -16.593 22.988 1.00 23.52 110 LEU B O 1
ATOM 2841 N N . LYS B 1 115 ? 30.293 -14.481 23.674 1.00 25.99 111 LYS B N 1
ATOM 2842 C CA . LYS B 1 115 ? 29.864 -13.964 22.366 1.00 26.68 111 LYS B CA 1
ATOM 2843 C C . LYS B 1 115 ? 30.936 -14.216 21.298 1.00 25.18 111 LYS B C 1
ATOM 2844 O O . LYS B 1 115 ? 30.641 -14.541 20.156 1.00 23.96 111 LYS B O 1
ATOM 2850 N N . ARG B 1 116 ? 32.192 -14.077 21.681 1.00 24.55 112 ARG B N 1
ATOM 2851 C CA . ARG B 1 116 ? 33.278 -14.365 20.762 1.00 24.27 112 ARG B CA 1
ATOM 2852 C C . ARG B 1 116 ? 33.402 -15.867 20.528 1.00 22.35 112 ARG B C 1
ATOM 2853 O O . ARG B 1 116 ? 33.614 -16.304 19.408 1.00 20.96 112 ARG B O 1
ATOM 2861 N N . PHE B 1 117 ? 33.273 -16.639 21.602 1.00 21.49 113 PHE B N 1
ATOM 2862 C CA . PHE B 1 117 ? 33.268 -18.093 21.505 1.00 20.96 113 PHE B CA 1
ATOM 2863 C C . PHE B 1 117 ? 32.226 -18.558 20.501 1.00 20.40 113 PHE B C 1
ATOM 2864 O O . PHE B 1 117 ? 32.530 -19.379 19.655 1.00 18.30 113 PHE B O 1
ATOM 2872 N N . ASP B 1 118 ? 31.002 -18.031 20.617 1.00 21.27 114 ASP B N 1
ATOM 2873 C CA . ASP B 1 118 ? 29.895 -18.425 19.739 1.00 21.89 114 ASP B CA 1
ATOM 2874 C C . ASP B 1 118 ? 30.169 -18.093 18.291 1.00 22.06 114 ASP B C 1
ATOM 2875 O O . ASP B 1 118 ? 29.765 -18.802 17.380 1.00 23.01 114 ASP B O 1
ATOM 2880 N N . LEU B 1 119 ? 30.885 -17.032 18.049 1.00 22.37 115 LEU B N 1
ATOM 2881 C CA . LEU B 1 119 ? 31.170 -16.716 16.688 1.00 22.39 115 LEU B CA 1
ATOM 2882 C C . LEU B 1 119 ? 32.132 -17.770 16.123 1.00 21.35 115 LEU B C 1
ATOM 2883 O O . LEU B 1 119 ? 31.961 -18.251 14.982 1.00 21.24 115 LEU B O 1
ATOM 2888 N N . MET B 1 120 ? 33.095 -18.199 16.932 1.00 20.29 116 MET B N 1
ATOM 2889 C CA . MET B 1 120 ? 34.039 -19.233 16.490 1.00 19.67 116 MET B CA 1
ATOM 2890 C C . MET B 1 120 ? 33.383 -20.629 16.329 1.00 18.84 116 MET B C 1
ATOM 2891 O O . MET B 1 120 ? 33.586 -21.314 15.335 1.00 17.62 116 MET B O 1
ATOM 2896 N N . ASN B 1 121 ? 32.657 -21.053 17.357 1.00 18.59 117 ASN B N 1
ATOM 2897 C CA . ASN B 1 121 ? 31.956 -22.315 17.363 1.00 18.43 117 ASN B CA 1
ATOM 2898 C C . ASN B 1 121 ? 30.915 -22.260 16.241 1.00 19.18 117 ASN B C 1
ATOM 2899 O O . ASN B 1 121 ? 30.791 -23.204 15.436 1.00 19.35 117 ASN B O 1
ATOM 2904 N N . GLY B 1 122 ? 30.218 -21.125 16.128 1.00 19.17 118 GLY B N 1
ATOM 2905 C CA . GLY B 1 122 ? 29.139 -20.991 15.148 1.00 19.20 118 GLY B CA 1
ATOM 2906 C C . GLY B 1 122 ? 29.607 -21.181 13.729 1.00 18.81 118 GLY B C 1
ATOM 2907 O O . GLY B 1 122 ? 29.064 -21.991 12.984 1.00 19.36 118 GLY B O 1
ATOM 2908 N N . ILE B 1 123 ? 30.630 -20.437 13.352 1.00 18.03 119 ILE B N 1
ATOM 2909 C CA . ILE B 1 123 ? 31.066 -20.459 11.984 1.00 17.58 119 ILE B CA 1
ATOM 2910 C C . ILE B 1 123 ? 31.807 -21.760 11.660 1.00 17.00 119 ILE B C 1
ATOM 2911 O O . ILE B 1 123 ? 31.637 -22.314 10.583 1.00 17.02 119 ILE B O 1
ATOM 2916 N N . GLN B 1 124 ? 32.607 -22.259 12.583 1.00 16.26 120 GLN B N 1
ATOM 2917 C CA . GLN B 1 124 ? 33.521 -23.356 12.261 1.00 16.94 120 GLN B CA 1
ATOM 2918 C C . GLN B 1 124 ? 33.002 -24.761 12.581 1.00 16.93 120 GLN B C 1
ATOM 2919 O O . GLN B 1 124 ? 33.127 -25.674 11.752 1.00 17.46 120 GLN B O 1
ATOM 2925 N N . VAL B 1 125 ? 32.459 -24.952 13.774 1.00 16.95 121 VAL B N 1
ATOM 2926 C CA . VAL B 1 125 ? 32.015 -26.277 14.184 1.00 16.87 121 VAL B CA 1
ATOM 2927 C C . VAL B 1 125 ? 30.610 -26.459 13.674 1.00 16.99 121 VAL B C 1
ATOM 2928 O O . VAL B 1 125 ? 30.352 -27.339 12.886 1.00 17.36 121 VAL B O 1
ATOM 2932 N N . ARG B 1 126 ? 29.717 -25.581 14.083 1.00 17.30 122 ARG B N 1
ATOM 2933 C CA . ARG B 1 126 ? 28.346 -25.625 13.615 1.00 17.83 122 ARG B CA 1
ATOM 2934 C C . ARG B 1 126 ? 28.282 -25.393 12.102 1.00 17.40 122 ARG B C 1
ATOM 2935 O O . ARG B 1 126 ? 27.596 -26.116 11.382 1.00 17.32 122 ARG B O 1
ATOM 2943 N N . GLY B 1 127 ? 29.016 -24.399 11.622 1.00 16.60 123 GLY B N 1
ATOM 2944 C CA . GLY B 1 127 ? 29.032 -24.088 10.205 1.00 16.84 123 GLY B CA 1
ATOM 2945 C C . GLY B 1 127 ? 29.518 -25.229 9.326 1.00 16.70 123 GLY B C 1
ATOM 2946 O O . GLY B 1 127 ? 28.906 -25.531 8.284 1.00 17.35 123 GLY B O 1
ATOM 2947 N N . THR B 1 128 ? 30.609 -25.878 9.724 1.00 15.73 124 THR B N 1
ATOM 2948 C CA . THR B 1 128 ? 31.118 -27.003 8.934 1.00 15.63 124 THR B CA 1
ATOM 2949 C C . THR B 1 128 ? 30.090 -28.125 8.900 1.00 16.37 124 THR B C 1
ATOM 2950 O O . THR B 1 128 ? 29.926 -28.788 7.864 1.00 17.08 124 THR B O 1
ATOM 2954 N N . TYR B 1 129 ? 29.394 -28.316 10.023 1.00 16.03 125 TYR B N 1
ATOM 2955 C CA . TYR B 1 129 ? 28.351 -29.318 10.124 1.00 16.70 125 TYR B CA 1
ATOM 2956 C C . TYR B 1 129 ? 27.188 -28.966 9.166 1.00 17.72 125 TYR B C 1
ATOM 2957 O O . TYR B 1 129 ? 26.805 -29.772 8.319 1.00 18.16 125 TYR B O 1
ATOM 2966 N N . ALA B 1 130 ? 26.650 -27.753 9.288 1.00 17.46 126 ALA B N 1
ATOM 2967 C CA . ALA B 1 130 ? 25.479 -27.336 8.486 1.00 18.15 126 ALA B CA 1
ATOM 2968 C C . ALA B 1 130 ? 25.774 -27.341 6.973 1.00 18.01 126 ALA B C 1
ATOM 2969 O O . ALA B 1 130 ? 25.017 -27.892 6.178 1.00 17.97 126 ALA B O 1
ATOM 2971 N N . VAL B 1 131 ? 26.890 -26.742 6.589 1.00 17.54 127 VAL B N 1
ATOM 2972 C CA . VAL B 1 131 ? 27.284 -26.724 5.189 1.00 18.20 127 VAL B CA 1
ATOM 2973 C C . VAL B 1 131 ? 27.468 -28.152 4.648 1.00 18.79 127 VAL B C 1
ATOM 2974 O O . VAL B 1 131 ? 26.947 -28.463 3.568 1.00 19.61 127 VAL B O 1
ATOM 2978 N N . SER B 1 132 ? 28.194 -29.004 5.391 1.00 17.97 128 SER B N 1
ATOM 2979 C CA . SER B 1 132 ? 28.465 -30.361 4.943 1.00 18.56 128 SER B CA 1
ATOM 2980 C C . SER B 1 132 ? 27.178 -31.158 4.856 1.00 19.82 128 SER B C 1
ATOM 2981 O O . SER B 1 132 ? 26.945 -31.830 3.883 1.00 20.58 128 SER B O 1
ATOM 2984 N N . GLN B 1 133 ? 26.327 -31.059 5.869 1.00 20.64 129 GLN B N 1
ATOM 2985 C CA . GLN B 1 133 ? 25.080 -31.786 5.900 1.00 21.61 129 GLN B CA 1
ATOM 2986 C C . GLN B 1 133 ? 24.218 -31.414 4.729 1.00 23.41 129 GLN B C 1
ATOM 2987 O O . GLN B 1 133 ? 23.562 -32.267 4.103 1.00 25.04 129 GLN B O 1
ATOM 2993 N N . SER B 1 134 ? 24.181 -30.129 4.442 1.00 23.69 130 SER B N 1
ATOM 2994 C CA . SER B 1 134 ? 23.283 -29.660 3.412 1.00 25.01 130 SER B CA 1
ATOM 2995 C C . SER B 1 134 ? 23.796 -30.065 2.024 1.00 25.54 130 SER B C 1
ATOM 2996 O O . SER B 1 134 ? 22.996 -30.350 1.131 1.00 26.91 130 SER B O 1
ATOM 2999 N N . CYS B 1 135 ? 25.119 -30.120 1.857 1.00 24.74 131 CYS B N 1
ATOM 3000 C CA . CYS B 1 135 ? 25.716 -30.550 0.594 1.00 24.93 131 CYS B CA 1
ATOM 3001 C C . CYS B 1 135 ? 25.573 -32.056 0.318 1.00 25.42 131 CYS B C 1
ATOM 3002 O O . CYS B 1 135 ? 25.391 -32.463 -0.836 1.00 26.04 131 CYS B O 1
ATOM 3005 N N . ILE B 1 136 ? 25.634 -32.875 1.369 1.00 24.64 132 ILE B N 1
ATOM 3006 C CA . ILE B 1 136 ? 25.780 -34.315 1.210 1.00 24.98 132 ILE B CA 1
ATOM 3007 C C . ILE B 1 136 ? 24.782 -34.987 0.237 1.00 27.19 132 ILE B C 1
ATOM 3008 O O . ILE B 1 136 ? 25.218 -35.740 -0.631 1.00 28.17 132 ILE B O 1
ATOM 3013 N N . PRO B 1 137 ? 23.478 -34.688 0.337 1.00 27.91 133 PRO B N 1
ATOM 3014 C CA . PRO B 1 137 ? 22.526 -35.328 -0.584 1.00 29.86 133 PRO B CA 1
ATOM 3015 C C . PRO B 1 137 ? 22.784 -35.039 -2.075 1.00 31.20 133 PRO B C 1
ATOM 3016 O O . PRO B 1 137 ? 22.495 -35.875 -2.947 1.00 31.96 133 PRO B O 1
ATOM 3020 N N . HIS B 1 138 ? 23.337 -33.868 -2.359 1.00 31.16 134 HIS B N 1
ATOM 3021 C CA . HIS B 1 138 ? 23.555 -33.461 -3.731 1.00 32.17 134 HIS B CA 1
ATOM 3022 C C . HIS B 1 138 ? 24.907 -33.956 -4.253 1.00 32.48 134 HIS B C 1
ATOM 3023 O O . HIS B 1 138 ? 25.243 -33.701 -5.406 1.00 33.59 134 HIS B O 1
ATOM 3030 N N . MET B 1 139 ? 25.646 -34.699 -3.423 1.00 31.90 135 MET B N 1
ATOM 3031 C CA . MET B 1 139 ? 26.944 -35.228 -3.802 1.00 32.02 135 MET B CA 1
ATOM 3032 C C . MET B 1 139 ? 26.931 -36.731 -4.034 1.00 33.35 135 MET B C 1
ATOM 3033 O O . MET B 1 139 ? 27.804 -37.256 -4.699 1.00 33.86 135 MET B O 1
ATOM 3038 N N . LYS B 1 140 ? 25.954 -37.422 -3.475 1.00 34.96 136 LYS B N 1
ATOM 3039 C CA . LYS B 1 140 ? 25.862 -38.878 -3.574 1.00 36.64 136 LYS B CA 1
ATOM 3040 C C . LYS B 1 140 ? 25.949 -39.460 -4.996 1.00 39.03 136 LYS B C 1
ATOM 3041 O O . LYS B 1 140 ? 26.592 -40.498 -5.229 1.00 39.78 136 LYS B O 1
ATOM 3047 N N . GLY B 1 141 ? 25.315 -38.824 -5.963 1.00 40.54 137 GLY B N 1
ATOM 3048 C CA . GLY B 1 141 ? 25.358 -39.425 -7.310 1.00 42.83 137 GLY B CA 1
ATOM 3049 C C . GLY B 1 141 ? 26.704 -39.359 -8.049 1.00 42.53 137 GLY B C 1
ATOM 3050 O O . GLY B 1 141 ? 26.892 -40.029 -9.061 1.00 43.25 137 GLY B O 1
ATOM 3051 N N . ARG B 1 142 ? 27.640 -38.548 -7.556 1.00 40.70 138 ARG B N 1
ATOM 3052 C CA . ARG B 1 142 ? 28.641 -37.952 -8.447 1.00 40.37 138 ARG B CA 1
ATOM 3053 C C . ARG B 1 142 ? 29.831 -38.866 -8.675 1.00 39.78 138 ARG B C 1
ATOM 3054 O O . ARG B 1 142 ? 29.954 -39.896 -8.004 1.00 38.96 138 ARG B O 1
ATOM 3062 N N . ASP B 1 143 ? 30.705 -38.470 -9.605 1.00 39.43 139 ASP B N 1
ATOM 3063 C CA . ASP B 1 143 ? 31.795 -39.334 -10.050 1.00 40.25 139 ASP B CA 1
ATOM 3064 C C . ASP B 1 143 ? 32.821 -39.572 -8.953 1.00 38.46 139 ASP B C 1
ATOM 3065 O O . ASP B 1 143 ? 33.228 -40.717 -8.712 1.00 39.66 139 ASP B O 1
ATOM 3070 N N . ASN B 1 144 ? 33.209 -38.513 -8.265 1.00 35.82 140 ASN B N 1
ATOM 3071 C CA . ASN B 1 144 ? 34.296 -38.600 -7.318 1.00 34.03 140 ASN B CA 1
ATOM 3072 C C . ASN B 1 144 ? 34.188 -37.516 -6.208 1.00 30.55 140 ASN B C 1
ATOM 3073 O O . ASN B 1 144 ? 35.061 -36.696 -6.051 1.00 28.88 140 ASN B O 1
ATOM 3078 N N . PRO B 1 145 ? 33.104 -37.532 -5.429 1.00 28.52 141 PRO B N 1
ATOM 3079 C CA . PRO B 1 145 ? 32.791 -36.409 -4.530 1.00 26.76 141 PRO B CA 1
ATOM 3080 C C . PRO B 1 145 ? 33.703 -36.270 -3.308 1.00 24.84 141 PRO B C 1
ATOM 3081 O O . PRO B 1 145 ? 34.053 -37.274 -2.685 1.00 24.45 141 PRO B O 1
ATOM 3085 N N . HIS B 1 146 ? 34.040 -35.027 -2.962 1.00 22.78 142 HIS B N 1
ATOM 3086 C CA . HIS B 1 146 ? 34.978 -34.733 -1.891 1.00 21.38 142 HIS B CA 1
ATOM 3087 C C . HIS B 1 146 ? 34.469 -33.650 -0.980 1.00 20.18 142 HIS B C 1
ATOM 3088 O O . HIS B 1 146 ? 34.084 -32.585 -1.450 1.00 19.87 142 HIS B O 1
ATOM 3095 N N . ILE B 1 147 ? 34.509 -33.899 0.325 1.00 18.89 143 ILE B N 1
ATOM 3096 C CA . ILE B 1 147 ? 34.416 -32.811 1.276 1.00 17.46 143 ILE B CA 1
ATOM 3097 C C . ILE B 1 147 ? 35.815 -32.531 1.800 1.00 17.48 143 ILE B C 1
ATOM 3098 O O . ILE B 1 147 ? 36.517 -33.446 2.176 1.00 17.96 143 ILE B O 1
ATOM 3103 N N . LEU B 1 148 ? 36.211 -31.268 1.833 1.00 17.41 144 LEU B N 1
ATOM 3104 C CA . LEU B 1 148 ? 37.547 -30.897 2.295 1.00 17.23 144 LEU B CA 1
ATOM 3105 C C . LEU B 1 148 ? 37.412 -29.748 3.264 1.00 16.84 144 LEU B C 1
ATOM 3106 O O . LEU B 1 148 ? 36.792 -28.718 2.938 1.00 17.46 144 LEU B O 1
ATOM 3111 N N . THR B 1 149 ? 38.010 -29.916 4.442 1.00 16.17 145 THR B N 1
ATOM 3112 C CA . THR B 1 149 ? 37.782 -29.023 5.561 1.00 15.58 145 THR B CA 1
ATOM 3113 C C . THR B 1 149 ? 39.123 -28.495 5.986 1.00 15.05 145 THR B C 1
ATOM 3114 O O . THR B 1 149 ? 40.080 -29.231 6.104 1.00 15.31 145 THR B O 1
ATOM 3118 N N . LEU B 1 150 ? 39.188 -27.193 6.162 1.00 15.66 146 LEU B N 1
ATOM 3119 C CA . LEU B 1 150 ? 40.450 -26.492 6.334 1.00 15.27 146 LEU B CA 1
ATOM 3120 C C . LEU B 1 150 ? 40.713 -26.351 7.825 1.00 14.63 146 LEU B C 1
ATOM 3121 O O . LEU B 1 150 ? 40.353 -25.329 8.457 1.00 14.52 146 LEU B O 1
ATOM 3126 N N . SER B 1 151 ? 41.321 -27.408 8.385 1.00 14.18 147 SER B N 1
ATOM 3127 C CA . SER B 1 151 ? 41.474 -27.545 9.834 1.00 13.73 147 SER B CA 1
ATOM 3128 C C . SER B 1 151 ? 42.606 -28.510 10.108 1.00 14.60 147 SER B C 1
ATOM 3129 O O . SER B 1 151 ? 43.040 -29.203 9.201 1.00 15.25 147 SER B O 1
ATOM 3132 N N . PRO B 1 152 ? 43.099 -28.556 11.358 1.00 14.94 148 PRO B N 1
ATOM 3133 C CA . PRO B 1 152 ? 44.361 -29.216 11.629 1.00 15.07 148 PRO B CA 1
ATOM 3134 C C . PRO B 1 152 ? 44.189 -30.627 12.128 1.00 15.40 148 PRO B C 1
ATOM 3135 O O . PRO B 1 152 ? 43.091 -30.990 12.551 1.00 16.14 148 PRO B O 1
ATOM 3139 N N . PRO B 1 153 ? 45.264 -31.414 12.113 1.00 15.43 149 PRO B N 1
ATOM 3140 C CA . PRO B 1 153 ? 45.268 -32.703 12.819 1.00 15.83 149 PRO B CA 1
ATOM 3141 C C . PRO B 1 153 ? 45.044 -32.492 14.294 1.00 15.05 149 PRO B C 1
ATOM 3142 O O . PRO B 1 153 ? 45.430 -31.435 14.827 1.00 14.13 149 PRO B O 1
ATOM 3146 N N . ILE B 1 154 ? 44.430 -33.495 14.917 1.00 14.86 150 ILE B N 1
ATOM 3147 C CA . ILE B 1 154 ? 44.120 -33.500 16.320 1.00 14.89 150 ILE B CA 1
ATOM 3148 C C . ILE B 1 154 ? 45.391 -33.931 17.014 1.00 17.05 150 ILE B C 1
ATOM 3149 O O . ILE B 1 154 ? 45.807 -35.088 16.920 1.00 17.64 150 ILE B O 1
ATOM 3154 N N . ARG B 1 155 ? 45.993 -32.975 17.716 1.00 18.79 151 ARG B N 1
ATOM 3155 C CA . ARG B 1 155 ? 47.198 -33.180 18.514 1.00 20.60 151 ARG B CA 1
ATOM 3156 C C . ARG B 1 155 ? 46.811 -33.034 19.995 1.00 20.85 151 ARG B C 1
ATOM 3157 O O . ARG B 1 155 ? 46.268 -32.008 20.401 1.00 19.61 151 ARG B O 1
ATOM 3165 N N . LEU B 1 156 ? 47.109 -34.058 20.787 1.00 22.01 152 LEU B N 1
ATOM 3166 C CA . LEU B 1 156 ? 46.589 -34.180 22.149 1.00 22.84 152 LEU B CA 1
ATOM 3167 C C . LEU B 1 156 ? 47.620 -33.962 23.243 1.00 24.76 152 LEU B C 1
ATOM 3168 O O . LEU B 1 156 ? 47.270 -33.977 24.438 1.00 25.37 152 LEU B O 1
ATOM 3173 N N . GLU B 1 157 ? 48.878 -33.781 22.844 1.00 26.18 153 GLU B N 1
ATOM 3174 C CA . GLU B 1 157 ? 49.922 -33.421 23.786 1.00 28.35 153 GLU B CA 1
ATOM 3175 C C . GLU B 1 157 ? 49.572 -32.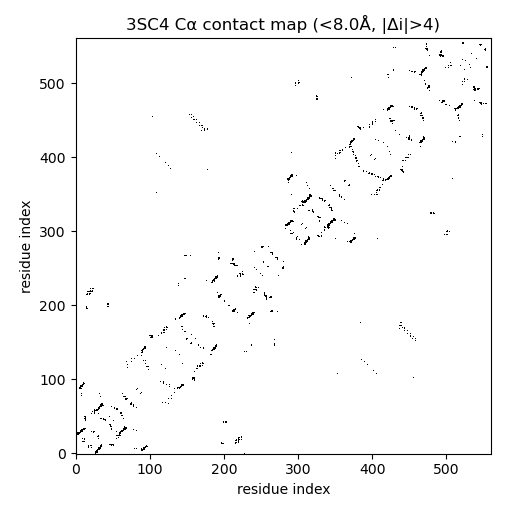032 24.358 1.00 27.84 153 GLU B C 1
ATOM 3176 O O . GLU B 1 157 ? 49.028 -31.175 23.654 1.00 26.20 153 GLU B O 1
ATOM 3182 N N . PRO B 1 158 ? 49.830 -31.833 25.655 1.00 28.86 154 PRO B N 1
ATOM 3183 C CA . PRO B 1 158 ? 49.466 -30.592 26.361 1.00 28.72 154 PRO B CA 1
ATOM 3184 C C . PRO B 1 158 ? 49.780 -29.275 25.647 1.00 28.03 154 PRO B C 1
ATOM 3185 O O . PRO B 1 158 ? 48.955 -28.364 25.659 1.00 26.95 154 PRO B O 1
ATOM 3189 N N . LYS B 1 159 ? 50.948 -29.172 25.025 1.00 28.56 155 LYS B N 1
ATOM 3190 C CA . LYS B 1 159 ? 51.332 -27.912 24.388 1.00 28.76 155 LYS B CA 1
ATOM 3191 C C . LYS B 1 159 ? 50.320 -27.496 23.322 1.00 26.28 155 LYS B C 1
ATOM 3192 O O . LYS B 1 159 ? 50.136 -26.309 23.083 1.00 26.10 155 LYS B O 1
ATOM 3198 N N . TRP B 1 160 ? 49.645 -28.464 22.714 1.00 24.40 156 TRP B N 1
ATOM 3199 C CA . TRP B 1 160 ? 48.737 -28.186 21.599 1.00 22.74 156 TRP B CA 1
ATOM 3200 C C . TRP B 1 160 ? 47.307 -27.888 22.020 1.00 22.12 156 TRP B C 1
ATOM 3201 O O . TRP B 1 160 ? 46.502 -27.532 21.180 1.00 20.75 156 TRP B O 1
ATOM 3212 N N . LEU B 1 161 ? 46.989 -28.040 23.303 1.00 22.61 157 LEU B N 1
ATOM 3213 C CA . LEU B 1 161 ? 45.621 -27.913 23.765 1.00 23.16 157 LEU B CA 1
ATOM 3214 C C . LEU B 1 161 ? 45.325 -26.483 24.216 1.00 23.99 157 LEU B C 1
ATOM 3215 O O . LEU B 1 161 ? 44.707 -26.254 25.214 1.00 25.13 157 LEU B O 1
ATOM 3220 N N . ARG B 1 162 ? 45.685 -25.534 23.387 1.00 25.60 158 ARG B N 1
ATOM 3221 C CA . ARG B 1 162 ? 45.829 -24.143 23.775 1.00 27.33 158 ARG B CA 1
ATOM 3222 C C . ARG B 1 162 ? 45.891 -23.362 22.458 1.00 26.77 158 ARG B C 1
ATOM 3223 O O . ARG B 1 162 ? 46.452 -23.874 21.477 1.00 29.33 158 ARG B O 1
ATOM 3231 N N . PRO B 1 163 ? 45.284 -22.169 22.381 1.00 24.82 159 PRO B N 1
ATOM 3232 C CA . PRO B 1 163 ? 44.368 -21.602 23.357 1.00 23.06 159 PRO B CA 1
ATOM 3233 C C . PRO B 1 163 ? 43.030 -22.251 23.160 1.00 20.55 159 PRO B C 1
ATOM 3234 O O . PRO B 1 163 ? 42.684 -22.620 22.066 1.00 19.21 159 PRO B O 1
ATOM 3238 N N . THR B 1 164 ? 42.275 -22.352 24.230 1.00 20.01 160 THR B N 1
ATOM 3239 C CA . THR B 1 164 ? 41.135 -23.265 24.318 1.00 18.96 160 THR B CA 1
ATOM 3240 C C . THR B 1 164 ? 39.979 -22.976 23.358 1.00 17.27 160 THR B C 1
ATOM 3241 O O . THR B 1 164 ? 39.562 -23.838 22.618 1.00 16.99 160 THR B O 1
ATOM 3245 N N . PRO B 1 165 ? 39.483 -21.754 23.336 1.00 16.48 161 PRO B N 1
ATOM 3246 C CA . PRO B 1 165 ? 38.377 -21.479 22.417 1.00 15.72 161 PRO B CA 1
ATOM 3247 C C . PRO B 1 165 ? 38.682 -21.830 20.974 1.00 14.76 161 PRO B C 1
ATOM 3248 O O . PRO B 1 165 ? 37.903 -22.521 20.306 1.00 15.89 161 PRO B O 1
ATOM 3252 N N . TYR B 1 166 ? 39.798 -21.345 20.476 1.00 14.48 162 TYR B N 1
ATOM 3253 C CA . TYR B 1 166 ? 40.180 -21.574 19.087 1.00 13.80 162 TYR B CA 1
ATOM 3254 C C . TYR B 1 166 ? 40.514 -23.036 18.833 1.00 12.88 162 TYR B C 1
ATOM 3255 O O . TYR B 1 166 ? 40.111 -23.575 17.826 1.00 11.82 162 TYR B O 1
ATOM 3264 N N . MET B 1 167 ? 41.244 -23.678 19.743 1.00 13.65 163 MET B N 1
ATOM 3265 C CA . MET B 1 167 ? 41.544 -25.102 19.595 1.00 13.51 163 MET B CA 1
ATOM 3266 C C . MET B 1 167 ? 40.256 -25.896 19.547 1.00 13.79 163 MET B C 1
ATOM 3267 O O . MET B 1 167 ? 40.119 -26.809 18.743 1.00 14.16 163 MET B O 1
ATOM 3272 N N . MET B 1 168 ? 39.304 -25.553 20.405 1.00 13.89 164 MET B N 1
ATOM 3273 C CA . MET B 1 168 ? 38.007 -26.259 20.393 1.00 14.52 164 MET B CA 1
ATOM 3274 C C . MET B 1 168 ? 37.314 -26.161 19.026 1.00 14.09 164 MET B C 1
ATOM 3275 O O . MET B 1 168 ? 36.736 -27.140 18.529 1.00 14.72 164 MET B O 1
ATOM 3280 N N . ALA B 1 169 ? 37.314 -24.957 18.476 1.00 13.78 165 ALA B N 1
ATOM 3281 C CA . ALA B 1 169 ? 36.654 -24.690 17.223 1.00 13.40 165 ALA B CA 1
ATOM 3282 C C . ALA B 1 169 ? 37.384 -25.418 16.102 1.00 13.33 165 ALA B C 1
ATOM 3283 O O . ALA B 1 169 ? 36.752 -26.127 15.308 1.00 13.72 165 ALA B O 1
ATOM 3285 N N . LYS B 1 170 ? 38.705 -25.290 16.040 1.00 12.81 166 LYS B N 1
ATOM 3286 C CA . LYS B 1 170 ? 39.428 -25.908 14.932 1.00 13.26 166 LYS B CA 1
ATOM 3287 C C . LYS B 1 170 ? 39.402 -27.421 15.045 1.00 13.03 166 LYS B C 1
ATOM 3288 O O . LYS B 1 170 ? 39.192 -28.084 14.050 1.00 14.05 166 LYS B O 1
ATOM 3294 N N . TYR B 1 171 ? 39.635 -27.979 16.225 1.00 12.83 167 TYR B N 1
ATOM 3295 C CA . TYR B 1 171 ? 39.547 -29.422 16.384 1.00 13.00 167 TYR B CA 1
ATOM 3296 C C . TYR B 1 171 ? 38.120 -29.936 16.114 1.00 13.03 167 TYR B C 1
ATOM 3297 O O . TYR B 1 171 ? 37.925 -31.029 15.566 1.00 13.00 167 TYR B O 1
ATOM 3306 N N . GLY B 1 172 ? 37.122 -29.149 16.515 1.00 13.01 168 GLY B N 1
ATOM 3307 C CA . GLY B 1 172 ? 35.722 -29.470 16.246 1.00 13.06 168 GLY B CA 1
ATOM 3308 C C . GLY B 1 172 ? 35.429 -29.628 14.767 1.00 13.27 168 GLY B C 1
ATOM 3309 O O . GLY B 1 172 ? 34.736 -30.561 14.375 1.00 13.33 168 GLY B O 1
ATOM 3310 N N . MET B 1 173 ? 35.994 -28.730 13.941 1.00 14.21 169 MET B N 1
ATOM 3311 C CA . MET B 1 173 ? 35.912 -28.827 12.461 1.00 13.86 169 MET B CA 1
ATOM 3312 C C . MET B 1 173 ? 36.528 -30.119 11.988 1.00 13.83 169 MET B C 1
ATOM 3313 O O . MET B 1 173 ? 35.950 -30.824 11.182 1.00 14.69 169 MET B O 1
ATOM 3318 N N . THR B 1 174 ? 37.728 -30.409 12.452 1.00 13.71 170 THR B N 1
ATOM 3319 C CA . THR B 1 174 ? 38.404 -31.648 12.059 1.00 13.78 170 THR B CA 1
ATOM 3320 C C . THR B 1 174 ? 37.584 -32.868 12.486 1.00 14.04 170 THR B C 1
ATOM 3321 O O . THR B 1 174 ? 37.317 -33.768 11.695 1.00 15.50 170 THR B O 1
ATOM 3325 N N . LEU B 1 175 ? 37.101 -32.887 13.714 1.00 14.27 171 LEU B N 1
ATOM 3326 C CA . LEU B 1 175 ? 36.280 -34.028 14.164 1.00 14.21 171 LEU B CA 1
ATOM 3327 C C . LEU B 1 175 ? 35.020 -34.219 13.310 1.00 14.83 171 LEU B C 1
ATOM 3328 O O . LEU B 1 175 ? 34.606 -35.351 13.015 1.00 14.31 171 LEU B O 1
ATOM 3333 N N . CYS B 1 176 ? 34.414 -33.112 12.898 1.00 15.10 172 CYS B N 1
ATOM 3334 C CA . CYS B 1 176 ? 33.284 -33.204 12.004 1.00 15.98 172 CYS B CA 1
ATOM 3335 C C . CYS B 1 176 ? 33.704 -33.916 10.711 1.00 17.02 172 CYS B C 1
ATOM 3336 O O . CYS B 1 176 ? 33.035 -34.856 10.254 1.00 18.72 172 CYS B O 1
ATOM 3339 N N . ALA B 1 177 ? 34.832 -33.503 10.158 1.00 16.48 173 ALA B N 1
ATOM 3340 C CA . ALA B 1 177 ? 35.293 -34.001 8.897 1.00 16.89 173 ALA B CA 1
ATOM 3341 C C . ALA B 1 177 ? 35.623 -35.480 8.981 1.00 18.05 173 ALA B C 1
ATOM 3342 O O . ALA B 1 177 ? 35.339 -36.235 8.033 1.00 18.48 173 ALA B O 1
ATOM 3344 N N . LEU B 1 178 ? 36.261 -35.882 10.083 1.00 17.94 174 LEU B N 1
ATOM 3345 C CA . LEU B 1 178 ? 36.615 -37.283 10.282 1.00 18.56 174 LEU B CA 1
ATOM 3346 C C . LEU B 1 178 ? 35.401 -38.154 10.577 1.00 18.60 174 LEU B C 1
ATOM 3347 O O . LEU B 1 178 ? 35.345 -39.310 10.191 1.00 19.88 174 LEU B O 1
ATOM 3352 N N . GLY B 1 179 ? 34.433 -37.615 11.279 1.00 18.52 175 GLY B N 1
ATOM 3353 C CA . GLY B 1 179 ? 33.211 -38.356 11.527 1.00 19.56 175 GLY B CA 1
ATOM 3354 C C . GLY B 1 179 ? 32.460 -38.599 10.232 1.00 20.60 175 GLY B C 1
ATOM 3355 O O . GLY B 1 179 ? 32.072 -39.728 9.935 1.00 21.22 175 GLY B O 1
ATOM 3356 N N . ILE B 1 180 ? 32.261 -37.525 9.466 1.00 20.57 176 ILE B N 1
ATOM 3357 C CA . ILE B 1 180 ? 31.656 -37.613 8.155 1.00 21.06 176 ILE B CA 1
ATOM 3358 C C . ILE B 1 180 ? 32.370 -38.644 7.282 1.00 21.17 176 ILE B C 1
ATOM 3359 O O . ILE B 1 180 ? 31.733 -39.347 6.544 1.00 21.53 176 ILE B O 1
ATOM 3364 N N . ALA B 1 181 ? 33.691 -38.721 7.357 1.00 20.76 177 ALA B N 1
ATOM 3365 C CA . ALA B 1 181 ? 34.415 -39.683 6.530 1.00 21.75 177 ALA B CA 1
ATOM 3366 C C . ALA B 1 181 ? 33.903 -41.092 6.836 1.00 22.95 177 ALA B C 1
ATOM 3367 O O . ALA B 1 181 ? 33.629 -41.854 5.907 1.00 24.32 177 ALA B O 1
ATOM 3369 N N . GLU B 1 182 ? 33.717 -41.415 8.120 1.00 22.60 178 GLU B N 1
ATOM 3370 C CA . GLU B 1 182 ? 33.158 -42.715 8.485 1.00 23.53 178 GLU B CA 1
ATOM 3371 C C . GLU B 1 182 ? 31.698 -42.905 8.071 1.00 23.68 178 GLU B C 1
ATOM 3372 O O . GLU B 1 182 ? 31.333 -43.975 7.532 1.00 24.38 178 GLU B O 1
ATOM 3378 N N . GLU B 1 183 ? 30.874 -41.885 8.307 1.00 22.63 179 GLU B N 1
ATOM 3379 C CA . GLU B 1 183 ? 29.424 -42.015 8.117 1.00 22.52 179 GLU B CA 1
ATOM 3380 C C . GLU B 1 183 ? 29.033 -42.011 6.643 1.00 23.95 179 GLU B C 1
ATOM 3381 O O . GLU B 1 183 ? 27.984 -42.558 6.295 1.00 25.05 179 GLU B O 1
ATOM 3387 N N . LEU B 1 184 ? 29.885 -41.454 5.781 1.00 24.03 180 LEU B N 1
ATOM 3388 C CA . LEU B 1 184 ? 29.632 -41.421 4.351 1.00 25.39 180 LEU B CA 1
ATOM 3389 C C . LEU B 1 184 ? 30.524 -42.367 3.530 1.00 27.16 180 LEU B C 1
ATOM 3390 O O . LEU B 1 184 ? 30.519 -42.346 2.290 1.00 27.62 180 LEU B O 1
ATOM 3395 N N . ARG B 1 185 ? 31.274 -43.217 4.216 1.00 28.84 181 ARG B N 1
ATOM 3396 C CA . ARG B 1 185 ? 32.159 -44.177 3.558 1.00 30.74 181 ARG B CA 1
ATOM 3397 C C . ARG B 1 185 ? 31.380 -45.074 2.574 1.00 32.51 181 ARG B C 1
ATOM 3398 O O . ARG B 1 185 ? 31.799 -45.247 1.442 1.00 33.42 181 ARG B O 1
ATOM 3406 N N . ASP B 1 186 ? 30.237 -45.609 2.997 1.00 33.61 182 ASP B N 1
ATOM 3407 C CA . ASP B 1 186 ? 29.399 -46.453 2.126 1.00 35.16 182 ASP B CA 1
ATOM 3408 C C . ASP B 1 186 ? 28.823 -45.692 0.940 1.00 35.23 182 ASP B C 1
ATOM 3409 O O . ASP B 1 186 ? 28.672 -46.268 -0.163 1.00 36.64 182 ASP B O 1
ATOM 3414 N N . ALA B 1 187 ? 28.489 -44.418 1.156 1.00 33.42 183 ALA B N 1
ATOM 3415 C CA . ALA B 1 187 ? 27.991 -43.570 0.068 1.00 33.36 183 ALA B CA 1
ATOM 3416 C C . ALA B 1 187 ? 29.132 -43.145 -0.881 1.00 32.85 183 ALA B C 1
ATOM 3417 O O . ALA B 1 187 ? 28.886 -42.649 -1.967 1.00 33.78 183 ALA B O 1
ATOM 3419 N N . GLY B 1 188 ? 30.381 -43.325 -0.463 1.00 31.92 184 GLY B N 1
ATOM 3420 C CA . GLY B 1 188 ? 31.534 -42.972 -1.311 1.00 31.26 184 GLY B CA 1
ATOM 3421 C C . GLY B 1 188 ? 31.855 -41.482 -1.434 1.00 29.53 184 GLY B C 1
ATOM 3422 O O . GLY B 1 188 ? 32.363 -41.044 -2.459 1.00 29.87 184 GLY B O 1
ATOM 3423 N N . ILE B 1 189 ? 31.580 -40.696 -0.395 1.00 27.65 185 ILE B N 1
ATOM 3424 C CA . ILE B 1 189 ? 32.015 -39.298 -0.368 1.00 25.77 185 ILE B CA 1
ATOM 3425 C C . ILE B 1 189 ? 33.265 -39.182 0.494 1.00 24.48 185 ILE B C 1
ATOM 3426 O O . ILE B 1 189 ? 33.238 -39.537 1.669 1.00 24.30 185 ILE B O 1
ATOM 3431 N N . ALA B 1 190 ? 34.352 -38.690 -0.095 1.00 23.16 186 ALA B N 1
ATOM 3432 C CA . ALA B 1 190 ? 35.586 -38.454 0.635 1.00 21.84 186 ALA B CA 1
ATOM 3433 C C . ALA B 1 190 ? 35.350 -37.303 1.579 1.00 20.42 186 ALA B C 1
ATOM 3434 O O . ALA B 1 190 ? 34.614 -36.394 1.230 1.00 20.52 186 ALA B O 1
ATOM 3436 N N . SER B 1 191 ? 35.946 -37.366 2.774 1.00 19.39 187 SER B N 1
ATOM 3437 C CA . SER B 1 191 ? 36.038 -36.217 3.672 1.00 18.27 187 SER B CA 1
ATOM 3438 C C . SER B 1 191 ? 37.402 -36.201 4.328 1.00 17.81 187 SER B C 1
ATOM 3439 O O . SER B 1 191 ? 37.763 -37.123 5.064 1.00 18.04 187 SER B O 1
ATOM 3442 N N . ASN B 1 192 ? 38.151 -35.142 4.074 1.00 17.46 188 ASN B N 1
ATOM 3443 C CA . ASN B 1 192 ? 39.514 -35.003 4.583 1.00 17.75 188 ASN B CA 1
ATOM 3444 C C . ASN B 1 192 ? 39.707 -33.613 5.186 1.00 16.80 188 ASN B C 1
ATOM 3445 O O . ASN B 1 192 ? 38.926 -32.698 4.931 1.00 16.70 188 ASN B O 1
ATOM 3450 N N . THR B 1 193 ? 40.755 -33.447 5.974 1.00 16.64 189 THR B N 1
ATOM 3451 C CA . THR B 1 193 ? 41.133 -32.100 6.399 1.00 16.32 189 THR B CA 1
ATOM 3452 C C . THR B 1 193 ? 42.483 -31.749 5.798 1.00 16.43 189 THR B C 1
ATOM 3453 O O . THR B 1 193 ? 43.280 -32.635 5.476 1.00 16.80 189 THR B O 1
ATOM 3457 N N . LEU B 1 194 ? 42.752 -30.450 5.691 1.00 16.11 190 LEU B N 1
ATOM 3458 C CA . LEU B 1 194 ? 43.985 -29.968 5.064 1.00 16.06 190 LEU B CA 1
ATOM 3459 C C . LEU B 1 194 ? 44.434 -28.709 5.746 1.00 15.89 190 LEU B C 1
ATOM 3460 O O . LEU B 1 194 ? 43.627 -27.769 5.893 1.00 16.17 190 LEU B O 1
ATOM 3465 N N . TRP B 1 195 ? 45.719 -28.673 6.111 1.00 16.00 191 TRP B N 1
ATOM 3466 C CA . TRP B 1 195 ? 46.297 -27.630 6.964 1.00 16.07 191 TRP B CA 1
ATOM 3467 C C . TRP B 1 195 ? 47.747 -27.326 6.523 1.00 17.19 191 TRP B C 1
ATOM 3468 O O . TRP B 1 195 ? 48.492 -28.242 6.183 1.00 18.34 191 TRP B O 1
ATOM 3479 N N . PRO B 1 196 ? 48.163 -26.055 6.532 1.00 17.15 192 PRO B N 1
ATOM 3480 C CA . PRO B 1 196 ? 49.487 -25.723 6.049 1.00 17.51 192 PRO B CA 1
ATOM 3481 C C . PRO B 1 196 ? 50.519 -25.744 7.174 1.00 17.94 192 PRO B C 1
ATOM 3482 O O . PRO B 1 196 ? 50.189 -25.497 8.319 1.00 18.18 192 PRO B O 1
ATOM 3486 N N . ARG B 1 197 ? 51.771 -26.007 6.852 1.00 18.54 193 ARG B N 1
ATOM 3487 C CA . ARG B 1 197 ? 52.787 -26.137 7.888 1.00 18.91 193 ARG B CA 1
ATOM 3488 C C . ARG B 1 197 ? 53.295 -24.803 8.385 1.00 18.86 193 ARG B C 1
ATOM 3489 O O . ARG B 1 197 ? 53.845 -24.730 9.484 1.00 19.43 193 ARG B O 1
ATOM 3497 N N . THR B 1 198 ? 53.182 -23.767 7.563 1.00 18.77 194 THR B N 1
ATOM 3498 C CA . THR B 1 198 ? 53.655 -22.449 7.938 1.00 19.09 194 THR B CA 1
ATOM 3499 C C . THR B 1 198 ? 52.472 -21.511 7.985 1.00 19.12 194 THR B C 1
ATOM 3500 O O . THR B 1 198 ? 51.383 -21.868 7.543 1.00 19.70 194 THR B O 1
ATOM 3504 N N . THR B 1 199 ? 52.670 -20.300 8.485 1.00 19.93 195 THR B N 1
ATOM 3505 C CA . THR B 1 199 ? 51.644 -19.274 8.345 1.00 20.45 195 THR B CA 1
ATOM 3506 C C . THR B 1 199 ? 51.588 -18.937 6.873 1.00 20.96 195 THR B C 1
ATOM 3507 O O . THR B 1 199 ? 52.598 -19.002 6.200 1.00 21.50 195 THR B O 1
ATOM 3511 N N . VAL B 1 200 ? 50.403 -18.586 6.395 1.00 21.42 196 VAL B N 1
ATOM 3512 C CA . VAL B 1 200 ? 50.194 -18.160 5.015 1.00 21.83 196 VAL B CA 1
ATOM 3513 C C . VAL B 1 200 ? 49.892 -16.678 4.954 1.00 21.83 196 VAL B C 1
ATOM 3514 O O . VAL B 1 200 ? 48.924 -16.221 5.551 1.00 22.09 196 VAL B O 1
ATOM 3518 N N . ALA B 1 201 ? 50.722 -15.935 4.232 1.00 22.68 197 ALA B N 1
ATOM 3519 C CA . ALA B 1 201 ? 50.568 -14.481 4.102 1.00 22.43 197 ALA B CA 1
ATOM 3520 C C . ALA B 1 201 ? 49.595 -14.186 2.963 1.00 22.28 197 ALA B C 1
ATOM 3521 O O . ALA B 1 201 ? 49.760 -14.666 1.859 1.00 23.08 197 ALA B O 1
ATOM 3523 N N . THR B 1 202 ? 48.560 -13.422 3.245 1.00 22.00 198 THR B N 1
ATOM 3524 C CA . THR B 1 202 ? 47.564 -13.088 2.248 1.00 21.98 198 THR B CA 1
ATOM 3525 C C . THR B 1 202 ? 47.583 -11.583 2.108 1.00 22.55 198 THR B C 1
ATOM 3526 O O . THR B 1 202 ? 48.215 -10.894 2.903 1.00 23.21 198 THR B O 1
ATOM 3530 N N . ALA B 1 203 ? 46.913 -11.067 1.091 1.00 23.14 199 ALA B N 1
ATOM 3531 C CA . ALA B 1 203 ? 46.822 -9.616 0.898 1.00 23.63 199 ALA B CA 1
ATOM 3532 C C . ALA B 1 203 ? 46.250 -8.925 2.166 1.00 23.36 199 ALA B C 1
ATOM 3533 O O . ALA B 1 203 ? 46.685 -7.846 2.546 1.00 24.51 199 ALA B O 1
ATOM 3535 N N . ALA B 1 204 ? 45.282 -9.545 2.818 1.00 22.28 200 ALA B N 1
ATOM 3536 C CA . ALA B 1 204 ? 44.752 -8.976 4.047 1.00 22.26 200 ALA B CA 1
ATOM 3537 C C . ALA B 1 204 ? 45.856 -8.637 5.057 1.00 22.67 200 ALA B C 1
ATOM 3538 O O . ALA B 1 204 ? 45.734 -7.645 5.777 1.00 23.55 200 ALA B O 1
ATOM 3540 N N . VAL B 1 205 ? 46.908 -9.458 5.137 1.00 22.10 201 VAL B N 1
ATOM 3541 C CA . VAL B 1 205 ? 47.991 -9.202 6.093 1.00 22.09 201 VAL B CA 1
ATOM 3542 C C . VAL B 1 205 ? 48.708 -7.914 5.722 1.00 23.25 201 VAL B C 1
ATOM 3543 O O . VAL B 1 205 ? 48.988 -7.091 6.579 1.00 24.07 201 VAL B O 1
ATOM 3547 N N . GLN B 1 206 ? 49.013 -7.738 4.450 1.00 24.34 202 GLN B N 1
ATOM 3548 C CA . GLN B 1 206 ? 49.674 -6.519 4.000 1.00 26.54 202 GLN B CA 1
ATOM 3549 C C . GLN B 1 206 ? 48.839 -5.280 4.348 1.00 26.03 202 GLN B C 1
ATOM 3550 O O . GLN B 1 206 ? 49.327 -4.299 4.890 1.00 25.66 202 GLN B O 1
ATOM 3556 N N . ASN B 1 207 ? 47.567 -5.349 4.017 1.00 25.77 203 ASN B N 1
ATOM 3557 C CA . ASN B 1 207 ? 46.657 -4.260 4.276 1.00 26.72 203 ASN B CA 1
ATOM 3558 C C . ASN B 1 207 ? 46.686 -3.835 5.747 1.00 27.81 203 ASN B C 1
ATOM 3559 O O . ASN B 1 207 ? 46.814 -2.648 6.046 1.00 28.81 203 ASN B O 1
ATOM 3564 N N . LEU B 1 208 ? 46.580 -4.807 6.657 1.00 27.75 204 LEU B N 1
ATOM 3565 C CA . LEU B 1 208 ? 46.561 -4.529 8.087 1.00 28.70 204 LEU B CA 1
ATOM 3566 C C . LEU B 1 208 ? 47.912 -4.093 8.641 1.00 30.43 204 LEU B C 1
ATOM 3567 O O . LEU B 1 208 ? 47.957 -3.279 9.556 1.00 30.86 204 LEU B O 1
ATOM 3572 N N . LEU B 1 209 ? 49.008 -4.636 8.105 1.00 32.20 205 LEU B N 1
ATOM 3573 C CA . LEU B 1 209 ? 50.356 -4.131 8.427 1.00 34.44 205 LEU B CA 1
ATOM 3574 C C . LEU B 1 209 ? 50.573 -2.718 7.879 1.00 36.72 205 LEU B C 1
ATOM 3575 O O . LEU B 1 209 ? 51.320 -1.938 8.452 1.00 36.96 205 LEU B O 1
ATOM 3580 N N . GLY B 1 210 ? 49.916 -2.411 6.762 1.00 39.07 206 GLY B N 1
ATOM 3581 C CA . GLY B 1 210 ? 49.979 -1.095 6.141 1.00 42.19 206 GLY B CA 1
ATOM 3582 C C . GLY B 1 210 ? 51.166 -0.882 5.216 1.00 45.04 206 GLY B C 1
ATOM 3583 O O . GLY B 1 210 ? 51.535 0.270 4.928 1.00 46.19 206 GLY B O 1
ATOM 3584 N N . GLY B 1 211 ? 51.763 -1.975 4.735 1.00 47.03 207 GLY B N 1
ATOM 3585 C CA . GLY B 1 211 ? 52.949 -1.887 3.870 1.00 49.68 207 GLY B CA 1
ATOM 3586 C C . GLY B 1 211 ? 52.983 -2.925 2.766 1.00 50.92 207 GLY B C 1
ATOM 3587 O O . GLY B 1 211 ? 52.118 -3.812 2.695 1.00 50.40 207 GLY B O 1
ATOM 3588 N N . ASP B 1 212 ? 54.000 -2.803 1.909 1.00 53.90 208 ASP B N 1
ATOM 3589 C CA . ASP B 1 212 ? 54.249 -3.738 0.786 1.00 55.27 208 ASP B CA 1
ATOM 3590 C C . ASP B 1 212 ? 55.461 -4.602 1.143 1.00 56.16 208 ASP B C 1
ATOM 3591 O O . ASP B 1 212 ? 56.419 -4.698 0.354 1.00 57.52 208 ASP B O 1
ATOM 3593 N N . GLU B 1 213 ? 55.402 -5.214 2.336 1.00 56.01 209 GLU B N 1
ATOM 3594 C CA . GLU B 1 213 ? 56.547 -5.907 2.965 1.00 55.85 209 GLU B CA 1
ATOM 3595 C C . GLU B 1 213 ? 56.543 -7.449 2.865 1.00 53.85 209 GLU B C 1
ATOM 3596 O O . GLU B 1 213 ? 55.491 -8.090 2.799 1.00 52.49 209 GLU B O 1
ATOM 3602 N N . ALA B 1 214 ? 57.756 -8.004 2.880 1.00 53.02 210 ALA B N 1
ATOM 3603 C CA . ALA B 1 214 ? 58.007 -9.415 2.639 1.00 51.46 210 ALA B CA 1
ATOM 3604 C C . ALA B 1 214 ? 57.731 -10.160 3.922 1.00 49.53 210 ALA B C 1
ATOM 3605 O O . ALA B 1 214 ? 58.241 -9.778 4.985 1.00 49.99 210 ALA B O 1
ATOM 3607 N N . MET B 1 215 ? 56.911 -11.200 3.831 1.00 46.68 211 MET B N 1
ATOM 3608 C CA . MET B 1 215 ? 56.604 -12.019 4.996 1.00 44.87 211 MET B CA 1
ATOM 3609 C C . MET B 1 215 ? 57.526 -13.226 4.914 1.00 43.15 211 MET B C 1
ATOM 3610 O O . MET B 1 215 ? 57.152 -14.269 4.403 1.00 42.38 211 MET B O 1
ATOM 3615 N N . ALA B 1 216 ? 58.744 -13.046 5.409 1.00 42.08 212 ALA B N 1
ATOM 3616 C CA . ALA B 1 216 ? 59.860 -13.939 5.112 1.00 41.09 212 ALA B CA 1
ATOM 3617 C C . ALA B 1 216 ? 59.673 -15.290 5.767 1.00 39.14 212 ALA B C 1
ATOM 3618 O O . ALA B 1 216 ? 60.160 -16.292 5.272 1.00 38.89 212 ALA B O 1
ATOM 3620 N N . ARG B 1 217 ? 58.941 -15.320 6.867 1.00 37.02 213 ARG B N 1
ATOM 3621 C CA . ARG B 1 217 ? 58.696 -16.566 7.573 1.00 35.94 213 ARG B CA 1
ATOM 3622 C C . ARG B 1 217 ? 57.458 -17.320 7.077 1.00 32.67 213 ARG B C 1
ATOM 3623 O O . ARG B 1 217 ? 57.090 -18.313 7.660 1.00 31.42 213 ARG B O 1
ATOM 3631 N N . SER B 1 218 ? 56.823 -16.846 6.007 1.00 30.83 214 SER B N 1
ATOM 3632 C CA . SER B 1 218 ? 55.505 -17.337 5.594 1.00 28.87 214 SER B CA 1
ATOM 3633 C C . SER B 1 218 ? 55.520 -17.918 4.193 1.00 28.14 214 SER B C 1
ATOM 3634 O O . SER B 1 218 ? 56.497 -17.779 3.460 1.00 29.04 214 SER B O 1
ATOM 3637 N N . ARG B 1 219 ? 54.425 -18.568 3.825 1.00 26.66 215 ARG B N 1
ATOM 3638 C CA . ARG B 1 219 ? 54.241 -19.083 2.464 1.00 26.40 215 ARG B CA 1
ATOM 3639 C C . ARG B 1 219 ? 53.003 -18.473 1.816 1.00 25.48 215 ARG B C 1
ATOM 3640 O O . ARG B 1 219 ? 52.134 -17.915 2.501 1.00 24.40 215 ARG B O 1
ATOM 3648 N N . LYS B 1 220 ? 52.949 -18.589 0.491 1.00 25.66 216 LYS B N 1
ATOM 3649 C CA . LYS B 1 220 ? 51.851 -18.047 -0.316 1.00 25.82 216 LYS B CA 1
ATOM 3650 C C . LYS B 1 220 ? 50.595 -18.933 -0.279 1.00 24.28 216 LYS B C 1
ATOM 3651 O O . LYS B 1 220 ? 50.675 -20.122 -0.010 1.00 24.44 216 LYS B O 1
ATOM 3657 N N . PRO B 1 221 ? 49.420 -18.345 -0.548 1.00 23.66 217 PRO B N 1
ATOM 3658 C CA . PRO B 1 221 ? 48.179 -19.125 -0.480 1.00 22.75 217 PRO B CA 1
ATOM 3659 C C . PRO B 1 221 ? 48.132 -20.273 -1.465 1.00 22.55 217 PRO B C 1
ATOM 3660 O O . PRO B 1 221 ? 47.408 -21.243 -1.255 1.00 21.97 217 PRO B O 1
ATOM 3664 N N . GLU B 1 222 ? 48.915 -20.159 -2.528 1.00 23.14 218 GLU B N 1
ATOM 3665 C CA . GLU B 1 222 ? 49.073 -21.239 -3.498 1.00 23.37 218 GLU B CA 1
ATOM 3666 C C . GLU B 1 222 ? 49.488 -22.556 -2.856 1.00 22.09 218 GLU B C 1
ATOM 3667 O O . GLU B 1 222 ? 49.118 -23.589 -3.341 1.00 22.30 218 GLU B O 1
ATOM 3673 N N . VAL B 1 223 ? 50.241 -22.535 -1.767 1.00 20.98 219 VAL B N 1
ATOM 3674 C CA . VAL B 1 223 ? 50.589 -23.782 -1.116 1.00 20.57 219 VAL B CA 1
ATOM 3675 C C . VAL B 1 223 ? 49.332 -24.546 -0.708 1.00 19.91 219 VAL B C 1
ATOM 3676 O O . VAL B 1 223 ? 49.302 -25.758 -0.825 1.00 20.14 219 VAL B O 1
ATOM 3680 N N . TYR B 1 224 ? 48.288 -23.829 -0.299 1.00 19.33 220 TYR B N 1
ATOM 3681 C CA . TYR B 1 224 ? 47.000 -24.419 0.071 1.00 19.02 220 TYR B CA 1
ATOM 3682 C C . TYR B 1 224 ? 46.177 -24.801 -1.166 1.00 19.79 220 TYR B C 1
ATOM 3683 O O . TYR B 1 224 ? 45.586 -25.885 -1.226 1.00 20.06 220 TYR B O 1
ATOM 3692 N N . ALA B 1 225 ? 46.113 -23.896 -2.143 1.00 20.46 221 ALA B N 1
ATOM 3693 C CA . ALA B 1 225 ? 45.383 -24.152 -3.408 1.00 21.08 221 ALA B CA 1
ATOM 3694 C C . ALA B 1 225 ? 45.915 -25.391 -4.144 1.00 21.61 221 ALA B C 1
ATOM 3695 O O . ALA B 1 225 ? 45.155 -26.285 -4.495 1.00 22.35 221 ALA B O 1
ATOM 3697 N N . ASP B 1 226 ? 47.222 -25.448 -4.364 1.00 22.05 222 ASP B N 1
ATOM 3698 C CA . ASP B 1 226 ? 47.841 -26.607 -5.025 1.00 22.58 222 ASP B CA 1
ATOM 3699 C C . ASP B 1 226 ? 47.648 -27.894 -4.220 1.00 22.24 222 ASP B C 1
ATOM 3700 O O . ASP B 1 226 ? 47.355 -28.935 -4.801 1.00 22.93 222 ASP B O 1
ATOM 3705 N N . ALA B 1 227 ? 47.777 -27.837 -2.894 1.00 21.48 223 ALA B N 1
ATOM 3706 C CA . ALA B 1 227 ? 47.573 -29.060 -2.089 1.00 21.22 223 ALA B CA 1
ATOM 3707 C C . ALA B 1 227 ? 46.101 -29.513 -2.206 1.00 21.45 223 ALA B C 1
ATOM 3708 O O . ALA B 1 227 ? 45.824 -30.690 -2.435 1.00 21.83 223 ALA B O 1
ATOM 3710 N N . ALA B 1 228 ? 45.168 -28.570 -2.097 1.00 21.12 224 ALA B N 1
ATOM 3711 C CA . ALA B 1 228 ? 43.740 -28.890 -2.193 1.00 21.39 224 ALA B CA 1
ATOM 3712 C C . ALA B 1 228 ? 43.444 -29.610 -3.501 1.00 22.31 224 ALA B C 1
ATOM 3713 O O . ALA B 1 228 ? 42.744 -30.628 -3.524 1.00 22.12 224 ALA B O 1
ATOM 3715 N N . TYR B 1 229 ? 44.014 -29.066 -4.581 1.00 22.90 225 TYR B N 1
ATOM 3716 C CA . TYR B 1 229 ? 43.808 -29.571 -5.923 1.00 23.58 225 TYR B CA 1
ATOM 3717 C C . TYR B 1 229 ? 44.215 -31.033 -6.003 1.00 23.19 225 TYR B C 1
ATOM 3718 O O . TYR B 1 229 ? 43.486 -31.861 -6.518 1.00 23.59 225 TYR B O 1
ATOM 3727 N N . VAL B 1 230 ? 45.379 -31.350 -5.468 1.00 22.61 226 VAL B N 1
ATOM 3728 C CA . VAL B 1 230 ? 45.843 -32.730 -5.436 1.00 22.69 226 VAL B CA 1
ATOM 3729 C C . VAL B 1 230 ? 44.828 -33.624 -4.724 1.00 22.68 226 VAL B C 1
ATOM 3730 O O . VAL B 1 230 ? 44.464 -34.680 -5.241 1.00 23.38 226 VAL B O 1
ATOM 3734 N N . VAL B 1 231 ? 44.343 -33.178 -3.568 1.00 21.73 227 VAL B N 1
ATOM 3735 C CA . VAL B 1 231 ? 43.417 -33.972 -2.757 1.00 21.68 227 VAL B CA 1
ATOM 3736 C C . VAL B 1 231 ? 42.078 -34.155 -3.471 1.00 22.65 227 VAL B C 1
ATOM 3737 O O . VAL B 1 231 ? 41.514 -35.259 -3.467 1.00 23.44 227 VAL B O 1
ATOM 3741 N N . LEU B 1 232 ? 41.589 -33.101 -4.127 1.00 23.24 228 LEU B N 1
ATOM 3742 C CA . LEU B 1 232 ? 40.266 -33.154 -4.770 1.00 23.73 228 LEU B CA 1
ATOM 3743 C C . LEU B 1 232 ? 40.233 -34.021 -6.029 1.00 25.61 228 LEU B C 1
ATOM 3744 O O . LEU B 1 232 ? 39.154 -34.375 -6.519 1.00 25.77 228 LEU B O 1
ATOM 3749 N N . ASN B 1 233 ? 41.413 -34.367 -6.530 1.00 26.88 229 ASN B N 1
ATOM 3750 C CA . ASN B 1 233 ? 41.554 -35.302 -7.640 1.00 29.07 229 ASN B CA 1
ATOM 3751 C C . ASN B 1 233 ? 41.816 -36.736 -7.221 1.00 30.60 229 ASN B C 1
ATOM 3752 O O . ASN B 1 233 ? 41.862 -37.624 -8.090 1.00 32.64 229 ASN B O 1
ATOM 3757 N N . LYS B 1 234 ? 41.965 -37.000 -5.920 1.00 30.49 230 LYS B N 1
ATOM 3758 C CA . LYS B 1 234 ? 42.188 -38.385 -5.489 1.00 31.55 230 LYS B CA 1
ATOM 3759 C C . LYS B 1 234 ? 40.871 -39.140 -5.561 1.00 31.75 230 LYS B C 1
ATOM 3760 O O . LYS B 1 234 ? 39.810 -38.528 -5.688 1.00 31.02 230 LYS B O 1
ATOM 3766 N N . PRO B 1 235 ? 40.936 -40.474 -5.518 1.00 32.43 231 PRO B N 1
ATOM 3767 C CA . PRO B 1 235 ? 39.679 -41.202 -5.486 1.00 33.15 231 PRO B CA 1
ATOM 3768 C C . PRO B 1 235 ? 38.948 -40.979 -4.160 1.00 32.24 231 PRO B C 1
ATOM 3769 O O . PRO B 1 235 ? 39.582 -40.686 -3.131 1.00 32.75 231 PRO B O 1
ATOM 3773 N N . SER B 1 236 ? 37.629 -41.109 -4.186 1.00 31.60 232 SER B N 1
ATOM 3774 C CA . SER B 1 236 ? 36.815 -40.901 -2.995 1.00 30.54 232 SER B CA 1
ATOM 3775 C C . SER B 1 236 ? 37.117 -41.934 -1.873 1.00 30.68 232 SER B C 1
ATOM 3776 O O . SER B 1 236 ? 36.644 -41.782 -0.745 1.00 30.39 232 SER B O 1
ATOM 3779 N N . SER B 1 237 ? 37.912 -42.965 -2.176 1.00 30.48 233 SER B N 1
ATOM 3780 C CA . SER B 1 237 ? 38.441 -43.868 -1.146 1.00 29.67 233 SER B CA 1
ATOM 3781 C C . SER B 1 237 ? 39.551 -43.198 -0.301 1.00 28.15 233 SER B C 1
ATOM 3782 O O . SER B 1 237 ? 39.888 -43.652 0.788 1.00 27.56 233 SER B O 1
ATOM 3785 N N . TYR B 1 238 ? 40.147 -42.132 -0.817 1.00 27.40 234 TYR B N 1
ATOM 3786 C CA . TYR B 1 238 ? 41.163 -41.375 -0.050 1.00 26.56 234 TYR B CA 1
ATOM 3787 C C . TYR B 1 238 ? 40.444 -40.449 0.932 1.00 24.30 234 TYR B C 1
ATOM 3788 O O . TYR B 1 238 ? 40.096 -39.340 0.593 1.00 23.84 234 TYR B O 1
ATOM 3797 N N . THR B 1 239 ? 40.210 -40.943 2.139 1.00 23.53 235 THR B N 1
ATOM 3798 C CA . THR B 1 239 ? 39.226 -40.364 3.046 1.00 22.43 235 THR B CA 1
ATOM 3799 C C . THR B 1 239 ? 39.653 -40.573 4.498 1.00 21.67 235 THR B C 1
ATOM 3800 O O . THR B 1 239 ? 40.464 -41.444 4.814 1.00 21.45 235 THR B O 1
ATOM 3804 N N . GLY B 1 240 ? 39.129 -39.731 5.372 1.00 20.58 236 GLY B N 1
ATOM 3805 C CA . GLY B 1 240 ? 39.460 -39.797 6.789 1.00 20.11 236 GLY B CA 1
ATOM 3806 C C . GLY B 1 240 ? 40.863 -39.364 7.164 1.00 19.57 236 GLY B C 1
ATOM 3807 O O . GLY B 1 240 ? 41.357 -39.761 8.216 1.00 19.48 236 GLY B O 1
ATOM 3808 N N . ASN B 1 241 ? 41.512 -38.574 6.309 1.00 19.24 237 ASN B N 1
ATOM 3809 C CA . ASN B 1 241 ? 42.906 -38.165 6.522 1.00 18.99 237 ASN B CA 1
ATOM 3810 C C . ASN B 1 241 ? 42.998 -36.748 7.036 1.00 18.12 237 ASN B C 1
ATOM 3811 O O . ASN B 1 241 ? 42.281 -35.853 6.550 1.00 17.62 237 ASN B O 1
ATOM 3816 N N . THR B 1 242 ? 43.893 -36.527 7.996 1.00 18.00 238 THR B N 1
ATOM 3817 C CA . THR B 1 242 ? 44.155 -35.167 8.480 1.00 16.89 238 THR B CA 1
ATOM 3818 C C . THR B 1 242 ? 45.505 -34.762 7.865 1.00 17.83 238 THR B C 1
ATOM 3819 O O . THR B 1 242 ? 46.563 -35.107 8.392 1.00 17.74 238 THR B O 1
ATOM 3823 N N . LEU B 1 243 ? 45.439 -34.044 6.736 1.00 18.14 239 LEU B N 1
ATOM 3824 C CA . LEU B 1 243 ? 46.605 -33.763 5.857 1.00 18.40 239 LEU B CA 1
ATOM 3825 C C . LEU B 1 243 ? 47.285 -32.398 6.062 1.00 18.52 239 LEU B C 1
ATOM 3826 O O . LEU B 1 243 ? 46.641 -31.400 6.423 1.00 18.19 239 LEU B O 1
ATOM 3831 N N . LEU B 1 244 ? 48.589 -32.367 5.792 1.00 18.83 240 LEU B N 1
ATOM 3832 C CA . LEU B 1 244 ? 49.370 -31.132 5.759 1.00 18.27 240 LEU B CA 1
ATOM 3833 C C . LEU B 1 244 ? 49.722 -30.745 4.306 1.00 18.42 240 LEU B C 1
ATOM 3834 O O . LEU B 1 244 ? 50.114 -31.598 3.539 1.00 18.83 240 LEU B O 1
ATOM 3839 N N . CYS B 1 245 ? 49.627 -29.467 3.934 1.00 18.27 241 CYS B N 1
ATOM 3840 C CA . CYS B 1 245 ? 49.801 -29.085 2.533 1.00 19.14 241 CYS B CA 1
ATOM 3841 C C . CYS B 1 245 ? 51.139 -29.568 1.935 1.00 20.08 241 CYS B C 1
ATOM 3842 O O . CYS B 1 245 ? 51.180 -30.305 0.946 1.00 19.85 241 CYS B O 1
ATOM 3845 N N . GLU B 1 246 ? 52.230 -29.158 2.559 1.00 20.53 242 GLU B N 1
ATOM 3846 C CA . GLU B 1 246 ? 53.539 -29.462 2.040 1.00 21.91 242 GLU B CA 1
ATOM 3847 C C . GLU B 1 246 ? 53.740 -30.979 1.864 1.00 22.94 242 GLU B C 1
ATOM 3848 O O . GLU B 1 246 ? 54.224 -31.432 0.825 1.00 24.04 242 GLU B O 1
ATOM 3854 N N . ASP B 1 247 ? 53.318 -31.760 2.847 1.00 22.60 243 ASP B N 1
ATOM 3855 C CA . ASP B 1 247 ? 53.422 -33.218 2.750 1.00 23.63 243 ASP B CA 1
ATOM 3856 C C . ASP B 1 247 ? 52.648 -33.761 1.538 1.00 23.74 243 ASP B C 1
ATOM 3857 O O . ASP B 1 247 ? 53.137 -34.607 0.804 1.00 25.01 243 ASP B O 1
ATOM 3862 N N . VAL B 1 248 ? 51.435 -33.272 1.341 1.00 23.23 244 VAL B N 1
ATOM 3863 C CA . VAL B 1 248 ? 50.612 -33.711 0.230 1.00 23.00 244 VAL B CA 1
ATOM 3864 C C . VAL B 1 248 ? 51.325 -33.408 -1.081 1.00 24.22 244 VAL B C 1
ATOM 3865 O O . VAL B 1 248 ? 51.348 -34.244 -2.012 1.00 24.35 244 VAL B O 1
ATOM 3869 N N . LEU B 1 249 ? 51.928 -32.225 -1.139 1.00 24.28 245 LEU B N 1
ATOM 3870 C CA . LEU B 1 249 ? 52.601 -31.789 -2.348 1.00 25.54 245 LEU B CA 1
ATOM 3871 C C . LEU B 1 249 ? 53.821 -32.658 -2.691 1.00 27.48 245 LEU B C 1
ATOM 3872 O O . LEU B 1 249 ? 53.951 -33.075 -3.828 1.00 28.77 245 LEU B O 1
ATOM 3877 N N . LEU B 1 250 ? 54.687 -32.965 -1.723 1.00 28.42 246 LEU B N 1
ATOM 3878 C CA . LEU B 1 250 ? 55.828 -33.881 -1.966 1.00 29.94 246 LEU B CA 1
ATOM 3879 C C . LEU B 1 250 ? 55.394 -35.260 -2.404 1.00 29.94 246 LEU B C 1
ATOM 3880 O O . LEU B 1 250 ? 56.023 -35.852 -3.262 1.00 30.91 246 LEU B O 1
ATOM 3885 N N . GLU B 1 251 ? 54.337 -35.779 -1.791 1.00 29.01 247 GLU B N 1
ATOM 3886 C CA A GLU B 1 251 ? 53.823 -37.106 -2.113 0.50 29.86 247 GLU B CA 1
ATOM 3887 C CA B GLU B 1 251 ? 53.864 -37.121 -2.140 0.50 29.73 247 GLU B CA 1
ATOM 3888 C C . GLU B 1 251 ? 53.319 -37.146 -3.566 1.00 30.33 247 GLU B C 1
ATOM 3889 O O . GLU B 1 251 ? 53.317 -38.208 -4.198 1.00 31.59 247 GLU B O 1
ATOM 3900 N N . SER B 1 252 ? 52.914 -35.976 -4.086 1.00 29.62 248 SER B N 1
ATOM 3901 C CA . SER B 1 252 ? 52.359 -35.828 -5.441 1.00 29.89 248 SER B CA 1
ATOM 3902 C C . SER B 1 252 ? 53.397 -35.634 -6.541 1.00 31.07 248 SER B C 1
ATOM 3903 O O . SER B 1 252 ? 53.085 -35.840 -7.717 1.00 30.53 248 SER B O 1
ATOM 3906 N N . GLY B 1 253 ? 54.604 -35.209 -6.156 1.00 31.76 249 GLY B N 1
ATOM 3907 C CA . GLY B 1 253 ? 55.738 -35.059 -7.085 1.00 32.86 249 GLY B CA 1
ATOM 3908 C C . GLY B 1 253 ? 56.418 -33.700 -7.087 1.00 32.65 249 GLY B C 1
ATOM 3909 O O . GLY B 1 253 ? 57.432 -33.511 -7.746 1.00 33.60 249 GLY B O 1
ATOM 3910 N N . VAL B 1 254 ? 55.865 -32.735 -6.371 1.00 31.78 250 VAL B N 1
ATOM 3911 C CA . VAL B 1 254 ? 56.542 -31.468 -6.205 1.00 31.68 250 VAL B CA 1
ATOM 3912 C C . VAL B 1 254 ? 57.858 -31.713 -5.452 1.00 32.94 250 VAL B C 1
ATOM 3913 O O . VAL B 1 254 ? 57.855 -32.348 -4.402 1.00 32.92 250 VAL B O 1
ATOM 3917 N N . THR B 1 255 ? 58.992 -31.262 -6.003 1.00 34.09 251 THR B N 1
ATOM 3918 C CA . THR B 1 255 ? 60.269 -31.429 -5.299 1.00 34.83 251 THR B CA 1
ATOM 3919 C C . THR B 1 255 ? 60.757 -30.142 -4.664 1.00 34.93 251 THR B C 1
ATOM 3920 O O . THR B 1 255 ? 61.473 -30.173 -3.667 1.00 35.51 251 THR B O 1
ATOM 3924 N N . ASP B 1 256 ? 60.340 -29.015 -5.221 1.00 34.95 252 ASP B N 1
ATOM 3925 C CA . ASP B 1 256 ? 60.856 -27.714 -4.823 1.00 35.11 252 ASP B CA 1
ATOM 3926 C C . ASP B 1 256 ? 59.738 -26.915 -4.155 1.00 33.46 252 ASP B C 1
ATOM 3927 O O . ASP B 1 256 ? 58.966 -26.269 -4.830 1.00 33.36 252 ASP B O 1
ATOM 3932 N N . LEU B 1 257 ? 59.651 -26.960 -2.833 1.00 32.64 253 LEU B N 1
ATOM 3933 C CA . LEU B 1 257 ? 58.638 -26.180 -2.119 1.00 31.47 253 LEU B CA 1
ATOM 3934 C C . LEU B 1 257 ? 58.903 -24.665 -2.067 1.00 31.27 253 LEU B C 1
ATOM 3935 O O . LEU B 1 257 ? 58.024 -23.910 -1.664 1.00 30.62 253 LEU B O 1
ATOM 3940 N N . SER B 1 258 ? 60.096 -24.221 -2.467 1.00 32.16 254 SER B N 1
ATOM 3941 C CA A SER B 1 258 ? 60.451 -22.792 -2.413 0.50 32.22 254 SER B CA 1
ATOM 3942 C CA B SER B 1 258 ? 60.473 -22.796 -2.440 0.50 31.84 254 SER B CA 1
ATOM 3943 C C . SER B 1 258 ? 59.545 -21.924 -3.272 1.00 31.56 254 SER B C 1
ATOM 3944 O O . SER B 1 258 ? 59.422 -20.729 -3.025 1.00 31.56 254 SER B O 1
ATOM 3949 N N . VAL B 1 259 ? 58.919 -22.502 -4.285 1.00 31.46 255 VAL B N 1
ATOM 3950 C CA . VAL B 1 259 ? 58.019 -21.715 -5.127 1.00 31.53 255 VAL B CA 1
ATOM 3951 C C . VAL B 1 259 ? 56.804 -21.204 -4.330 1.00 30.82 255 VAL B C 1
ATOM 3952 O O . VAL B 1 259 ? 56.048 -20.347 -4.816 1.00 31.42 255 VAL B O 1
ATOM 3956 N N . TYR B 1 260 ? 56.607 -21.745 -3.126 1.00 29.95 256 TYR B N 1
ATOM 3957 C CA . TYR B 1 260 ? 55.542 -21.288 -2.220 1.00 29.05 256 TYR B CA 1
ATOM 3958 C C . TYR B 1 260 ? 56.027 -20.282 -1.168 1.00 29.23 256 TYR B C 1
ATOM 3959 O O . TYR B 1 260 ? 55.226 -19.627 -0.500 1.00 28.29 256 TYR B O 1
ATOM 3968 N N . ASP B 1 261 ? 57.339 -20.157 -1.029 1.00 30.59 257 ASP B N 1
ATOM 3969 C CA . ASP B 1 261 ? 57.916 -19.256 -0.039 1.00 31.38 257 ASP B CA 1
ATOM 3970 C C . ASP B 1 261 ? 57.702 -17.798 -0.487 1.00 31.96 257 ASP B C 1
ATOM 3971 O O . ASP B 1 261 ? 57.909 -17.447 -1.657 1.00 32.28 257 ASP B O 1
ATOM 3976 N N . CYS B 1 262 ? 57.231 -16.964 0.442 1.00 32.13 258 CYS B N 1
ATOM 3977 C CA . CYS B 1 262 ? 57.072 -15.541 0.173 1.00 32.10 258 CYS B CA 1
ATOM 3978 C C . CYS B 1 262 ? 58.452 -14.962 -0.113 1.00 33.92 258 CYS B C 1
ATOM 3979 O O . CYS B 1 262 ? 58.582 -14.151 -1.005 1.00 34.31 258 CYS B O 1
ATOM 3982 N N . VAL B 1 263 ? 59.468 -15.403 0.646 1.00 35.01 259 VAL B N 1
ATOM 3983 C CA . VAL B 1 263 ? 60.872 -15.069 0.385 1.00 36.70 259 VAL B CA 1
ATOM 3984 C C . VAL B 1 263 ? 61.801 -16.293 0.483 1.00 37.33 259 VAL B C 1
ATOM 3985 O O . VAL B 1 263 ? 62.184 -16.694 1.587 1.00 37.34 259 VAL B O 1
ATOM 3989 N N . PRO B 1 264 ? 62.176 -16.885 -0.672 1.00 38.09 260 PRO B N 1
ATOM 3990 C CA . PRO B 1 264 ? 63.033 -18.095 -0.682 1.00 39.26 260 PRO B CA 1
ATOM 3991 C C . PRO B 1 264 ? 64.380 -17.970 0.045 1.00 41.04 260 PRO B C 1
ATOM 3992 O O . PRO B 1 264 ? 65.000 -16.908 0.028 1.00 42.27 260 PRO B O 1
ATOM 3996 N N . GLY B 1 265 ? 64.796 -19.054 0.699 1.00 42.06 261 GLY B N 1
ATOM 3997 C CA . GLY B 1 265 ? 66.052 -19.092 1.453 1.00 43.65 261 GLY B CA 1
ATOM 3998 C C . GLY B 1 265 ? 65.971 -18.448 2.830 1.00 43.94 261 GLY B C 1
ATOM 3999 O O . GLY B 1 265 ? 67.009 -18.139 3.431 1.00 44.85 261 GLY B O 1
ATOM 4000 N N . SER B 1 266 ? 64.743 -18.217 3.314 1.00 42.89 262 SER B N 1
ATOM 4001 C CA . SER B 1 266 ? 64.516 -17.726 4.675 1.00 42.46 262 SER B CA 1
ATOM 4002 C C . SER B 1 266 ? 64.310 -18.885 5.621 1.00 41.84 262 SER B C 1
ATOM 4003 O O . SER B 1 266 ? 64.013 -19.987 5.213 1.00 40.68 262 SER B O 1
ATOM 4006 N N . GLU B 1 267 ? 64.450 -18.592 6.904 1.00 42.40 263 GLU B N 1
ATOM 4007 C CA . GLU B 1 267 ? 64.084 -19.512 7.958 1.00 42.38 263 GLU B CA 1
ATOM 4008 C C . GLU B 1 267 ? 62.561 -19.397 8.123 1.00 39.40 263 GLU B C 1
ATOM 4009 O O . GLU B 1 267 ? 62.058 -18.329 8.444 1.00 39.09 263 GLU B O 1
ATOM 4015 N N . LEU B 1 268 ? 61.827 -20.483 7.886 1.00 36.85 264 LEU B N 1
ATOM 4016 C CA . LEU B 1 268 ? 60.380 -20.404 7.880 1.00 33.97 264 LEU B CA 1
ATOM 4017 C C . LEU B 1 268 ? 59.800 -20.643 9.265 1.00 32.94 264 LEU B C 1
ATOM 4018 O O . LEU B 1 268 ? 60.355 -21.399 10.067 1.00 33.32 264 LEU B O 1
ATOM 4023 N N . GLY B 1 269 ? 58.688 -19.974 9.549 1.00 31.08 265 GLY B N 1
ATOM 4024 C CA . GLY B 1 269 ? 57.960 -20.148 10.809 1.00 30.09 265 GLY B CA 1
ATOM 4025 C C . GLY B 1 269 ? 56.971 -21.306 10.707 1.00 28.82 265 GLY B C 1
ATOM 4026 O O . GLY B 1 269 ? 56.723 -21.837 9.610 1.00 29.25 265 GLY B O 1
ATOM 4027 N N . VAL B 1 270 ? 56.401 -21.707 11.840 1.00 27.13 266 VAL B N 1
ATOM 4028 C CA . VAL B 1 270 ? 55.473 -22.840 11.859 1.00 25.49 266 VAL B CA 1
ATOM 4029 C C . VAL B 1 270 ? 54.053 -22.420 12.157 1.00 23.58 266 VAL B C 1
ATOM 4030 O O . VAL B 1 270 ? 53.807 -21.542 12.973 1.00 23.52 266 VAL B O 1
ATOM 4034 N N . ASP B 1 271 ? 53.106 -23.078 11.510 1.00 22.27 267 ASP B N 1
ATOM 4035 C CA . ASP B 1 271 ? 51.683 -22.868 11.801 1.00 21.08 267 ASP B CA 1
ATOM 4036 C C . ASP B 1 271 ? 51.417 -23.426 13.203 1.00 20.71 267 ASP B C 1
ATOM 4037 O O . ASP B 1 271 ? 52.220 -24.178 13.751 1.00 21.29 267 ASP B O 1
ATOM 4042 N N . LEU B 1 272 ? 50.298 -23.051 13.798 1.00 20.23 268 LEU B N 1
ATOM 4043 C CA . LEU B 1 272 ? 49.800 -23.744 14.978 1.00 20.03 268 LEU B CA 1
ATOM 4044 C C . LEU B 1 272 ? 49.603 -25.233 14.646 1.00 19.43 268 LEU B C 1
ATOM 4045 O O . LEU B 1 272 ? 49.237 -25.574 13.522 1.00 18.09 268 LEU B O 1
ATOM 4050 N N . TRP B 1 273 ? 49.861 -26.095 15.627 1.00 19.42 269 TRP B N 1
ATOM 4051 C CA . TRP B 1 273 ? 49.642 -27.543 15.518 1.00 19.79 269 TRP B CA 1
ATOM 4052 C C . TRP B 1 273 ? 50.625 -28.243 14.587 1.00 21.27 269 TRP B C 1
ATOM 4053 O O . TRP B 1 273 ? 50.377 -29.344 14.151 1.00 21.61 269 TRP B O 1
ATOM 4064 N N . VAL B 1 274 ? 51.763 -27.609 14.332 1.00 23.10 270 VAL B N 1
ATOM 4065 C CA . VAL B 1 274 ? 52.773 -28.151 13.445 1.00 24.28 270 VAL B CA 1
ATOM 4066 C C . VAL B 1 274 ? 54.150 -28.010 14.072 1.00 26.56 270 VAL B C 1
ATOM 4067 O O . VAL B 1 274 ? 54.489 -26.960 14.645 1.00 26.96 270 VAL B O 1
ATOM 4071 N N . ASP B 1 275 ? 54.943 -29.073 13.972 1.00 28.63 271 ASP B N 1
ATOM 4072 C CA . ASP B 1 275 ? 56.305 -29.078 14.560 1.00 30.99 271 ASP B CA 1
ATOM 4073 C C . ASP B 1 275 ? 57.340 -28.430 13.670 1.00 30.74 271 ASP B C 1
ATOM 4074 O O . ASP B 1 275 ? 58.281 -27.850 14.169 1.00 32.42 271 ASP B O 1
ATOM 4079 N N . SER B 1 276 ? 57.189 -28.565 12.356 1.00 29.72 272 SER B N 1
ATOM 4080 C CA . SER B 1 276 ? 58.234 -28.153 11.411 1.00 29.55 272 SER B CA 1
ATOM 4081 C C . SER B 1 276 ? 57.669 -27.486 10.188 1.00 27.48 272 SER B C 1
ATOM 4082 O O . SER B 1 276 ? 56.641 -27.883 9.694 1.00 27.43 272 SER B O 1
ATOM 4085 N N . PRO B 1 277 ? 58.378 -26.502 9.649 1.00 27.13 273 PRO B N 1
ATOM 4086 C CA . PRO B 1 277 ? 57.883 -25.835 8.447 1.00 26.09 273 PRO B CA 1
ATOM 4087 C C . PRO B 1 277 ? 57.900 -26.703 7.190 1.00 25.54 273 PRO B C 1
ATOM 4088 O O . PRO B 1 277 ? 57.166 -26.413 6.259 1.00 24.33 273 PRO B O 1
ATOM 4092 N N . ASN B 1 278 ? 58.703 -27.764 7.174 1.00 26.43 274 ASN B N 1
ATOM 4093 C CA . ASN B 1 278 ? 58.769 -28.676 6.026 1.00 26.84 274 ASN B CA 1
ATOM 4094 C C . ASN B 1 278 ? 58.505 -30.113 6.425 1.00 27.75 274 ASN B C 1
ATOM 4095 O O . ASN B 1 278 ? 58.639 -30.471 7.594 1.00 28.35 274 ASN B O 1
ATOM 4100 N N . PRO B 1 279 ? 58.106 -30.945 5.458 1.00 28.80 275 PRO B N 1
ATOM 4101 C CA . PRO B 1 279 ? 57.936 -32.355 5.799 1.00 30.07 275 PRO B CA 1
ATOM 4102 C C . PRO B 1 279 ? 59.232 -32.987 6.324 1.00 31.76 275 PRO B C 1
ATOM 4103 O O . PRO B 1 279 ? 60.335 -32.466 6.056 1.00 32.05 275 PRO B O 1
ATOM 4107 N N . PRO B 1 280 ? 59.100 -34.081 7.089 1.00 32.82 276 PRO B N 1
ATOM 4108 C CA . PRO B 1 280 ? 60.292 -34.809 7.534 1.00 34.68 276 PRO B CA 1
ATOM 4109 C C . PRO B 1 280 ? 61.189 -35.164 6.368 1.00 35.91 276 PRO B C 1
ATOM 4110 O O . PRO B 1 280 ? 60.700 -35.638 5.341 1.00 35.47 276 PRO B O 1
ATOM 4114 N N . GLY B 1 281 ? 62.481 -34.875 6.521 1.00 37.65 277 GLY B N 1
ATOM 4115 C CA . GLY B 1 281 ? 63.497 -35.318 5.578 1.00 39.55 277 GLY B CA 1
ATOM 4116 C C . GLY B 1 281 ? 63.546 -34.553 4.267 1.00 39.87 277 GLY B C 1
ATOM 4117 O O . GLY B 1 281 ? 64.251 -34.957 3.343 1.00 40.75 277 GLY B O 1
ATOM 4118 N N . TYR B 1 282 ? 62.816 -33.442 4.195 1.00 39.01 278 TYR B N 1
ATOM 4119 C CA . TYR B 1 282 ? 62.808 -32.599 3.016 1.00 38.88 278 TYR B CA 1
ATOM 4120 C C . TYR B 1 282 ? 64.154 -31.916 2.824 1.00 41.26 278 TYR B C 1
ATOM 4121 O O . TYR B 1 282 ? 64.630 -31.259 3.751 1.00 41.09 278 TYR B O 1
ATOM 4130 N N . THR B 1 283 ? 64.720 -32.053 1.614 1.00 43.27 279 THR B N 1
ATOM 4131 C CA . THR B 1 283 ? 66.051 -31.521 1.264 1.00 45.62 279 THR B CA 1
ATOM 4132 C C . THR B 1 283 ? 66.019 -30.469 0.178 1.00 45.93 279 THR B C 1
ATOM 4133 O O . THR B 1 283 ? 67.057 -29.891 -0.170 1.00 47.26 279 THR B O 1
ATOM 4137 N N . GLY B 1 284 ? 64.849 -30.240 -0.397 1.00 44.94 280 GLY B N 1
ATOM 4138 C CA . GLY B 1 284 ? 64.742 -29.284 -1.478 1.00 44.59 280 GLY B CA 1
ATOM 4139 C C . GLY B 1 284 ? 65.125 -27.894 -1.018 1.00 44.31 280 GLY B C 1
ATOM 4140 O O . GLY B 1 284 ? 65.507 -27.697 0.140 1.00 43.57 280 GLY B O 1
ATOM 4141 N N . PRO B 1 285 ? 65.047 -26.924 -1.941 1.00 44.60 281 PRO B N 1
ATOM 4142 C CA . PRO B 1 285 ? 65.403 -25.522 -1.657 1.00 44.99 281 PRO B CA 1
ATOM 4143 C C . PRO B 1 285 ? 64.441 -24.800 -0.683 1.00 43.83 281 PRO B C 1
ATOM 4144 O O . PRO B 1 285 ? 63.307 -25.224 -0.419 1.00 42.52 281 PRO B O 1
#

CATH classification: 3.40.50.720

Sequence (561 aa):
SLRGKTMFISGGSRGIGLAIAKRVAADGANVALVAKSAEPHPKLPGTIYTAAKEIEEAGGQQALPIVGDIRDGDAVAAAVAKTVEQFGGIDICVNNASAINLGSIEEVPLKRFDLMNGIQVRGTYAVSQSCIPHMKGGRDNPHILTLSPPIRLEPKWLRPTPYMMAKYGMTLCALGIAEELRDAGIASNTLWPRTTVATAAVQNLLGGDEAMARSRKPEVYADAAYVVLNKPSSYTGNTLLCEDVLLESGVTDLSVYDCVPGSELGVDLWVDSPNPPGYTGPMSLRGKTMFISGGGGSRGIGLAIAKRVAADGANVALVAKSAEPHPKLPGTIYTAAKEIEEAGGQALPIVGDIRRDGDAVAAAVAKTVEQFGGIDICVNNASAINLGSIEEVPLKRFDLMNGIQVRGTYAVSQSCIPHMKGRDNPHILTLSPPIRLEPKWLRPTPYMMAKYGMTLCALGIAEELRDAGIASNTLWPRTTVATAAVQNLLGGDEAMARSRKPEVYADAAYVVLNKPSSYTGNTLLCEDVLLEESGVTDLSSVYDCVPGSELGVDLWVDSPNPPGYTGP

InterPro domains:
  IPR002347 Short-chain dehydrogenase/reductase SDR [PF00106] (6-203)
  IPR002347 Short-chain dehydrogenase/reductase SDR [PR00081] (7-24)
  IPR002347 Short-chain dehydrogenase/reductase SDR [PR00081] (88-99)
  IPR002347 Short-chain dehydrogenase/reductase SDR [PR00081] (162-181)
  IPR036291 NAD(P)-binding domain superfamily [SSF51735] (1-240)
  IPR051935 Hydroxysteroid dehydrogenase-like protein 2 [PTHR42808] (2-271)

Organism: Mycolicibacterium thermoresistibile (strain ATCC 19527 / DSM 44167 / CIP 105390 / JCM 6362 / NCTC 10409 / 316) (NCBI:txid1078020)

Nearest PDB structures (foldseek):
  3sc4-assembly1_A  TM=1.004E+00  e=3.942E-64  Mycolicibacterium thermoresistibile
  3e03-assembly1_C-2  TM=9.382E-01  e=3.416E-37  Xanthomonas campestris pv. campestris
  3kvo-assembly3_B  TM=9.602E-01  e=1.312E-35  Homo sapiens
  3e03-assembly3_A-4  TM=9.547E-01  e=2.054E-35  Xanthomonas campestris pv. campestris
  3kvo-assembly3_A  TM=9.608E-01  e=3.655E-35  Homo sapiens

Foldseek 3Di:
DLALAEEEEEPCFFFLNLLQLLLNLLNAYEYEYEDQDQDDDPQADGGLVRSQVSSVVSHYHYHYAHADLLDLVSLLVSLVVSCVVSNFHQEYEQDFADDDQDAPVPQDPVNLCVLQRRFQVSLLSNCVNRVVRNQPDDAHEYEYAAADDDDPVVQCGSPSNSCRRVSNLVSLLVCCVVCVVSHHAGEYEYEFAAEDTPSNCSVVPHPDFDQQHFHSVLSNVQVVLVSPDHSNPHNYRYYSQVSCVVVPDLAPQVRGSDRPGNHHGDRPHDHNHDPPRPHD/DACALAEEEEEPLWFFLNLLQLLLNLLRAYEYEYEDQDQDADPQDDGGLVVSQVSSVVSRYHYHYAHADLLDLVSLLVSLVVSCVVRPFHQEYELDDAADDFDAPVPQDPVSLCVGQRRQQVSLLSNCVSRVVRNLVDDAHEYEYAAADDDDPVVQCGRPSNSCRRVSNLVSQLVCLVVCVVSLYAGEYEYEFAAEDTVSNCSVVVHPDQPQQHWHSVLSNVQVVLVSPDHSNNHSYRYYSQVSCVVVPDQAPQVGGSHRPGNHHGDRPHDHNHPPPRDHD

Secondary structure (DSSP, 8-state):
--TT-EEEEES-SSHHHHHHHHHHHTTT-EEEEEES--SPPSSS---HHHHHHHHHHHTSEEEEEE--TTSHHHHHHHHHHHHHHHS--SEEEE---------TTTS-HHHHHHHIIIIIIHHHHHHHHHGGGTTTSSS-EEEE-------SGGGS-SHHHHHHHHHHHHHHHHHHHHTGGGT-EEEEEE-SS-B--HHHHHHHTS----TT-B-THHHHHHHHHHHTS-TT--S-EEEHHHHHHHHT---GGGGBSSTTS-----TT-S-SS-TT----/---TT-EEEEES-SSHHHHHHHHHHHTTT-EEEEEES--SPPSSS---HHHHHHHHHHHTSEEEEEE--TTSHHHHHHHHHHHHHHHS--SEEEE---------TTTS-HHHHHHHIIIIIIHHHHHHHHHGGGTTTSSS-EEEE-------SGGGS-SHHHHHHHHHHHHHHHHHHHHTTTTT-EEEEEE-SS-B--HHHHHHHTS----TT-B-THHHHHHHHHHHTS-TTS-S-EEEHHHHHHHHT---GGGGBSSTTSPPP--TT-S-SS-TT----

Radius of gyration: 25.19 Å; Cα contacts (8 Å, |Δi|>4): 1283; chains: 2; bounding box: 60×61×72 Å